Protein AF-0000000087411947 (afdb_homodimer)

Secondary structure (DSSP, 8-state):
-EEEEE-SGGG--GGGTTTSEEEEE-TTTHHHHHHHHHHTT-SEEEEES-HHHHHHT--TTEEEEEEETTEE-TTSSB-S-HHHHHH---TTPEEEEE-SSHHHHHHHTTTSSEEEEE-GGGHHHHHHHHHHTTS-EEEEE--BTTB--HHHHHHHHHHHHHHHHH-TT-EE-HHHHHHHHHHHHHGGGTTGGGGGSHHHHHHHHTT-HHHHHHHT-SS-----EEEETTEEEE---/-EEEEE-SGGG--GGGTTTSEEEEE-TTTHHHHHHHHHHTT-SEEEEES-HHHHHHT--TTEEEEEEETTEE-TTSSB-S-HHHHHH---TTPEEEEE-SSHHHHHHHTTTSSEEEEE-GGGHHHHHHHHHHTTS-EEEEE--BTTB--HHHHHHHHHHHHHHHHH-TT-EE-HHHHHHHHHHHHHGGGTTGGGGGSHHHHHHHHTT-HHHHHHHT-SS-----EEEETTEEEE---

Solvent-accessible surface area (backbone atoms only — not comparable to full-atom values): 23063 Å² total; per-residue (Å²): 91,44,38,40,67,33,56,23,58,82,67,64,49,67,86,60,25,55,72,15,34,29,33,34,22,20,30,93,34,48,26,33,22,53,54,32,34,48,72,27,35,28,57,31,37,34,59,30,72,40,71,68,60,47,62,71,59,62,48,93,60,43,44,42,25,15,26,53,90,86,35,59,40,82,91,36,84,35,44,68,42,33,58,61,24,71,75,47,70,43,72,70,22,34,35,32,38,26,33,74,41,38,28,45,36,48,59,74,39,63,72,18,70,36,34,37,45,24,22,34,35,15,27,64,41,33,40,54,54,47,58,70,67,74,42,34,34,23,42,36,18,20,34,54,95,88,29,58,36,44,62,30,41,34,35,48,6,47,34,46,49,52,42,42,71,77,37,69,78,48,44,64,37,40,58,37,51,38,27,23,30,16,18,74,57,50,51,84,47,52,27,66,50,41,55,71,33,76,65,28,39,56,38,37,73,66,78,29,46,67,44,43,42,57,36,37,37,72,51,78,37,90,49,31,36,27,60,53,95,69,26,29,28,71,51,86,125,91,45,38,40,65,34,56,24,56,84,67,64,50,67,86,60,25,55,72,15,33,30,34,33,22,19,31,93,34,47,25,34,22,53,53,31,34,48,71,28,35,26,58,31,37,34,59,31,72,39,70,66,61,46,61,72,60,64,47,93,59,43,45,42,26,14,26,55,90,87,34,59,40,84,89,37,84,34,44,64,41,31,58,62,25,69,74,45,72,44,70,72,22,35,34,32,37,25,33,74,41,38,27,45,35,47,60,73,37,62,72,18,70,38,35,35,46,26,23,34,36,14,28,63,41,33,42,55,55,46,57,72,66,73,42,34,35,22,42,35,19,21,34,55,96,87,29,58,34,45,64,29,41,34,33,47,4,46,33,45,50,50,42,43,70,77,37,71,79,49,43,65,36,40,58,36,52,40,26,23,30,16,18,73,58,51,52,84,46,52,27,67,50,42,55,72,33,76,66,30,37,56,37,37,74,66,77,30,46,68,46,43,42,57,36,38,37,71,53,78,38,89,49,32,37,26,59,52,97,69,27,29,29,69,53,86,125

InterPro domains:
  IPR005238 ComB-like [PF04029] (8-229)
  IPR005238 ComB-like [PTHR37311] (1-230)
  IPR036702 ComB-like superfamily [G3DSA:3.90.1560.10] (1-232)
  IPR036702 ComB-like superfamily [SSF142823] (1-231)

Foldseek 3Di:
DEEEEAFALPRDDPVQAAQAEEAEEDLVPQLPQQQLQVVLAAQWEFEDADPVVQVVPDDPQEFEEEDEPLHTDPPGPYYRFSVVSVVDRRHPGYYYYYYHFRSSSQVVNVNHPWYWYDAQQALLLQLVVRVVVVGYYYHYYHDDPRDGWLRSLLSLLVNLVNNCVVPVVYHYDPSSVVSVVVNVVCVVVPPVVQCVIPSNVVNVVVVNVVRSRVSRHHHNDSFIFIDDPSITGGPPD/DEEEEAFALPRDDPVQAAQAEEAEEDLVPQLPQQQLQVVLAAQWEFEDADPVVQVVPDDPQEFEEEDEPLHTDPPGPYYRFSVVSVVDRDHPGYYYYYYHFRSSSQVVNVNHPWYWYDAQQALLLQLVVRVVVVGYYYHYYHDDPRDGWLRSLLSLLVNLVNNCVVPVPYHYDPSSVVSVVVNVVCVVVPPVVQCVIPSNVVNVVVVNVVRSRVSRHHHNDSFIFIDDPSITGGDPD

Radius of gyration: 24.02 Å; Cα contacts (8 Å, |Δi|>4): 1181; chains: 2; bounding box: 45×78×51 Å

Structure (mmCIF, N/CA/C/O backbone):
data_AF-0000000087411947-model_v1
#
loop_
_entity.id
_entity.type
_entity.pdbx_description
1 polymer 'Probable 2-phosphosulfolactate phosphatase'
#
loop_
_atom_site.group_PDB
_atom_site.id
_atom_site.type_symbol
_atom_site.label_atom_id
_atom_site.label_alt_id
_atom_site.label_comp_id
_atom_site.label_asym_id
_atom_site.label_entity_id
_atom_site.label_seq_id
_atom_site.pdbx_PDB_ins_code
_atom_site.Cartn_x
_atom_site.Cartn_y
_atom_site.Cartn_z
_atom_site.occupancy
_atom_site.B_iso_or_equiv
_atom_site.auth_seq_id
_atom_site.auth_comp_id
_atom_site.auth_asym_id
_atom_site.auth_atom_id
_atom_site.pdbx_PDB_model_num
ATOM 1 N N . MET A 1 1 ? -20.562 1.077 6.609 1 97.19 1 MET A N 1
ATOM 2 C CA . MET A 1 1 ? -19.594 2.109 6.25 1 97.19 1 MET A CA 1
ATOM 3 C C . MET A 1 1 ? -18.328 1.487 5.68 1 97.19 1 MET A C 1
ATOM 5 O O . MET A 1 1 ? -17.797 0.524 6.238 1 97.19 1 MET A O 1
ATOM 9 N N . ARG A 1 2 ? -17.828 1.986 4.551 1 98.12 2 ARG A N 1
ATOM 10 C CA . ARG A 1 2 ? -16.641 1.466 3.896 1 98.12 2 ARG A CA 1
ATOM 11 C C . ARG A 1 2 ? -15.477 2.441 4.031 1 98.12 2 ARG A C 1
ATOM 13 O O . ARG A 1 2 ? -15.633 3.645 3.82 1 98.12 2 ARG A O 1
ATOM 20 N N . ILE A 1 3 ? -14.344 1.88 4.43 1 98.81 3 ILE A N 1
ATOM 21 C CA . ILE A 1 3 ? -13.117 2.66 4.551 1 98.81 3 ILE A CA 1
ATOM 22 C C . ILE A 1 3 ? -12.109 2.211 3.496 1 98.81 3 ILE A C 1
ATOM 24 O O . ILE A 1 3 ? -11.742 1.036 3.439 1 98.81 3 ILE A O 1
ATOM 28 N N . GLU A 1 4 ? -11.695 3.129 2.674 1 98.5 4 GLU A N 1
ATOM 29 C CA . GLU A 1 4 ? -10.711 2.873 1.625 1 98.5 4 GLU A CA 1
ATOM 30 C C . GLU A 1 4 ? -9.453 3.707 1.834 1 98.5 4 GLU A C 1
ATOM 32 O O . GLU A 1 4 ? -9.492 4.742 2.5 1 98.5 4 GLU A O 1
ATOM 37 N N . ILE A 1 5 ? -8.383 3.18 1.309 1 98.62 5 ILE A N 1
ATOM 38 C CA . ILE A 1 5 ? -7.113 3.891 1.392 1 98.62 5 ILE A CA 1
ATOM 39 C C . ILE A 1 5 ? -6.621 4.234 -0.013 1 98.62 5 ILE A C 1
ATOM 41 O O . ILE A 1 5 ? -6.703 3.412 -0.926 1 98.62 5 ILE A O 1
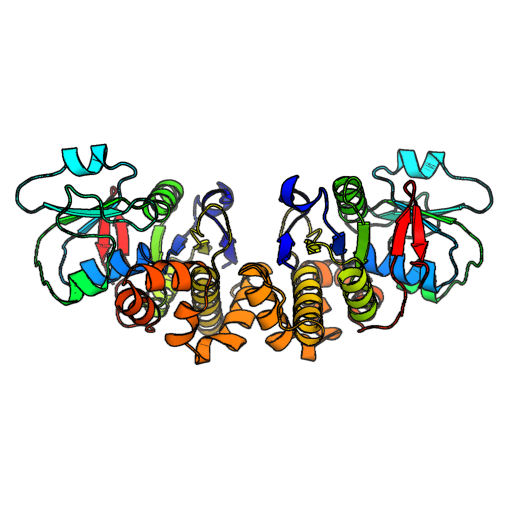ATOM 45 N N . VAL A 1 6 ? -6.199 5.426 -0.214 1 98.12 6 VAL A N 1
ATOM 46 C CA . VAL A 1 6 ? -5.449 5.863 -1.386 1 98.12 6 VAL A CA 1
ATOM 47 C C . VAL A 1 6 ? -4.012 6.191 -0.985 1 98.12 6 VAL A C 1
ATOM 49 O O . VAL A 1 6 ? -3.783 6.984 -0.068 1 98.12 6 VAL A O 1
ATOM 52 N N . GLN A 1 7 ? -3.023 5.766 -1.698 1 96.56 7 GLN A N 1
ATOM 53 C CA . GLN A 1 7 ? -1.661 5.703 -1.178 1 96.56 7 GLN A CA 1
ATOM 54 C C . GLN A 1 7 ? -0.86 6.938 -1.587 1 96.56 7 GLN A C 1
ATOM 56 O O . GLN A 1 7 ? 0.193 7.219 -1.011 1 96.56 7 GLN A O 1
ATOM 61 N N . THR A 1 8 ? -1.223 7.535 -2.715 1 97.06 8 THR A N 1
ATOM 62 C CA . THR A 1 8 ? -0.527 8.727 -3.193 1 97.06 8 THR A CA 1
ATOM 63 C C . THR A 1 8 ? -1.509 9.711 -3.826 1 97.06 8 THR A C 1
ATOM 65 O O . THR A 1 8 ? -2.631 9.336 -4.176 1 97.06 8 THR A O 1
ATOM 68 N N . ILE A 1 9 ? -1.078 10.906 -3.977 1 96.88 9 ILE A N 1
ATOM 69 C CA . ILE A 1 9 ? -1.921 11.992 -4.465 1 96.88 9 ILE A CA 1
ATOM 70 C C . ILE A 1 9 ? -2.424 11.664 -5.867 1 96.88 9 ILE A C 1
ATOM 72 O O . ILE A 1 9 ? -3.547 12.023 -6.23 1 96.88 9 ILE A O 1
ATOM 76 N N . GLU A 1 10 ? -1.729 10.875 -6.66 1 93.94 10 GLU A N 1
ATOM 77 C CA . GLU A 1 10 ? -2.041 10.648 -8.07 1 93.94 10 GLU A CA 1
ATOM 78 C C . GLU A 1 10 ? -3.064 9.531 -8.234 1 93.94 10 GLU A C 1
ATOM 80 O O . GLU A 1 10 ? -3.709 9.422 -9.281 1 93.94 10 GLU A O 1
ATOM 85 N N . GLU A 1 11 ? -3.279 8.781 -7.254 1 93.75 11 GLU A N 1
ATOM 86 C CA . GLU A 1 11 ? -4.004 7.527 -7.438 1 93.75 11 GLU A CA 1
ATOM 87 C C . GLU A 1 11 ? -5.484 7.691 -7.109 1 93.75 11 GLU A C 1
ATOM 89 O O . GLU A 1 11 ? -6.281 6.777 -7.34 1 93.75 11 GLU A O 1
ATOM 94 N N . ILE A 1 12 ? -5.812 8.836 -6.617 1 96.38 12 ILE A N 1
ATOM 95 C CA . ILE A 1 12 ? -7.188 8.992 -6.152 1 96.38 12 ILE A CA 1
ATOM 96 C C . ILE A 1 12 ? -8.133 9.055 -7.348 1 96.38 12 ILE A C 1
ATOM 98 O O . ILE A 1 12 ? -7.812 9.672 -8.367 1 96.38 12 ILE A O 1
ATOM 102 N N . ARG A 1 13 ? -9.242 8.336 -7.191 1 96.25 13 ARG A N 1
ATOM 103 C CA . ARG A 1 13 ? -10.297 8.312 -8.203 1 96.25 13 ARG A CA 1
ATOM 104 C C . ARG A 1 13 ? -11.539 9.055 -7.73 1 96.25 13 ARG A C 1
ATOM 106 O O . ARG A 1 13 ? -11.734 9.242 -6.527 1 96.25 13 ARG A O 1
ATOM 113 N N . GLN A 1 14 ? -12.398 9.43 -8.68 1 97.19 14 GLN A N 1
ATOM 114 C CA . GLN A 1 14 ? -13.594 10.211 -8.375 1 97.19 14 GLN A CA 1
ATOM 115 C C . GLN A 1 14 ? -14.508 9.469 -7.414 1 97.19 14 GLN A C 1
ATOM 117 O O . GLN A 1 14 ? -15.125 10.07 -6.535 1 97.19 14 GLN A O 1
ATOM 122 N N . GLU A 1 15 ? -14.555 8.156 -7.609 1 97.25 15 GLU A N 1
ATOM 123 C CA . GLU A 1 15 ? -15.453 7.344 -6.789 1 97.25 15 GLU A CA 1
ATOM 124 C C . GLU A 1 15 ? -14.969 7.281 -5.344 1 97.25 15 GLU A C 1
ATOM 126 O O . GLU A 1 15 ? -15.727 6.891 -4.449 1 97.25 15 GLU A O 1
ATOM 131 N N . GLN A 1 16 ? -13.734 7.645 -5.113 1 98.12 16 GLN A N 1
ATOM 132 C CA . GLN A 1 16 ? -13.156 7.668 -3.771 1 98.12 16 GLN A CA 1
ATOM 133 C C . GLN A 1 16 ? -13.266 9.062 -3.154 1 98.12 16 GLN A C 1
ATOM 135 O O . GLN A 1 16 ? -12.719 9.312 -2.078 1 98.12 16 GLN A O 1
ATOM 140 N N . ILE A 1 17 ? -13.898 10.008 -3.844 1 98.5 17 ILE A N 1
ATOM 141 C CA . ILE A 1 17 ? -14.039 11.383 -3.387 1 98.5 17 ILE A CA 1
ATOM 142 C C . ILE A 1 17 ? -15.516 11.727 -3.211 1 9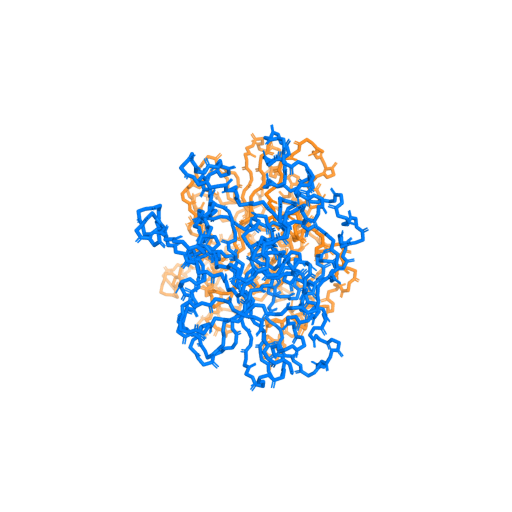8.5 17 ILE A C 1
ATOM 144 O O . ILE A 1 17 ? -15.977 11.969 -2.092 1 98.5 17 ILE A O 1
ATOM 148 N N . VAL A 1 18 ? -16.281 11.672 -4.246 1 98.25 18 VAL A N 1
ATOM 149 C CA . VAL A 1 18 ? -17.641 12.203 -4.312 1 98.25 18 VAL A CA 1
ATOM 150 C C . VAL A 1 18 ? -18.547 11.438 -3.352 1 98.25 18 VAL A C 1
ATOM 152 O O . VAL A 1 18 ? -18.609 10.203 -3.398 1 98.25 18 VAL A O 1
ATOM 155 N N . GLY A 1 19 ? -19.219 12.164 -2.52 1 98.56 19 GLY A N 1
ATOM 156 C CA . GLY A 1 19 ? -20.172 11.578 -1.597 1 98.56 19 GLY A CA 1
ATOM 157 C C . GLY A 1 19 ? -19.516 10.93 -0.389 1 98.56 19 GLY A C 1
ATOM 158 O O . GLY A 1 19 ? -20.188 10.242 0.392 1 98.56 19 GLY A O 1
ATOM 159 N N . ARG A 1 20 ? -18.266 11.148 -0.253 1 98.81 20 ARG A N 1
ATOM 160 C CA . ARG A 1 20 ? -17.516 10.508 0.83 1 98.81 20 ARG A CA 1
ATOM 161 C C . ARG A 1 20 ? -16.922 11.547 1.773 1 98.81 20 ARG A C 1
ATOM 163 O O . ARG A 1 20 ? -16.906 12.742 1.463 1 98.81 20 ARG A O 1
ATOM 170 N N . THR A 1 21 ? -16.594 11.094 2.977 1 98.81 21 THR A N 1
ATOM 171 C CA . THR A 1 21 ? -15.672 11.844 3.828 1 98.81 21 THR A CA 1
ATOM 172 C C . THR A 1 21 ? -14.227 11.477 3.514 1 98.81 21 THR A C 1
ATOM 174 O O . THR A 1 21 ? -13.844 10.312 3.613 1 98.81 21 THR A O 1
ATOM 177 N N . VAL A 1 22 ? -13.477 12.477 3.076 1 98.94 22 VAL A N 1
ATOM 178 C CA . VAL A 1 22 ? -12.078 12.242 2.736 1 98.94 22 VAL A CA 1
ATOM 179 C C . VAL A 1 22 ? -11.18 12.852 3.809 1 98.94 22 VAL A C 1
ATOM 181 O O . VAL A 1 22 ? -11.328 14.023 4.164 1 98.94 22 VAL A O 1
ATOM 184 N N . VAL A 1 23 ? -10.328 12.047 4.414 1 98.94 23 VAL A N 1
ATOM 185 C CA . VAL A 1 23 ? -9.297 12.523 5.332 1 98.94 23 VAL A CA 1
ATOM 186 C C . VAL A 1 23 ? -7.953 12.578 4.613 1 98.94 23 VAL A C 1
ATOM 188 O O . VAL A 1 23 ? -7.355 11.539 4.32 1 98.94 23 VAL A O 1
ATOM 191 N N . VAL A 1 24 ? -7.469 13.781 4.348 1 98.94 24 VAL A N 1
ATOM 192 C CA . VAL A 1 24 ? -6.168 13.961 3.703 1 98.94 24 VAL A CA 1
ATOM 193 C C . VAL A 1 24 ? -5.055 13.805 4.738 1 98.94 24 VAL A C 1
ATOM 195 O O . VAL A 1 24 ? -5.074 14.461 5.781 1 98.94 24 VAL A O 1
ATOM 198 N N . ILE A 1 25 ? -4.113 12.961 4.426 1 98.94 25 ILE A N 1
ATOM 199 C CA . ILE A 1 25 ? -3.035 12.633 5.355 1 98.94 25 ILE A CA 1
ATOM 200 C C . ILE A 1 25 ? -1.69 13 4.734 1 98.94 25 ILE A C 1
ATOM 202 O O . ILE A 1 25 ? -1.319 12.469 3.684 1 98.94 25 ILE A O 1
ATOM 206 N N . ASP A 1 26 ? -1 13.859 5.316 1 98.69 26 ASP A N 1
ATOM 207 C CA . ASP A 1 26 ? 0.389 14.219 5.047 1 98.69 26 ASP A CA 1
ATOM 208 C C . ASP A 1 26 ? 1.147 14.492 6.344 1 98.69 26 ASP A C 1
ATOM 210 O O . ASP A 1 26 ? 1.295 15.648 6.746 1 98.69 26 ASP A O 1
ATOM 214 N N . VAL A 1 27 ? 1.661 13.461 6.945 1 98.88 27 VAL A N 1
ATOM 215 C CA . VAL A 1 27 ? 2.232 13.484 8.289 1 98.88 27 VAL A CA 1
ATOM 216 C C . VAL A 1 27 ? 3.467 14.383 8.305 1 98.88 27 VAL A C 1
ATOM 218 O O . VAL A 1 27 ? 3.619 15.227 9.203 1 98.88 27 VAL A O 1
ATOM 221 N N . LEU A 1 28 ? 4.34 14.273 7.301 1 98.25 28 LEU A N 1
ATOM 222 C CA . LEU A 1 28 ? 5.559 15.062 7.141 1 98.25 28 LEU A CA 1
ATOM 223 C C . LEU A 1 28 ? 5.48 15.938 5.891 1 98.25 28 LEU A C 1
ATOM 225 O O . LEU A 1 28 ? 5.961 15.539 4.824 1 98.25 28 LEU A O 1
ATOM 229 N N . LYS A 1 29 ? 4.723 17.094 5.977 1 97.56 29 LYS A N 1
ATOM 230 C CA . LYS A 1 29 ? 4.391 17.688 7.262 1 97.56 29 LYS A CA 1
ATOM 231 C C . LYS A 1 29 ? 3.076 18.469 7.184 1 97.56 29 LYS A C 1
ATOM 233 O O . LYS A 1 29 ? 2.553 18.922 8.203 1 97.56 29 LYS A O 1
ATOM 238 N N . ALA A 1 30 ? 2.494 18.5 5.965 1 98.44 30 ALA A N 1
ATOM 239 C CA . ALA A 1 30 ? 1.442 19.484 5.707 1 98.44 30 ALA A CA 1
ATOM 240 C C . ALA A 1 30 ? 0.277 19.297 6.68 1 98.44 30 ALA A C 1
ATOM 242 O O . ALA A 1 30 ? -0.203 20.266 7.27 1 98.44 30 ALA A O 1
ATOM 243 N N . ALA A 1 31 ? -0.197 18.125 6.875 1 98.75 31 ALA A N 1
ATOM 244 C CA . ALA A 1 31 ? -1.309 17.891 7.789 1 98.75 31 ALA A CA 1
ATOM 245 C C . ALA A 1 31 ? -0.936 18.281 9.219 1 98.75 31 ALA A C 1
ATOM 247 O O . ALA A 1 31 ? -1.72 18.938 9.914 1 98.75 31 ALA A O 1
ATOM 248 N N . SER A 1 32 ? 0.243 17.891 9.641 1 98.69 32 SER A N 1
ATOM 249 C CA . SER A 1 32 ? 0.715 18.219 10.984 1 98.69 32 SER A CA 1
ATOM 250 C C . SER A 1 32 ? 0.82 19.734 11.172 1 98.69 32 SER A C 1
ATOM 252 O O . SER A 1 32 ? 0.457 20.25 12.227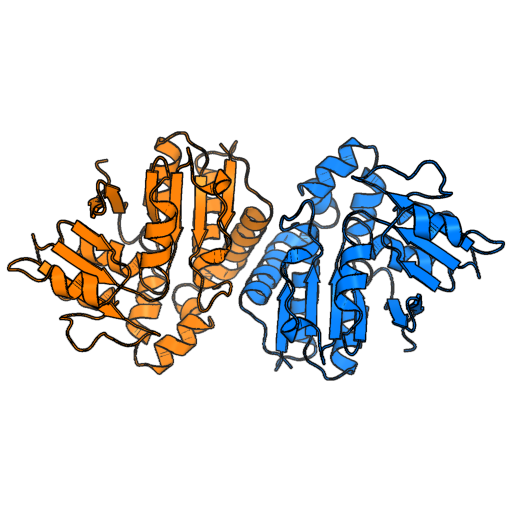 1 98.69 32 SER A O 1
ATOM 254 N N . THR A 1 33 ? 1.278 20.406 10.172 1 98.12 33 THR A N 1
ATOM 255 C CA . THR A 1 33 ? 1.403 21.859 10.227 1 98.12 33 THR A CA 1
ATOM 256 C C . THR A 1 33 ? 0.03 22.516 10.336 1 98.12 33 THR A C 1
ATOM 258 O O . THR A 1 33 ? -0.168 23.422 11.141 1 98.12 33 THR A O 1
ATOM 261 N N . ILE A 1 34 ? -0.887 22.062 9.555 1 98.19 34 ILE A N 1
ATOM 262 C CA . ILE A 1 34 ? -2.242 22.609 9.555 1 98.19 34 ILE A CA 1
ATOM 263 C C . ILE A 1 34 ? -2.873 22.406 10.93 1 98.19 34 ILE A C 1
ATOM 265 O O . ILE A 1 34 ? -3.428 23.344 11.508 1 98.19 34 ILE A O 1
ATOM 269 N N . VAL A 1 35 ? -2.758 21.219 11.477 1 97.81 35 VAL A N 1
ATOM 270 C CA . VAL A 1 35 ? -3.33 20.906 12.781 1 97.81 35 VAL A CA 1
ATOM 271 C C . VAL A 1 35 ? -2.662 21.75 13.859 1 97.81 35 VAL A C 1
ATOM 273 O O . VAL A 1 35 ? -3.342 22.344 14.711 1 97.81 35 VAL A O 1
ATOM 276 N N . ALA A 1 36 ? -1.331 21.859 13.812 1 96.94 36 ALA A N 1
ATOM 277 C CA . ALA A 1 36 ? -0.581 22.656 14.781 1 96.94 36 ALA A CA 1
ATOM 278 C C . ALA A 1 36 ? -0.947 24.125 14.695 1 96.94 36 ALA A C 1
ATOM 280 O O . ALA A 1 36 ? -1.08 24.812 15.719 1 96.94 36 ALA A O 1
ATOM 281 N N . ALA A 1 37 ? -1.099 24.625 13.453 1 96.38 37 ALA A N 1
ATOM 282 C CA . ALA A 1 37 ? -1.445 26.031 13.25 1 96.38 37 ALA A CA 1
ATOM 283 C C . ALA A 1 37 ? -2.801 26.344 13.875 1 96.38 37 ALA A C 1
ATOM 285 O O . ALA A 1 37 ? -2.938 27.328 14.609 1 96.38 37 ALA A O 1
ATOM 286 N N . LEU A 1 38 ? -3.764 25.562 13.586 1 96.12 38 LEU A N 1
ATOM 287 C CA . LEU A 1 38 ? -5.078 25.766 14.18 1 96.12 38 LEU A CA 1
ATOM 288 C C . LEU A 1 38 ? -5.016 25.641 15.695 1 96.12 38 LEU A C 1
ATOM 290 O O . LEU A 1 38 ? -5.68 26.375 16.422 1 96.12 38 LEU A O 1
ATOM 294 N N . GLY A 1 39 ? -4.234 24.688 16.172 1 94.19 39 GLY A N 1
ATOM 295 C CA . GLY A 1 39 ? -4.016 24.547 17.594 1 94.19 39 GLY A CA 1
ATOM 296 C C . GLY A 1 39 ? -3.357 25.766 18.219 1 94.19 39 GLY A C 1
ATOM 297 O O . GLY A 1 39 ? -3.582 26.062 19.391 1 94.19 39 GLY A O 1
ATOM 298 N N . ALA A 1 40 ? -2.553 26.453 17.438 1 93.44 40 ALA A N 1
ATOM 299 C CA . ALA A 1 40 ? -1.822 27.625 17.906 1 93.44 40 ALA A CA 1
ATOM 300 C C . ALA A 1 40 ? -2.695 28.875 17.844 1 93.44 40 ALA A C 1
ATOM 302 O O . ALA A 1 40 ? -2.262 29.969 18.234 1 93.44 40 ALA A O 1
ATOM 303 N N . GLY A 1 41 ? -3.914 28.719 17.312 1 92.69 41 GLY A N 1
ATOM 304 C CA . GLY A 1 41 ? -4.852 29.828 17.406 1 92.69 41 GLY A CA 1
ATOM 305 C C . GLY A 1 41 ? -5.16 30.469 16.078 1 92.69 41 GLY A C 1
ATOM 306 O O . GLY A 1 41 ? -5.969 31.406 16 1 92.69 41 GLY A O 1
ATOM 307 N N . PHE A 1 42 ? -4.539 30.016 15 1 94.88 42 PHE A N 1
ATOM 308 C CA . PHE A 1 42 ? -4.953 30.516 13.695 1 94.88 42 PHE A CA 1
ATOM 309 C C . PHE A 1 42 ? -6.441 30.281 13.469 1 94.88 42 PHE A C 1
ATOM 311 O O . PHE A 1 42 ? -6.969 29.219 13.812 1 94.88 42 PHE A O 1
ATOM 318 N N . THR A 1 43 ? -7.082 31.297 12.898 1 94.56 43 THR A N 1
ATOM 319 C CA . THR A 1 43 ? -8.516 31.203 12.672 1 94.56 43 THR A CA 1
ATOM 320 C C . THR A 1 43 ? -8.828 30.219 11.547 1 94.56 43 THR A C 1
ATOM 322 O O . THR A 1 43 ? -9.859 29.547 11.57 1 94.56 43 THR A O 1
ATOM 325 N N . SER A 1 44 ? -7.938 30.25 10.562 1 96.62 44 SER A N 1
ATOM 326 C CA . SER A 1 44 ? -8.102 29.359 9.414 1 96.62 44 SER A CA 1
ATOM 327 C C . SER A 1 44 ? -6.785 29.156 8.672 1 96.62 44 SER A C 1
ATOM 329 O O . SER A 1 44 ? -5.828 29.906 8.875 1 96.62 44 SER A O 1
ATOM 331 N N . VAL A 1 45 ? -6.746 28.062 7.965 1 97.88 45 VAL A N 1
ATOM 332 C CA . VAL A 1 45 ? -5.652 27.797 7.039 1 97.88 45 VAL A CA 1
ATOM 333 C C . VAL A 1 45 ? -6.188 27.734 5.609 1 97.88 45 VAL A C 1
ATOM 335 O O . VAL A 1 45 ? -7.16 27.016 5.34 1 97.88 45 VAL A O 1
ATOM 338 N N . LEU A 1 46 ? -5.648 28.5 4.746 1 98.56 46 LEU A N 1
ATOM 339 C CA . LEU A 1 46 ? -5.98 28.469 3.328 1 98.56 46 LEU A CA 1
ATOM 340 C C . LEU A 1 46 ? -4.898 27.734 2.537 1 98.56 46 LEU A C 1
ATOM 342 O O . LEU A 1 46 ? -3.832 28.297 2.275 1 98.56 46 LEU A O 1
ATOM 346 N N . PRO A 1 47 ? -5.137 26.469 2.195 1 98.75 47 PRO A N 1
ATOM 347 C CA . PRO A 1 47 ? -4.184 25.781 1.325 1 98.75 47 PRO A CA 1
ATOM 348 C C . PRO A 1 47 ? -4.242 26.266 -0.12 1 98.75 47 PRO A C 1
ATOM 350 O O . PRO A 1 47 ? -5.328 26.391 -0.689 1 98.75 47 PRO A O 1
ATOM 353 N N . VAL A 1 48 ? -3.102 26.562 -0.66 1 98.31 48 VAL A N 1
ATOM 354 C CA . VAL A 1 48 ? -3.041 26.969 -2.059 1 98.31 48 VAL A CA 1
ATOM 355 C C . VAL A 1 48 ? -1.996 26.141 -2.799 1 98.31 48 VAL A C 1
ATOM 357 O O . VAL A 1 48 ? -1.134 25.516 -2.174 1 98.31 48 VAL A O 1
ATOM 360 N N . GLU A 1 49 ? -2.037 26.109 -4.102 1 96.62 49 GLU A N 1
ATOM 361 C CA . GLU A 1 49 ? -1.222 25.188 -4.891 1 96.62 49 GLU A CA 1
ATOM 362 C C . GLU A 1 49 ? 0.129 25.812 -5.238 1 96.62 49 GLU A C 1
ATOM 364 O O . GLU A 1 49 ? 1.132 25.109 -5.352 1 96.62 49 GLU A O 1
ATOM 369 N N . THR A 1 50 ? 0.098 27.188 -5.414 1 96.62 50 THR A N 1
ATOM 370 C CA . THR A 1 50 ? 1.319 27.781 -5.934 1 96.62 50 THR A CA 1
ATOM 371 C C . THR A 1 50 ? 1.807 28.906 -5.008 1 96.62 50 THR A C 1
ATOM 373 O O . THR A 1 50 ? 1.024 29.469 -4.238 1 96.62 50 THR A O 1
ATOM 376 N N . ILE A 1 51 ? 3.119 29.188 -5.129 1 97.31 51 ILE A N 1
ATOM 377 C CA . ILE A 1 51 ? 3.725 30.297 -4.395 1 97.31 51 ILE A CA 1
ATOM 378 C C . ILE A 1 51 ? 3.082 31.609 -4.824 1 97.31 51 ILE A C 1
ATOM 380 O O . ILE A 1 51 ? 2.809 32.469 -3.99 1 97.31 51 ILE A O 1
ATOM 384 N N . GLY A 1 52 ? 2.812 31.672 -6.129 1 96.81 52 GLY A N 1
ATOM 385 C CA . GLY A 1 52 ? 2.17 32.875 -6.656 1 96.81 52 GLY A CA 1
ATOM 386 C C . GLY A 1 52 ? 0.804 33.125 -6.047 1 96.81 52 GLY A C 1
ATOM 387 O O . GLY A 1 52 ? 0.48 34.281 -5.695 1 96.81 52 GLY A O 1
ATOM 388 N N . GLN A 1 53 ? 0.007 32.156 -5.863 1 97.06 53 GLN A N 1
ATOM 389 C CA . GLN A 1 53 ? -1.302 32.281 -5.227 1 97.06 53 GLN A CA 1
ATOM 390 C C . GLN A 1 53 ? -1.172 32.75 -3.785 1 97.06 53 GLN A C 1
ATOM 392 O O . GLN A 1 53 ? -1.935 33.625 -3.344 1 97.06 53 GLN A O 1
ATOM 397 N N . ALA A 1 54 ? -0.236 32.219 -3.092 1 97 54 ALA A N 1
ATOM 398 C CA . ALA A 1 54 ? -0.014 32.594 -1.701 1 97 54 ALA A CA 1
ATOM 399 C C . ALA A 1 54 ? 0.41 34.062 -1.601 1 97 54 ALA A C 1
ATOM 401 O O . ALA A 1 54 ? -0.099 34.812 -0.758 1 97 54 ALA A O 1
ATOM 402 N N . GLN A 1 55 ? 1.276 34.469 -2.459 1 95.31 55 GLN A N 1
ATOM 403 C CA . GLN A 1 55 ? 1.795 35.844 -2.459 1 95.31 55 GLN A CA 1
ATOM 404 C C . GLN A 1 55 ? 0.688 36.844 -2.75 1 95.31 55 GLN A C 1
ATOM 406 O O . GLN A 1 55 ? 0.697 37.938 -2.213 1 95.31 55 GLN A O 1
ATOM 411 N N . GLY A 1 56 ? -0.207 36.406 -3.551 1 95.44 56 GLY A N 1
ATOM 412 C CA . GLY A 1 56 ? -1.309 37.281 -3.92 1 95.44 56 GLY A CA 1
ATOM 413 C C . GLY A 1 56 ? -2.305 37.5 -2.795 1 95.44 56 GLY A C 1
ATOM 414 O O . GLY A 1 56 ? -3.121 38.406 -2.848 1 95.44 56 GLY A O 1
ATOM 415 N N . LEU A 1 57 ? -2.201 36.719 -1.772 1 94.81 57 LEU A N 1
ATOM 416 C CA . LEU A 1 57 ? -3.172 36.75 -0.685 1 94.81 57 LEU A CA 1
ATOM 417 C C . LEU A 1 57 ? -2.594 37.469 0.533 1 94.81 57 LEU A C 1
ATOM 419 O O . LEU A 1 57 ? -3.254 37.562 1.568 1 94.81 57 LEU A O 1
ATOM 423 N N . ARG A 1 58 ? -1.412 37.906 0.363 1 90.81 58 ARG A N 1
ATOM 424 C CA . ARG A 1 58 ? -0.742 38.562 1.48 1 90.81 58 ARG A CA 1
ATOM 425 C C . ARG A 1 58 ? -1.436 39.875 1.844 1 90.81 58 ARG A C 1
ATOM 427 O O . ARG A 1 58 ? -1.645 40.719 0.983 1 90.81 58 ARG A O 1
ATOM 434 N N . THR A 1 59 ? -1.904 40.031 2.934 1 91 59 THR A N 1
ATOM 435 C CA . THR A 1 59 ? -2.51 41.219 3.527 1 91 59 THR A CA 1
ATOM 436 C C . THR A 1 59 ? -2.285 41.219 5.035 1 91 59 THR A C 1
ATOM 438 O O . THR A 1 59 ? -1.667 40.312 5.59 1 91 59 THR A O 1
ATOM 441 N N . GLU A 1 60 ? -2.74 42.344 5.625 1 88.94 60 GLU A N 1
ATOM 442 C CA . GLU A 1 60 ? -2.643 42.406 7.082 1 88.94 60 GLU A CA 1
ATOM 443 C C . GLU A 1 60 ? -3.443 41.281 7.742 1 88.94 60 GLU A C 1
ATOM 445 O O . GLU A 1 60 ? -4.578 41.031 7.348 1 88.94 60 GLU A O 1
ATOM 450 N N . GLY A 1 61 ? -2.879 40.531 8.57 1 91.38 61 GLY A N 1
ATOM 451 C CA . GLY A 1 61 ? -3.566 39.469 9.281 1 91.38 61 GLY A CA 1
ATOM 452 C C . GLY A 1 61 ? -3.357 38.094 8.664 1 91.38 61 GLY A C 1
ATOM 453 O O . GLY A 1 61 ? -3.816 37.094 9.211 1 91.38 61 GLY A O 1
ATOM 454 N N . VAL A 1 62 ? -2.705 38.094 7.516 1 94.81 62 VAL A N 1
ATOM 455 C CA . VAL A 1 62 ? -2.432 36.844 6.82 1 94.81 62 VAL A CA 1
ATOM 456 C 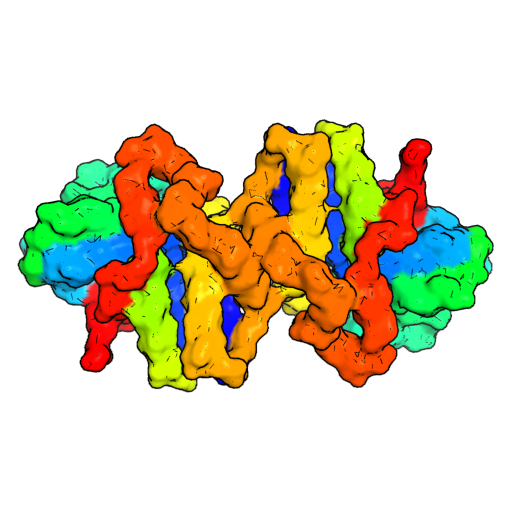C . VAL A 1 62 ? -0.953 36.5 6.965 1 94.81 62 VAL A C 1
ATOM 458 O O . VAL A 1 62 ? -0.081 37.344 6.742 1 94.81 62 VAL A O 1
ATOM 461 N N . ILE A 1 63 ? -0.682 35.344 7.43 1 94.81 63 ILE A N 1
ATOM 462 C CA . ILE A 1 63 ? 0.667 34.812 7.52 1 94.81 63 ILE A CA 1
ATOM 463 C C . ILE A 1 63 ? 0.863 33.719 6.445 1 94.81 63 ILE A C 1
ATOM 465 O O . ILE A 1 63 ? -0.009 32.875 6.238 1 94.81 63 ILE A O 1
ATOM 469 N N . CYS A 1 64 ? 1.949 33.812 5.742 1 96.25 64 CYS A N 1
ATOM 470 C CA . CYS A 1 64 ? 2.238 32.812 4.707 1 96.25 64 CYS A CA 1
ATOM 471 C C . CYS A 1 64 ? 3.285 31.812 5.18 1 96.25 64 CYS A C 1
ATOM 473 O O . CYS A 1 64 ? 4.262 32.188 5.828 1 96.25 64 CYS A O 1
ATOM 475 N N . ALA A 1 65 ? 3.025 30.578 4.914 1 96.75 65 ALA A N 1
ATOM 476 C CA . ALA A 1 65 ? 3.969 29.484 5.145 1 96.75 65 ALA A CA 1
ATOM 477 C C . ALA A 1 65 ? 4.027 28.547 3.945 1 96.75 65 ALA A C 1
ATOM 479 O O . ALA A 1 65 ? 3.057 28.438 3.191 1 96.75 65 ALA A O 1
ATOM 480 N N . GLY A 1 66 ? 5.203 27.922 3.754 1 97.5 66 GLY A N 1
ATOM 481 C CA . GLY A 1 66 ? 5.246 26.969 2.654 1 97.5 66 GLY A CA 1
ATOM 482 C C . GLY A 1 66 ? 6.637 26.406 2.402 1 97.5 66 GLY A C 1
ATOM 483 O O . GLY A 1 66 ? 7.609 26.859 3.012 1 97.5 66 GLY A O 1
ATOM 484 N N . GLU A 1 67 ? 6.668 25.375 1.581 1 97.06 67 GLU A N 1
ATOM 485 C CA . GLU A 1 67 ? 7.91 24.734 1.171 1 97.06 67 GLU A CA 1
ATOM 486 C C . GLU A 1 67 ? 7.801 24.172 -0.242 1 97.06 67 GLU A C 1
ATOM 488 O O . GLU A 1 67 ? 6.695 23.984 -0.757 1 97.06 67 GLU A O 1
ATOM 493 N N . ARG A 1 68 ? 8.914 24.078 -0.869 1 95.44 68 ARG A N 1
ATOM 494 C CA . ARG A 1 68 ? 9.094 23.281 -2.072 1 95.44 68 ARG A CA 1
ATOM 495 C C . ARG A 1 68 ? 10.25 22.297 -1.916 1 95.44 68 ARG A C 1
ATOM 497 O O . ARG A 1 68 ? 11.375 22.703 -1.605 1 95.44 68 ARG A O 1
ATOM 504 N N . HIS A 1 69 ? 9.938 21.016 -2.01 1 90.06 69 HIS A N 1
ATOM 505 C CA . HIS A 1 69 ? 10.93 19.969 -1.872 1 90.06 69 HIS A CA 1
ATOM 506 C C . HIS A 1 69 ? 11.641 20.047 -0.525 1 90.06 69 HIS A C 1
ATOM 508 O O . HIS A 1 69 ? 12.867 19.938 -0.458 1 90.06 69 HIS A O 1
ATOM 514 N N . GLY A 1 70 ? 10.805 20.406 0.455 1 89.38 70 GLY A N 1
ATOM 515 C CA . GLY A 1 70 ? 11.297 20.391 1.824 1 89.38 70 GLY A CA 1
ATOM 516 C C . GLY A 1 70 ? 11.969 21.688 2.236 1 89.38 70 GLY A C 1
ATOM 517 O O . GLY A 1 70 ? 12.32 21.859 3.404 1 89.38 70 GLY A O 1
ATOM 518 N N . LYS A 1 71 ? 12.078 22.641 1.346 1 92.88 71 LYS A N 1
ATOM 519 C CA . LYS A 1 71 ? 12.773 23.891 1.634 1 92.88 71 LYS A CA 1
ATOM 520 C C . LYS A 1 71 ? 11.789 25.047 1.756 1 92.88 71 LYS A C 1
ATOM 522 O O . LYS A 1 71 ? 10.859 25.172 0.953 1 92.88 71 LYS A O 1
ATOM 527 N N . LYS A 1 72 ? 12.078 25.844 2.791 1 95.75 72 LYS A N 1
ATOM 528 C CA . LYS A 1 72 ? 11.211 27 3.025 1 95.75 72 LYS A CA 1
ATOM 529 C C . LYS A 1 72 ? 11.18 27.922 1.812 1 95.75 72 LYS A C 1
ATOM 531 O O . LYS A 1 72 ? 12.219 28.172 1.191 1 95.75 72 LYS A O 1
ATOM 536 N N . VAL A 1 73 ? 9.953 28.375 1.509 1 96.12 73 VAL A N 1
ATOM 537 C CA . VAL A 1 73 ? 9.844 29.438 0.517 1 96.12 73 VAL A CA 1
ATOM 538 C C . VAL A 1 73 ? 10.445 30.719 1.074 1 96.12 73 VAL A C 1
ATOM 540 O O . VAL A 1 73 ? 10.016 31.203 2.125 1 96.12 73 VAL A O 1
ATOM 543 N N . ALA A 1 74 ? 11.312 31.312 0.423 1 95.19 74 ALA A N 1
ATOM 544 C CA . ALA A 1 74 ? 12.133 32.406 0.929 1 95.19 74 ALA A CA 1
ATOM 545 C C . ALA A 1 74 ? 11.273 33.594 1.332 1 95.19 74 ALA A C 1
ATOM 547 O O . ALA A 1 74 ? 11.555 34.25 2.33 1 95.19 74 ALA A O 1
ATOM 548 N N . GLU A 1 75 ? 10.203 33.844 0.649 1 94.25 75 GLU A N 1
ATOM 549 C CA . GLU A 1 75 ? 9.391 35.062 0.813 1 94.25 75 GLU A CA 1
ATOM 550 C C . GLU A 1 75 ? 8.406 34.906 1.965 1 94.25 75 GLU A C 1
ATOM 552 O O . GLU A 1 75 ? 7.785 35.875 2.391 1 94.25 75 GLU A O 1
ATOM 557 N N . PHE A 1 76 ? 8.328 33.75 2.545 1 96.31 76 PHE A N 1
ATOM 558 C CA . PHE A 1 76 ? 7.27 33.469 3.516 1 96.31 76 PHE A CA 1
ATOM 559 C C . PHE A 1 76 ? 7.785 33.656 4.938 1 96.31 76 PHE A C 1
ATOM 561 O O . PHE A 1 76 ? 8.992 33.594 5.18 1 96.31 76 PHE A O 1
ATOM 568 N N . GLU A 1 77 ? 6.922 33.969 5.836 1 93.81 77 GLU A N 1
ATOM 569 C CA . GLU A 1 77 ? 7.262 34.094 7.246 1 93.81 77 GLU A CA 1
ATOM 570 C C . GLU A 1 77 ? 7.711 32.781 7.844 1 93.81 77 GLU A C 1
ATOM 572 O O . GLU A 1 77 ? 8.68 32.719 8.609 1 93.81 77 GLU A O 1
ATOM 577 N N . TYR A 1 78 ? 7.035 31.719 7.449 1 94.12 78 TYR A N 1
ATOM 578 C CA . TYR A 1 78 ? 7.324 30.406 8.039 1 94.12 78 TYR A CA 1
ATOM 579 C C . TYR A 1 78 ? 7.465 29.344 6.957 1 94.12 78 TYR A C 1
ATOM 581 O O . TYR A 1 78 ? 6.988 29.531 5.836 1 94.12 78 TYR A O 1
ATOM 589 N N . SER A 1 79 ? 8.156 28.266 7.355 1 95.56 79 SER A N 1
ATOM 590 C CA . SER A 1 79 ? 8.164 27.047 6.555 1 95.56 79 SER A CA 1
ATOM 591 C C . SER A 1 79 ? 6.957 26.172 6.871 1 95.56 79 SER A C 1
ATOM 593 O O . SER A 1 79 ? 6.09 26.562 7.656 1 95.56 79 SER A O 1
ATOM 595 N N . ASN A 1 80 ? 6.832 25.156 6.16 1 96.69 80 ASN A N 1
ATOM 596 C CA . ASN A 1 80 ? 5.914 24.078 6.52 1 96.69 80 ASN A CA 1
ATOM 597 C C . ASN A 1 80 ? 6.402 23.312 7.746 1 96.69 80 ASN A C 1
ATOM 599 O O . ASN A 1 80 ? 6.914 22.188 7.625 1 96.69 80 ASN A O 1
ATOM 603 N N . SER A 1 81 ? 6.285 24.031 8.93 1 96.56 81 SER A N 1
ATOM 604 C CA . SER A 1 81 ? 6.875 23.516 10.164 1 96.56 81 SER A CA 1
ATOM 605 C C . SER A 1 81 ? 5.879 23.594 11.32 1 96.56 81 SER A C 1
ATOM 607 O O . SER A 1 81 ? 5.594 24.672 11.836 1 96.56 81 SER A O 1
ATOM 609 N N . PRO A 1 82 ? 5.434 22.406 11.734 1 96.81 82 PRO A N 1
ATOM 610 C CA . PRO A 1 82 ? 4.477 22.422 12.844 1 96.81 82 PRO A CA 1
ATOM 611 C C . PRO A 1 82 ? 5.086 22.953 14.141 1 96.81 82 PRO A C 1
ATOM 613 O O . PRO A 1 82 ? 4.402 23.625 14.914 1 96.81 82 PRO A O 1
ATOM 616 N N . THR A 1 83 ? 6.344 22.766 14.383 1 95.81 83 THR A N 1
ATOM 617 C CA . THR A 1 83 ? 6.965 23.172 15.641 1 95.81 83 THR A CA 1
ATOM 618 C C . THR A 1 83 ? 7.125 24.688 15.695 1 95.81 83 THR A C 1
ATOM 620 O O . THR A 1 83 ? 7.117 25.281 16.781 1 95.81 83 THR A O 1
ATOM 623 N N . ALA A 1 84 ? 7.246 25.266 14.492 1 93.38 84 ALA A N 1
ATOM 624 C CA . ALA A 1 84 ? 7.32 26.719 14.453 1 93.38 84 ALA A CA 1
ATOM 625 C C . ALA A 1 84 ? 6.055 27.359 15.039 1 93.38 84 ALA A C 1
ATOM 627 O O . ALA A 1 84 ? 6.117 28.406 15.68 1 93.38 84 ALA A O 1
ATOM 628 N N . PHE A 1 85 ? 4.941 26.75 14.875 1 90.62 85 PHE A N 1
ATOM 629 C CA . PHE A 1 85 ? 3.666 27.312 15.305 1 90.62 85 PHE A CA 1
ATOM 630 C C . PHE A 1 85 ? 3.418 27.016 16.781 1 90.62 85 PHE A C 1
ATOM 632 O O . PHE A 1 85 ? 2.58 27.656 17.422 1 90.62 85 PHE A O 1
ATOM 639 N N . ARG A 1 86 ? 4.039 26.109 17.266 1 83.44 86 ARG A N 1
ATOM 640 C CA . ARG A 1 86 ? 3.967 25.859 18.703 1 83.44 86 ARG A CA 1
ATOM 641 C C . ARG A 1 86 ? 4.602 27 19.484 1 83.44 86 ARG A C 1
ATOM 643 O O . ARG A 1 86 ? 4.121 27.359 20.562 1 83.44 86 ARG A O 1
ATOM 650 N N . ALA A 1 87 ? 5.586 27.547 18.844 1 79.75 87 ALA A N 1
ATOM 651 C CA . ALA A 1 87 ? 6.379 28.562 19.531 1 79.75 87 ALA A CA 1
ATOM 652 C C . ALA A 1 87 ? 5.746 29.938 19.375 1 79.75 87 ALA A C 1
ATOM 654 O O . ALA A 1 87 ? 5.949 30.828 20.219 1 79.75 87 ALA A O 1
ATOM 655 N N . PHE A 1 88 ? 4.941 30.062 18.344 1 75.94 88 PHE A N 1
ATOM 656 C CA . PHE A 1 88 ? 4.422 31.391 18.031 1 75.94 88 PHE A CA 1
ATOM 657 C C . PHE A 1 88 ? 2.9 31.359 17.938 1 75.94 88 PHE A C 1
ATOM 659 O O . PHE A 1 88 ? 2.34 30.859 16.969 1 75.94 88 PHE A O 1
ATOM 666 N N . LYS A 1 89 ? 2.342 31.859 19.016 1 75.62 89 LYS A N 1
ATOM 667 C CA . LYS A 1 89 ? 0.886 31.953 18.984 1 75.62 89 LYS A CA 1
ATOM 668 C C . LYS A 1 89 ? 0.428 33.188 18.234 1 75.62 89 LYS A C 1
ATOM 670 O O . LYS A 1 89 ? 0.975 34.281 18.422 1 75.62 89 LYS A O 1
ATOM 675 N N . GLN A 1 90 ? -0.303 32.969 17.234 1 77.88 90 GLN A N 1
ATOM 676 C CA . GLN A 1 90 ? -0.849 34.031 16.406 1 77.88 90 GLN A CA 1
ATOM 677 C C . GLN A 1 90 ? -2.375 34 16.406 1 77.88 90 GLN A C 1
ATOM 679 O O . GLN A 1 90 ? -2.994 33.812 15.359 1 77.88 90 GLN A O 1
ATOM 684 N N . PRO A 1 91 ? -2.865 34.438 17.547 1 82.38 91 PRO A N 1
ATOM 685 C CA . PRO A 1 91 ? -4.328 34.375 17.594 1 82.38 91 PRO A CA 1
ATOM 686 C C . PRO A 1 91 ? -5.004 35.312 16.609 1 82.38 91 PRO A C 1
ATOM 688 O O . PRO A 1 91 ? -4.559 36.438 16.422 1 82.38 91 PRO A O 1
ATOM 691 N N . GLY A 1 92 ? -5.883 34.688 15.852 1 86.81 92 GLY A N 1
ATOM 692 C CA . GLY A 1 92 ? -6.781 35.469 15.039 1 86.81 92 GLY A CA 1
ATOM 693 C C . GLY A 1 92 ? -6.285 35.688 13.625 1 86.81 92 GLY A C 1
ATOM 694 O O . GLY A 1 92 ? -6.988 36.25 12.789 1 86.81 92 GLY A O 1
ATOM 695 N N . LYS A 1 93 ? -5.141 35.188 13.328 1 92.44 93 LYS A N 1
ATOM 696 C CA . LYS A 1 93 ? -4.582 35.344 11.984 1 92.44 93 LYS A CA 1
ATOM 697 C C . LYS A 1 93 ? -4.973 34.188 11.086 1 92.44 93 LYS A C 1
ATOM 699 O O . LYS A 1 93 ? -5.387 33.125 11.57 1 92.44 93 LYS A O 1
ATOM 704 N N . GLN A 1 94 ? -4.945 34.469 9.836 1 95.69 94 GLN A N 1
ATOM 705 C CA . GLN A 1 94 ? -5.137 33.438 8.82 1 95.69 94 GLN A CA 1
ATOM 706 C C . GLN A 1 94 ? -3.801 32.938 8.281 1 95.69 94 GLN A C 1
ATOM 708 O O . GLN A 1 94 ? -2.883 33.719 8.062 1 95.69 94 GLN A O 1
ATOM 713 N N . LEU A 1 95 ? -3.701 31.703 8.148 1 96.75 95 LEU A N 1
ATOM 714 C CA . LEU A 1 95 ? -2.508 31.109 7.547 1 96.75 95 LEU A CA 1
ATOM 715 C C . LEU A 1 95 ? -2.768 30.719 6.098 1 96.75 95 LEU A C 1
ATOM 717 O O . LEU A 1 95 ? -3.779 30.094 5.793 1 96.75 95 LEU A O 1
ATOM 721 N N . VAL A 1 96 ? -1.917 31.172 5.23 1 98.12 96 VAL A N 1
ATOM 722 C CA . VAL A 1 96 ? -1.875 30.656 3.867 1 98.12 96 VAL A CA 1
ATOM 723 C C . VAL A 1 96 ? -0.719 29.672 3.723 1 98.12 96 VAL A C 1
ATOM 725 O O . VAL A 1 96 ? 0.426 29.984 4.047 1 98.12 96 VAL A O 1
ATOM 728 N N . LEU A 1 97 ? -1.013 28.438 3.301 1 98.44 97 LEU A N 1
ATOM 729 C CA . LEU A 1 97 ? -0.01 27.375 3.252 1 98.44 97 LEU A CA 1
ATOM 730 C C . LEU A 1 97 ? 0.104 26.812 1.845 1 98.44 97 LEU A C 1
ATOM 732 O O . LEU A 1 97 ? -0.909 26.531 1.2 1 98.44 97 LEU A O 1
ATOM 736 N N . THR A 1 98 ? 1.292 26.719 1.299 1 98.5 98 THR A N 1
ATOM 737 C CA . THR A 1 98 ? 1.54 26.016 0.044 1 98.5 98 THR A CA 1
ATOM 738 C C . THR A 1 98 ? 2.68 25.016 0.202 1 98.5 98 THR A C 1
ATOM 740 O O . THR A 1 98 ? 3.717 25.328 0.788 1 98.5 98 THR A O 1
ATOM 743 N N . THR A 1 99 ? 2.443 23.766 -0.135 1 97.69 99 THR A N 1
ATOM 744 C CA . THR A 1 99 ? 3.428 22.703 -0.015 1 97.69 99 THR A CA 1
ATOM 745 C C . THR A 1 99 ? 3.514 21.891 -1.309 1 97.69 99 THR A C 1
ATOM 747 O O . THR A 1 99 ? 2.676 22.047 -2.199 1 97.69 99 THR A O 1
ATOM 750 N N . THR A 1 100 ? 4.504 21.047 -1.42 1 95.88 100 THR A N 1
ATOM 751 C CA . THR A 1 100 ? 4.758 20.234 -2.611 1 95.88 100 THR A CA 1
ATOM 752 C C . THR A 1 100 ? 3.629 19.234 -2.844 1 95.88 100 THR A C 1
ATOM 754 O O . THR A 1 100 ? 3.141 19.094 -3.967 1 95.88 100 THR A O 1
ATOM 757 N N . ASP A 1 101 ? 3.082 18.531 -1.786 1 94.88 101 ASP A N 1
ATOM 758 C CA . ASP A 1 101 ? 2.145 17.438 -1.998 1 94.88 101 ASP A CA 1
ATOM 759 C C . ASP A 1 101 ? 0.851 17.656 -1.217 1 94.88 101 ASP A C 1
ATOM 761 O O . ASP A 1 101 ? -0.243 17.562 -1.777 1 94.88 101 ASP A O 1
ATOM 765 N N . GLY A 1 102 ? 0.968 18.109 -0.001 1 97.56 102 GLY A N 1
ATOM 766 C CA . GLY A 1 102 ? -0.169 18.125 0.904 1 97.56 102 GLY A CA 1
ATOM 767 C C . GLY A 1 102 ? -1.282 19.047 0.438 1 97.56 102 GLY A C 1
ATOM 768 O O . GLY A 1 102 ? -2.455 18.672 0.449 1 97.56 102 GLY A O 1
ATOM 769 N N . THR A 1 103 ? -0.975 20.266 0.063 1 98.06 103 THR A N 1
ATOM 770 C CA . THR A 1 103 ? -2 21.219 -0.347 1 98.06 103 THR A CA 1
ATOM 771 C C . THR A 1 103 ? -2.625 20.812 -1.676 1 98.06 103 THR A C 1
ATOM 773 O O . THR A 1 103 ? -3.803 21.078 -1.925 1 98.06 103 THR A O 1
ATOM 776 N N . ILE A 1 104 ? -1.851 20.141 -2.514 1 97 104 ILE A N 1
ATOM 777 C CA . ILE A 1 104 ? -2.375 19.594 -3.762 1 97 104 ILE A CA 1
ATOM 778 C C . ILE A 1 104 ? -3.391 18.5 -3.457 1 97 104 ILE A C 1
ATOM 780 O O . ILE A 1 104 ? -4.457 18.438 -4.074 1 97 104 ILE A O 1
ATOM 784 N N . ALA A 1 105 ? -3.035 17.625 -2.537 1 98.19 105 ALA A N 1
ATOM 785 C CA . ALA A 1 105 ? -3.941 16.562 -2.131 1 98.19 105 ALA A CA 1
ATOM 786 C C . ALA A 1 105 ? -5.266 17.125 -1.622 1 98.19 105 ALA A C 1
ATOM 788 O O . ALA A 1 105 ? -6.336 16.609 -1.955 1 98.19 105 ALA A O 1
ATOM 789 N N . ILE A 1 106 ? -5.191 18.156 -0.823 1 98.69 106 ILE A N 1
ATOM 790 C CA . ILE A 1 106 ? -6.395 18.781 -0.286 1 98.69 106 ILE A CA 1
ATOM 791 C C . ILE A 1 106 ? -7.25 19.328 -1.43 1 98.69 106 ILE A C 1
ATOM 793 O O . ILE A 1 106 ? -8.469 19.125 -1.449 1 98.69 106 ILE A O 1
ATOM 797 N N . SER A 1 107 ? -6.602 19.984 -2.371 1 97.75 107 SER A N 1
ATOM 798 C CA . SER A 1 107 ? -7.309 20.531 -3.525 1 97.75 107 SER A CA 1
ATOM 799 C C . SER A 1 107 ? -8 19.438 -4.324 1 97.75 107 SER A C 1
ATOM 801 O O . SER A 1 107 ? -9.148 19.594 -4.75 1 97.75 107 SER A O 1
ATOM 803 N N . LYS A 1 108 ? -7.375 18.312 -4.504 1 97.5 108 LYS A N 1
ATOM 804 C CA . LYS A 1 108 ? -7.918 17.203 -5.281 1 97.5 108 LYS A CA 1
ATOM 805 C C . LYS A 1 108 ? -9.125 16.594 -4.582 1 97.5 108 LYS A C 1
ATOM 807 O O . LYS A 1 108 ? -10.008 16.031 -5.234 1 97.5 108 LYS A O 1
ATOM 812 N N . ALA A 1 109 ? -9.172 16.734 -3.26 1 98.25 109 ALA A N 1
ATOM 813 C CA . ALA A 1 109 ? -10.242 16.125 -2.473 1 98.25 109 ALA A CA 1
ATOM 814 C C . ALA A 1 109 ? -11.406 17.094 -2.285 1 98.25 109 ALA A C 1
ATOM 816 O O . ALA A 1 109 ? -12.406 16.766 -1.646 1 98.25 109 ALA A O 1
ATOM 817 N N . ALA A 1 110 ? -11.375 18.25 -2.898 1 97.94 110 ALA A N 1
ATOM 818 C CA . ALA A 1 110 ? -12.242 19.375 -2.545 1 97.94 110 ALA A CA 1
ATOM 819 C C . ALA A 1 110 ? -13.695 19.062 -2.869 1 97.94 110 ALA A C 1
ATOM 821 O O . ALA A 1 110 ? -14.609 19.656 -2.283 1 97.94 110 ALA A O 1
ATOM 822 N N . ARG A 1 111 ? -14.031 18.125 -3.746 1 97.69 111 ARG A N 1
ATOM 823 C CA . ARG A 1 111 ? -15.398 17.812 -4.168 1 97.69 111 ARG A CA 1
ATOM 824 C C . ARG A 1 111 ? -16.031 16.781 -3.242 1 97.69 111 ARG A C 1
ATOM 826 O O . ARG A 1 111 ? -17.188 16.406 -3.441 1 97.69 111 ARG A O 1
ATOM 833 N N . ALA A 1 112 ? -15.273 16.312 -2.232 1 98.75 112 ALA A N 1
ATOM 834 C CA . ALA A 1 112 ? -15.836 15.367 -1.271 1 98.75 112 ALA A CA 1
ATOM 835 C C . ALA A 1 112 ? -16.969 16.016 -0.471 1 98.75 112 ALA A C 1
ATOM 837 O O . ALA A 1 112 ? -17.062 17.234 -0.397 1 98.75 112 ALA A O 1
ATOM 838 N N . ALA A 1 113 ? -17.875 15.156 0.049 1 98.69 113 ALA A N 1
ATOM 839 C CA . ALA A 1 113 ? -18.906 15.672 0.943 1 98.69 113 ALA A CA 1
ATOM 840 C C . ALA A 1 113 ? -18.281 16.391 2.141 1 98.69 113 ALA A C 1
ATOM 842 O O . ALA A 1 113 ? -18.766 17.438 2.555 1 98.69 113 ALA A O 1
ATOM 843 N N . HIS A 1 114 ? -17.281 15.781 2.695 1 98.5 114 HIS A N 1
ATOM 844 C CA . HIS A 1 114 ? -16.453 16.375 3.75 1 98.5 114 HIS A CA 1
ATOM 845 C C . HIS A 1 114 ? -14.977 16.109 3.502 1 98.5 114 HIS A C 1
ATOM 847 O O . HIS A 1 114 ? -14.586 15.023 3.068 1 98.5 114 HIS A O 1
ATOM 853 N N . VAL A 1 115 ? -14.219 17.172 3.705 1 98.88 115 VAL A N 1
ATOM 854 C CA . VAL A 1 115 ? -12.766 17.047 3.633 1 98.88 115 VAL A CA 1
ATOM 855 C C . VAL A 1 115 ? -12.148 17.391 4.984 1 98.88 115 VAL A C 1
ATOM 857 O O . VAL A 1 115 ? -12.336 18.5 5.492 1 98.88 115 VAL A O 1
ATOM 860 N N . PHE A 1 116 ? -11.469 16.438 5.574 1 98.88 116 PHE A N 1
ATOM 861 C CA . PHE A 1 116 ? -10.703 16.625 6.805 1 98.88 116 PHE A CA 1
ATOM 862 C C . PHE A 1 116 ? -9.211 16.5 6.535 1 98.88 116 PHE A C 1
ATOM 864 O O . PHE A 1 116 ? -8.797 15.961 5.508 1 98.88 116 PHE A O 1
ATOM 871 N N . VAL A 1 117 ? -8.438 17.062 7.406 1 98.88 117 VAL A N 1
ATOM 872 C CA . VAL A 1 117 ? -6.988 16.859 7.41 1 98.88 117 VAL A CA 1
ATOM 873 C C . VAL A 1 117 ? -6.574 16.125 8.672 1 98.88 117 VAL A C 1
ATOM 875 O O . VAL A 1 117 ? -6.895 16.547 9.789 1 98.88 117 VAL A O 1
ATOM 878 N N . GLY A 1 118 ? -5.926 14.977 8.461 1 98.69 118 GLY A N 1
ATOM 879 C CA . GLY A 1 118 ? -5.566 14.125 9.586 1 98.69 118 GLY A CA 1
ATOM 880 C C . GLY A 1 118 ? -4.121 13.664 9.539 1 98.69 118 GLY A C 1
ATOM 881 O O . GLY A 1 118 ? -3.502 13.633 8.477 1 98.69 118 GLY A O 1
ATOM 882 N N . CYS A 1 119 ? -3.576 13.359 10.617 1 98.88 119 CYS A N 1
ATOM 883 C CA . CYS A 1 119 ? -2.246 12.828 10.883 1 98.88 119 CYS A CA 1
ATOM 884 C C . CYS A 1 119 ? -2.188 12.164 12.25 1 98.88 119 CYS A C 1
ATOM 886 O O . CYS A 1 119 ? -3.225 11.867 12.844 1 98.88 119 CYS A O 1
ATOM 888 N N . PHE A 1 120 ? -0.992 11.891 12.781 1 98.94 120 PHE A N 1
ATOM 889 C CA . PHE A 1 120 ? -0.872 11.281 14.102 1 98.94 120 PHE A CA 1
ATOM 890 C C . PHE A 1 120 ? -1.365 12.234 15.18 1 98.94 120 PHE A C 1
ATOM 892 O O . PHE A 1 120 ? -1.986 11.805 16.156 1 98.94 120 PHE A O 1
ATOM 899 N N . LEU A 1 121 ? -1.205 13.562 15.055 1 98.75 121 LEU A N 1
ATOM 900 C CA . LEU A 1 121 ? -1.468 14.578 16.078 1 98.75 121 LEU A CA 1
ATOM 901 C C . LEU A 1 121 ? -2.957 14.656 16.391 1 98.75 121 LEU A C 1
ATOM 903 O O . LEU A 1 121 ? -3.344 15.117 17.469 1 98.75 121 LEU A O 1
ATOM 907 N N . ASN A 1 122 ? -3.791 14.195 15.469 1 98.69 122 ASN A N 1
ATOM 908 C CA . ASN A 1 122 ? -5.23 14.336 15.672 1 98.69 122 ASN A CA 1
ATOM 909 C C . ASN A 1 122 ? -5.992 13.141 15.125 1 98.69 122 ASN A C 1
ATOM 911 O O . ASN A 1 122 ? -7.145 13.266 14.711 1 98.69 122 ASN A O 1
ATOM 915 N N . ALA A 1 123 ? -5.387 11.992 15.055 1 98.75 123 ALA A N 1
ATOM 916 C CA . ALA A 1 123 ? -5.949 10.812 14.391 1 98.75 123 ALA A CA 1
ATOM 917 C C . ALA A 1 123 ? -7.285 10.422 15.016 1 98.75 123 ALA A C 1
ATOM 919 O O . ALA A 1 123 ? -8.266 10.195 14.305 1 98.75 123 ALA A O 1
ATOM 920 N N . GLU A 1 124 ? -7.336 10.375 16.281 1 98.12 124 GLU A N 1
ATOM 921 C CA . GLU A 1 124 ? -8.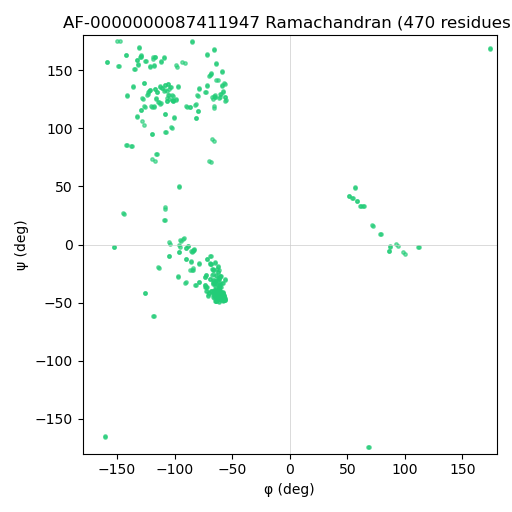547 9.953 16.984 1 98.12 124 GLU A CA 1
ATOM 922 C C . GLU A 1 124 ? -9.695 10.93 16.734 1 98.12 124 GLU A C 1
ATOM 924 O O . GLU A 1 124 ? -10.82 10.523 16.453 1 98.12 124 GLU A O 1
ATOM 929 N N . ALA A 1 125 ? -9.398 12.211 16.906 1 98.31 125 ALA A N 1
ATOM 930 C CA . ALA A 1 125 ? -10.414 13.227 16.672 1 98.31 125 ALA A CA 1
ATOM 931 C C . ALA A 1 125 ? -10.938 13.148 15.234 1 98.31 125 ALA A C 1
ATOM 933 O O . ALA A 1 125 ? -12.148 13.242 15.008 1 98.31 125 ALA A O 1
ATOM 934 N N . CYS A 1 126 ? -10.055 12.945 14.344 1 98.25 126 CYS A N 1
ATOM 935 C CA . CYS A 1 126 ? -10.406 12.906 12.93 1 98.25 126 CYS A CA 1
ATOM 936 C C . CYS A 1 126 ? -11.336 11.742 12.633 1 98.25 126 CYS A C 1
ATOM 938 O O . CYS A 1 126 ? -12.344 11.906 11.945 1 98.25 126 CYS A O 1
ATOM 940 N N . ILE A 1 127 ? -11.062 10.57 13.133 1 98.31 127 ILE A N 1
ATOM 941 C CA . ILE A 1 127 ? -11.836 9.375 12.82 1 98.31 127 ILE A CA 1
ATOM 942 C C . ILE A 1 127 ? -13.195 9.445 13.516 1 98.31 127 ILE A C 1
ATOM 944 O O . ILE A 1 127 ? -14.219 9.055 12.938 1 98.31 127 ILE A O 1
ATOM 948 N N . ARG A 1 128 ? -13.172 9.938 14.75 1 98.12 128 ARG A N 1
ATOM 949 C CA . ARG A 1 128 ? -14.438 10.125 15.445 1 98.12 128 ARG A CA 1
ATOM 950 C C . ARG A 1 128 ? -15.367 11.039 14.648 1 98.12 128 ARG A C 1
ATOM 952 O O . ARG A 1 128 ? -16.547 10.727 14.461 1 98.12 128 ARG A O 1
ATOM 959 N N . GLU A 1 129 ? -14.844 12.125 14.203 1 98.31 129 GLU A N 1
ATOM 960 C CA . GLU A 1 129 ? -15.641 13.078 13.43 1 98.31 129 GLU A CA 1
ATOM 961 C C . GLU A 1 129 ? -16.094 12.469 12.102 1 98.31 129 GLU A C 1
ATOM 963 O O . GLU A 1 129 ? -17.219 12.68 11.672 1 98.31 129 GLU A O 1
ATOM 968 N N . ALA A 1 130 ? -15.195 11.734 11.453 1 98.5 130 ALA A N 1
ATOM 969 C CA . ALA A 1 130 ? -15.516 11.109 10.172 1 98.5 130 ALA A CA 1
ATOM 970 C C . ALA A 1 130 ? -16.672 10.125 10.32 1 98.5 130 ALA A C 1
ATOM 972 O O . ALA A 1 130 ? -17.594 10.102 9.5 1 98.5 130 ALA A O 1
ATOM 973 N N . ILE A 1 131 ? -16.625 9.336 11.352 1 98.19 131 ILE A N 1
ATOM 974 C CA . ILE A 1 131 ? -17.641 8.328 11.594 1 98.19 131 ILE A CA 1
ATOM 975 C C . ILE A 1 131 ? -18.984 9.008 11.844 1 98.19 131 ILE A C 1
ATOM 977 O O . ILE A 1 131 ? -20.031 8.531 11.398 1 98.19 131 ILE A O 1
ATOM 981 N N . LYS A 1 132 ? -18.906 10.141 12.516 1 97.56 132 LYS A N 1
ATOM 982 C CA . LYS A 1 132 ? -20.125 10.891 12.844 1 97.56 132 LYS A CA 1
ATOM 983 C C . LYS A 1 132 ? -20.844 11.352 11.578 1 97.56 132 LYS A C 1
ATOM 985 O O . LYS A 1 132 ? -22.062 11.562 11.586 1 97.56 132 LYS A O 1
ATOM 990 N N . ARG A 1 133 ? -20.156 11.477 10.484 1 97.88 133 ARG A N 1
ATOM 991 C CA . ARG A 1 133 ? -20.766 11.977 9.25 1 97.88 133 ARG A CA 1
ATOM 992 C C . ARG A 1 133 ? -21.578 10.898 8.555 1 97.88 133 ARG A C 1
ATOM 994 O O . ARG A 1 133 ? -22.359 11.188 7.645 1 97.88 133 ARG A O 1
ATOM 1001 N N . GLN A 1 134 ? -21.375 9.641 8.922 1 97.94 134 GLN A N 1
ATOM 1002 C CA . GLN A 1 134 ? -22.156 8.5 8.477 1 97.94 134 GLN A CA 1
ATOM 1003 C C . GLN A 1 134 ? -22.062 8.32 6.961 1 97.94 134 GLN A C 1
ATOM 1005 O O . GLN A 1 134 ? -23.078 8.055 6.301 1 97.94 134 GLN A O 1
ATOM 1010 N N . LEU A 1 135 ? -20.953 8.633 6.367 1 98.62 135 LEU A N 1
ATOM 1011 C CA . LEU A 1 135 ? -20.594 8.375 4.98 1 98.62 135 LEU A CA 1
ATOM 1012 C C . LEU A 1 135 ? -19.391 7.445 4.895 1 98.62 135 LEU A C 1
ATOM 1014 O O . LEU A 1 135 ? -18.672 7.254 5.883 1 98.62 135 LEU A O 1
ATOM 1018 N N . ASP A 1 136 ? -19.203 6.832 3.715 1 98.81 136 ASP A N 1
ATOM 1019 C CA . ASP A 1 136 ? -17.969 6.094 3.484 1 98.81 136 ASP A CA 1
ATOM 1020 C C . ASP A 1 136 ? -16.75 7 3.627 1 98.81 136 ASP A C 1
ATOM 1022 O O . ASP A 1 136 ? -16.828 8.203 3.381 1 98.81 136 ASP A O 1
ATOM 1026 N N . ILE A 1 137 ? -15.672 6.414 4.066 1 98.88 137 ILE A N 1
ATOM 1027 C CA . ILE A 1 137 ? -14.477 7.195 4.383 1 98.88 137 ILE A CA 1
ATOM 1028 C C . ILE A 1 137 ? -13.344 6.816 3.432 1 98.88 137 ILE A C 1
ATOM 1030 O O . ILE A 1 137 ? -13.117 5.633 3.164 1 98.88 137 ILE A O 1
ATOM 1034 N N . THR A 1 138 ? -12.695 7.77 2.846 1 98.94 138 THR A N 1
ATOM 1035 C CA . THR A 1 138 ? -11.43 7.602 2.137 1 98.94 138 THR A CA 1
ATOM 1036 C C . THR A 1 138 ? -10.281 8.219 2.928 1 98.94 138 THR A C 1
ATOM 1038 O O . THR A 1 138 ? -10.273 9.422 3.191 1 98.94 138 THR A O 1
ATOM 1041 N N . LEU A 1 139 ? -9.383 7.379 3.43 1 98.94 139 LEU A N 1
ATOM 1042 C CA . LEU A 1 139 ? -8.109 7.863 3.957 1 98.94 139 LEU A CA 1
ATOM 1043 C C . LEU A 1 139 ? -7.109 8.102 2.832 1 98.94 139 LEU A C 1
ATOM 1045 O O . LEU A 1 139 ? -6.641 7.148 2.203 1 98.94 139 LEU A O 1
ATOM 1049 N N . TYR A 1 140 ? -6.84 9.367 2.568 1 98.88 140 TYR A N 1
ATOM 1050 C CA . TYR A 1 140 ? -6.133 9.82 1.374 1 98.88 140 TYR A CA 1
ATOM 1051 C C . TYR A 1 140 ? -4.723 10.289 1.717 1 98.88 140 TYR A C 1
ATOM 1053 O O . TYR A 1 140 ? -4.52 11.445 2.08 1 98.88 140 TYR A O 1
ATOM 1061 N N . CYS A 1 141 ? -3.762 9.375 1.531 1 98.88 141 CYS A N 1
ATOM 1062 C CA . CYS A 1 141 ? -2.361 9.664 1.816 1 98.88 141 CYS A CA 1
ATOM 1063 C C . CYS A 1 141 ? -1.729 10.469 0.686 1 98.88 141 CYS A C 1
ATOM 1065 O O . CYS A 1 141 ? -1.874 10.117 -0.487 1 98.88 141 CYS A O 1
ATOM 1067 N N . ALA A 1 142 ? -1.011 11.484 1.043 1 98.06 142 ALA A N 1
ATOM 1068 C CA . ALA A 1 142 ? -0.367 12.32 0.036 1 98.06 142 ALA A CA 1
ATOM 1069 C C . ALA A 1 142 ? 0.817 11.602 -0.602 1 98.06 142 ALA A C 1
ATOM 1071 O O . ALA A 1 142 ? 1.027 11.688 -1.814 1 98.06 142 ALA A O 1
ATOM 1072 N N . GLY A 1 143 ? 1.526 10.828 0.212 1 97.44 143 GLY A N 1
ATOM 1073 C CA . GLY A 1 143 ? 2.791 10.297 -0.262 1 97.44 143 GLY A CA 1
ATOM 1074 C C . GLY A 1 143 ? 3.859 11.359 -0.45 1 97.44 143 GLY A C 1
ATOM 1075 O O . GLY A 1 143 ? 3.709 12.484 0.025 1 97.44 143 GLY A O 1
ATOM 1076 N N . THR A 1 144 ? 4.984 10.953 -0.982 1 95 144 THR A N 1
ATOM 1077 C CA . THR A 1 144 ? 6.086 11.859 -1.301 1 95 144 THR A CA 1
ATOM 1078 C C . THR A 1 144 ? 6.746 11.461 -2.619 1 95 144 THR A C 1
ATOM 1080 O O . THR A 1 144 ? 7.09 10.297 -2.82 1 95 144 THR A O 1
ATOM 1083 N N . ARG A 1 145 ? 6.887 12.406 -3.518 1 91.5 145 ARG A N 1
ATOM 1084 C CA . ARG A 1 145 ? 7.535 12.172 -4.805 1 91.5 145 ARG A CA 1
ATOM 1085 C C . ARG A 1 145 ? 6.883 11.008 -5.543 1 91.5 145 ARG A C 1
ATOM 1087 O O . ARG A 1 145 ? 7.574 10.102 -6.016 1 91.5 145 ARG A O 1
ATOM 1094 N N . HIS A 1 146 ? 5.59 10.953 -5.457 1 90.81 146 HIS A N 1
ATOM 1095 C CA . HIS A 1 146 ? 4.762 10.008 -6.195 1 90.81 146 HIS A CA 1
ATOM 1096 C C . HIS A 1 146 ? 4.91 8.594 -5.641 1 90.81 146 HIS A C 1
ATOM 1098 O O . HIS A 1 146 ? 4.586 7.621 -6.324 1 90.81 146 HIS A O 1
ATOM 1104 N N . GLU A 1 147 ? 5.461 8.508 -4.422 1 95.12 147 GLU A N 1
ATOM 1105 C CA . GLU A 1 147 ? 5.641 7.203 -3.793 1 95.12 147 GLU A CA 1
ATOM 1106 C C . GLU A 1 147 ? 4.91 7.129 -2.455 1 95.12 147 GLU A C 1
ATOM 1108 O O . GLU A 1 147 ? 4.672 8.156 -1.815 1 95.12 147 GLU A O 1
ATOM 1113 N N . PHE A 1 148 ? 4.566 5.906 -2.113 1 97.75 148 PHE A N 1
ATOM 1114 C CA . PHE A 1 148 ? 4 5.641 -0.796 1 97.75 148 PHE A CA 1
ATOM 1115 C C . PHE A 1 148 ? 4.961 6.082 0.303 1 97.75 148 PHE A C 1
ATOM 1117 O O . PHE A 1 148 ? 6.168 5.848 0.212 1 97.75 148 PHE A O 1
ATOM 1124 N N . ALA A 1 149 ? 4.449 6.809 1.271 1 98.56 149 ALA A N 1
ATOM 1125 C CA . ALA A 1 149 ? 5.219 7.211 2.445 1 98.56 149 ALA A CA 1
ATOM 1126 C C . ALA A 1 149 ? 4.805 6.402 3.674 1 98.56 149 ALA A C 1
ATOM 1128 O O . ALA A 1 149 ? 3.625 6.371 4.035 1 98.56 149 ALA A O 1
ATOM 1129 N N . LEU A 1 150 ? 5.75 5.832 4.355 1 98.81 150 LEU A N 1
ATOM 1130 C CA . LEU A 1 150 ? 5.473 4.949 5.484 1 98.81 150 LEU A CA 1
ATOM 1131 C C . LEU A 1 150 ? 4.723 5.691 6.586 1 98.81 150 LEU A C 1
ATOM 1133 O O . LEU A 1 150 ? 3.764 5.168 7.152 1 98.81 150 LEU A O 1
ATOM 1137 N N . GLU A 1 151 ? 5.129 6.926 6.887 1 98.88 151 GLU A N 1
ATOM 1138 C CA . GLU A 1 151 ? 4.5 7.699 7.949 1 98.88 151 GLU A CA 1
ATOM 1139 C C . GLU A 1 151 ? 3.023 7.953 7.648 1 98.88 151 GLU A C 1
ATOM 1141 O O . GLU A 1 151 ? 2.182 7.883 8.547 1 98.88 151 GLU A O 1
ATOM 1146 N N . ASP A 1 152 ? 2.725 8.258 6.426 1 98.88 152 ASP A N 1
ATOM 1147 C CA . ASP A 1 152 ? 1.33 8.453 6.043 1 98.88 152 ASP A CA 1
ATOM 1148 C C . ASP A 1 152 ? 0.538 7.152 6.176 1 98.88 152 ASP A C 1
ATOM 1150 O O . ASP A 1 152 ? -0.589 7.156 6.676 1 98.88 152 ASP A O 1
ATOM 1154 N N . GLY A 1 153 ? 1.133 6.082 5.73 1 98.88 153 GLY A N 1
ATOM 1155 C CA . GLY A 1 153 ? 0.491 4.781 5.84 1 98.88 153 GLY A CA 1
ATOM 1156 C C . GLY A 1 153 ? 0.225 4.363 7.273 1 98.88 153 GLY A C 1
ATOM 1157 O O . GLY A 1 153 ? -0.835 3.814 7.578 1 98.88 153 GLY A O 1
ATOM 1158 N N . LEU A 1 154 ? 1.197 4.586 8.109 1 98.94 154 LEU A N 1
ATOM 1159 C CA . LEU A 1 154 ? 1.032 4.23 9.516 1 98.94 154 LEU A CA 1
ATOM 1160 C C . LEU A 1 154 ? -0.067 5.066 10.164 1 98.94 154 LEU A C 1
ATOM 1162 O O . LEU A 1 154 ? -0.839 4.559 10.984 1 98.94 154 LEU A O 1
ATOM 1166 N N . ALA A 1 155 ? -0.136 6.336 9.805 1 98.94 155 ALA A N 1
ATOM 1167 C CA . ALA A 1 155 ? -1.227 7.168 10.305 1 98.94 155 ALA A CA 1
ATOM 1168 C C . ALA A 1 155 ? -2.578 6.648 9.82 1 98.94 155 ALA A C 1
ATOM 1170 O O . ALA A 1 155 ? -3.535 6.578 10.602 1 98.94 155 ALA A O 1
ATOM 1171 N N . ALA A 1 156 ? -2.662 6.316 8.555 1 98.94 156 ALA A N 1
ATOM 1172 C CA . ALA A 1 156 ? -3.879 5.703 8.031 1 98.94 156 ALA A CA 1
ATOM 1173 C C . ALA A 1 156 ? -4.215 4.418 8.781 1 98.94 156 ALA A C 1
ATOM 1175 O O . ALA A 1 156 ? -5.379 4.168 9.102 1 98.94 156 ALA A O 1
ATOM 1176 N N . GLY A 1 157 ? -3.186 3.566 9.023 1 98.94 157 GLY A N 1
ATOM 1177 C CA . GLY A 1 157 ? -3.377 2.342 9.789 1 98.94 157 GLY A CA 1
ATOM 1178 C C . GLY A 1 157 ? -3.928 2.586 11.18 1 98.94 157 GLY A C 1
ATOM 1179 O O . GLY A 1 157 ? -4.824 1.869 11.633 1 98.94 157 GLY A O 1
ATOM 1180 N N . LEU A 1 158 ? -3.383 3.594 11.836 1 98.94 158 LEU A N 1
ATOM 1181 C CA . LEU A 1 158 ? -3.893 3.996 13.141 1 98.94 158 LEU A CA 1
ATOM 1182 C C . LEU A 1 158 ? -5.367 4.379 13.055 1 98.94 158 LEU A C 1
ATOM 1184 O O . LEU A 1 158 ? -6.172 3.967 13.891 1 98.94 158 LEU A O 1
ATOM 1188 N N . MET A 1 159 ? -5.691 5.156 12.094 1 98.94 159 MET A N 1
ATOM 1189 C CA . MET A 1 159 ? -7.066 5.621 11.922 1 98.94 159 MET A CA 1
ATOM 1190 C C . MET A 1 159 ? -8 4.449 11.625 1 98.94 159 MET A C 1
ATOM 1192 O O . MET A 1 159 ? -9.117 4.402 12.141 1 98.94 159 MET A O 1
ATOM 1196 N N . VAL A 1 160 ? -7.559 3.486 10.805 1 98.88 160 VAL A N 1
ATOM 1197 C CA . VAL A 1 160 ? -8.336 2.283 10.531 1 98.88 160 VAL A CA 1
ATOM 1198 C C . VAL A 1 160 ? -8.57 1.513 11.828 1 98.88 160 VAL A C 1
ATOM 1200 O O . VAL A 1 160 ? -9.688 1.071 12.109 1 98.88 160 VAL A O 1
ATOM 1203 N N . HIS A 1 161 ? -7.496 1.357 12.602 1 98.81 161 HIS A N 1
ATOM 1204 C CA . HIS A 1 161 ? -7.59 0.64 13.867 1 98.81 161 HIS A CA 1
ATOM 1205 C C . HIS A 1 161 ? -8.648 1.262 14.781 1 98.81 161 HIS A C 1
ATOM 1207 O O . HIS A 1 161 ? -9.484 0.552 15.344 1 98.81 161 HIS A O 1
ATOM 1213 N N . ARG A 1 162 ? -8.578 2.551 14.875 1 98.69 162 ARG A N 1
ATOM 1214 C CA . ARG A 1 162 ? -9.523 3.268 15.727 1 98.69 162 ARG A CA 1
ATOM 1215 C C . ARG A 1 162 ? -10.938 3.166 15.18 1 98.69 162 ARG A C 1
ATOM 1217 O O . ARG A 1 162 ? -11.898 2.984 15.938 1 98.69 162 ARG A O 1
ATOM 1224 N N . ALA A 1 163 ? -11.086 3.32 13.883 1 98.75 163 ALA A N 1
ATOM 1225 C CA . ALA A 1 163 ? -12.398 3.219 13.25 1 98.75 163 ALA A CA 1
ATOM 1226 C C . ALA A 1 163 ? -13.047 1.872 13.555 1 98.75 163 ALA A C 1
ATOM 1228 O O . ALA 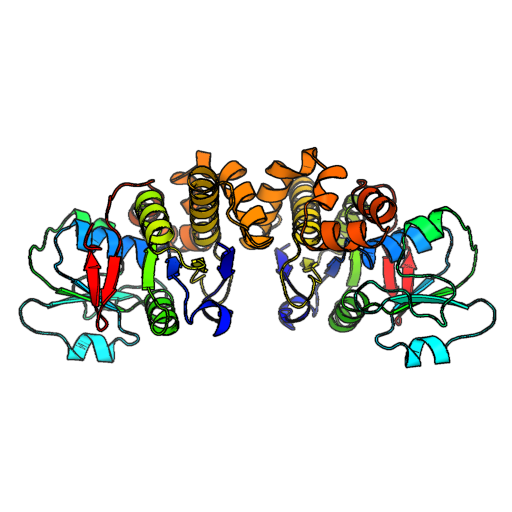A 1 163 ? -14.234 1.808 13.875 1 98.75 163 ALA A O 1
ATOM 1229 N N . ARG A 1 164 ? -12.273 0.809 13.422 1 98 164 ARG A N 1
ATOM 1230 C CA . ARG A 1 164 ? -12.805 -0.534 13.641 1 98 164 ARG A CA 1
ATOM 1231 C C . ARG A 1 164 ? -13.203 -0.738 15.102 1 98 164 ARG A C 1
ATOM 1233 O O . ARG A 1 164 ? -14.141 -1.484 15.391 1 98 164 ARG A O 1
ATOM 1240 N N . GLN A 1 165 ? -12.523 -0.065 16.031 1 98.19 165 GLN A N 1
ATOM 1241 C CA . GLN A 1 165 ? -12.891 -0.117 17.438 1 98.19 165 GLN A CA 1
ATOM 1242 C C . GLN A 1 165 ? -14.211 0.612 17.688 1 98.19 165 GLN A C 1
ATOM 1244 O O . GLN A 1 165 ? -15.047 0.143 18.469 1 98.19 165 GLN A O 1
ATOM 1249 N N . LEU A 1 166 ? -14.352 1.714 17.062 1 97.81 166 LEU A N 1
ATOM 1250 C CA . LEU A 1 166 ? -15.516 2.564 17.297 1 97.81 166 LEU A CA 1
ATOM 1251 C C . LEU A 1 166 ? -16.734 2.031 16.547 1 97.81 166 LEU A C 1
ATOM 1253 O O . LEU A 1 166 ? -17.859 2.211 16.984 1 97.81 166 LEU A O 1
ATOM 1257 N N . LEU A 1 167 ? -16.5 1.436 15.43 1 97.75 167 LEU A N 1
ATOM 1258 C CA . LEU A 1 167 ? -17.547 0.885 14.57 1 97.75 167 LEU A CA 1
ATOM 1259 C C . LEU A 1 167 ? -17.141 -0.479 14.023 1 97.75 167 LEU A C 1
ATOM 1261 O O . LEU A 1 167 ? -16.766 -0.601 12.852 1 97.75 167 LEU A O 1
ATOM 1265 N N . PRO A 1 168 ? -17.359 -1.522 14.766 1 96.44 168 PRO A N 1
ATOM 1266 C CA . PRO A 1 168 ? -16.891 -2.865 14.414 1 96.44 168 PRO A CA 1
ATOM 1267 C C . PRO A 1 168 ? -17.5 -3.381 13.109 1 96.44 168 PRO A C 1
ATOM 1269 O O . PRO A 1 168 ? -16.938 -4.273 12.477 1 96.44 168 PRO A O 1
ATOM 1272 N N . SER A 1 169 ? -18.562 -2.801 12.68 1 96.25 169 SER A N 1
ATOM 1273 C CA . SER A 1 169 ? -19.25 -3.26 11.477 1 96.25 169 SER A CA 1
ATOM 1274 C C . SER A 1 169 ? -18.641 -2.635 10.227 1 96.25 169 SER A C 1
ATOM 1276 O O . SER A 1 169 ? -19 -2.994 9.102 1 96.25 169 SER A O 1
ATOM 1278 N N . SER A 1 170 ? -17.688 -1.71 10.367 1 97.12 170 SER A N 1
ATOM 1279 C CA . SER A 1 170 ? -17.094 -1.05 9.219 1 97.12 170 SER A CA 1
ATOM 1280 C C . SER A 1 170 ? -16.344 -2.047 8.336 1 97.12 170 SER A C 1
ATOM 1282 O O . SER A 1 170 ? -15.773 -3.02 8.828 1 97.12 170 SER A O 1
ATOM 1284 N N . LYS A 1 171 ? -16.422 -1.887 7.059 1 97.5 171 LYS A N 1
ATOM 1285 C CA . LYS A 1 171 ? -15.672 -2.678 6.09 1 97.5 171 LYS A CA 1
ATOM 1286 C C . LYS A 1 171 ? -14.422 -1.936 5.621 1 97.5 171 LYS A C 1
ATOM 1288 O O . LYS A 1 171 ? -14.5 -0.783 5.191 1 97.5 171 LYS A O 1
ATOM 1293 N N . VAL A 1 172 ? -13.328 -2.586 5.766 1 98.38 172 VAL A N 1
ATOM 1294 C CA . VAL A 1 172 ? -12.047 -1.967 5.422 1 98.38 172 VAL A CA 1
ATOM 1295 C C . VAL A 1 172 ? -11.438 -2.676 4.215 1 98.38 172 VAL A C 1
ATOM 1297 O O . VAL A 1 172 ? -11.469 -3.906 4.129 1 98.38 172 VAL A O 1
ATOM 1300 N N . CYS A 1 173 ? -10.922 -1.905 3.271 1 97.62 173 CYS A N 1
ATOM 1301 C CA . CYS A 1 173 ? -10.281 -2.506 2.111 1 97.62 173 CYS A CA 1
ATOM 1302 C C . CYS A 1 173 ? -9.016 -3.256 2.516 1 97.62 173 CYS A C 1
ATOM 1304 O O . CYS A 1 173 ? -8.5 -3.066 3.621 1 97.62 173 CYS A O 1
ATOM 1306 N N . ASP A 1 174 ? -8.453 -4.051 1.641 1 98.31 174 ASP A N 1
ATOM 1307 C CA . ASP A 1 174 ? -7.305 -4.898 1.93 1 98.31 174 ASP A CA 1
ATOM 1308 C C . ASP A 1 174 ? -6.09 -4.059 2.32 1 98.31 174 ASP A C 1
ATOM 1310 O O . ASP A 1 174 ? -5.355 -4.41 3.246 1 98.31 174 ASP A O 1
ATOM 1314 N N . LEU A 1 175 ? -5.863 -2.994 1.579 1 98.44 175 LEU A N 1
ATOM 1315 C CA . LEU A 1 175 ? -4.73 -2.143 1.923 1 98.44 175 LEU A CA 1
ATOM 1316 C C . LEU A 1 175 ? -4.883 -1.573 3.328 1 98.44 175 LEU A C 1
ATOM 1318 O O . LEU A 1 175 ? -3.906 -1.462 4.07 1 98.44 175 LEU A O 1
ATOM 1322 N N . GLY A 1 176 ? -6.125 -1.17 3.682 1 98.75 176 GLY A N 1
ATOM 1323 C CA . GLY A 1 176 ? -6.387 -0.701 5.031 1 98.75 176 GLY A CA 1
ATOM 1324 C C . GLY A 1 176 ? -6.059 -1.73 6.098 1 98.75 176 GLY A C 1
ATOM 1325 O O . GLY A 1 176 ? -5.473 -1.399 7.129 1 98.75 176 GLY A O 1
ATOM 1326 N N . ILE A 1 177 ? -6.395 -2.953 5.824 1 98.81 177 ILE A N 1
ATOM 1327 C CA . ILE A 1 177 ? -6.098 -4.039 6.746 1 98.81 177 ILE A CA 1
ATOM 1328 C C . ILE A 1 177 ? -4.586 -4.199 6.887 1 98.81 177 ILE A C 1
ATOM 1330 O O . ILE A 1 177 ? -4.066 -4.344 7.996 1 98.81 177 ILE A O 1
ATOM 1334 N N . ALA A 1 178 ? -3.898 -4.148 5.801 1 98.81 178 ALA A N 1
ATOM 1335 C CA . ALA A 1 178 ? -2.443 -4.273 5.812 1 98.81 178 ALA A CA 1
ATOM 1336 C C . ALA A 1 178 ? -1.804 -3.145 6.617 1 98.81 178 ALA A C 1
ATOM 1338 O O . ALA A 1 178 ? -0.888 -3.379 7.41 1 98.81 178 ALA A O 1
ATOM 1339 N N . LEU A 1 179 ? -2.277 -1.95 6.406 1 98.88 179 LEU A N 1
ATOM 1340 C CA . LEU A 1 179 ? -1.671 -0.794 7.055 1 98.88 179 LEU A CA 1
ATOM 1341 C C . LEU A 1 179 ? -2.031 -0.754 8.539 1 98.88 179 LEU A C 1
ATOM 1343 O O . LEU A 1 179 ? -1.226 -0.319 9.367 1 98.88 179 LEU A O 1
ATOM 1347 N N . GLU A 1 180 ? -3.279 -1.199 8.898 1 98.94 180 GLU A N 1
ATOM 1348 C CA . GLU A 1 180 ? -3.594 -1.377 10.312 1 98.94 180 GLU A CA 1
ATOM 1349 C C . GLU A 1 180 ? -2.611 -2.332 10.977 1 98.94 180 GLU A C 1
ATOM 1351 O O . GLU A 1 180 ? -2.084 -2.039 12.055 1 98.94 180 GLU A O 1
ATOM 1356 N N . ALA A 1 181 ? -2.375 -3.443 10.336 1 98.94 181 ALA A N 1
ATOM 1357 C CA . ALA A 1 181 ? -1.43 -4.426 10.852 1 98.94 181 ALA A CA 1
ATOM 1358 C C . ALA A 1 181 ? -0.03 -3.83 10.977 1 98.94 181 ALA A C 1
ATOM 1360 O O . ALA A 1 181 ? 0.68 -4.09 11.953 1 98.94 181 ALA A O 1
ATOM 1361 N N . SER A 1 182 ? 0.368 -3.1 9.977 1 98.88 182 SER A N 1
ATOM 1362 C CA . SER A 1 182 ? 1.67 -2.441 10 1 98.88 182 SER A CA 1
ATOM 1363 C C . SER A 1 182 ? 1.789 -1.502 11.195 1 98.88 182 SER A C 1
ATOM 1365 O O . SER A 1 182 ? 2.811 -1.493 11.891 1 98.88 182 SER A O 1
ATOM 1367 N N . TYR A 1 183 ? 0.706 -0.701 11.438 1 98.94 183 TYR A N 1
ATOM 1368 C CA . TYR A 1 183 ? 0.717 0.206 12.578 1 98.94 183 TYR A CA 1
ATOM 1369 C C . TYR A 1 183 ? 0.808 -0.568 13.891 1 98.94 183 TYR A C 1
ATOM 1371 O O . TYR A 1 183 ? 1.56 -0.19 14.789 1 98.94 183 TYR A O 1
ATOM 1379 N N . LEU A 1 184 ? 0.03 -1.619 13.969 1 98.81 184 LEU A N 1
ATOM 1380 C CA . LEU A 1 184 ? 0.026 -2.41 15.195 1 98.81 184 LEU A CA 1
ATOM 1381 C C . LEU A 1 184 ? 1.4 -3.02 15.453 1 98.81 184 LEU A C 1
ATOM 1383 O O . LEU A 1 184 ? 1.792 -3.209 16.609 1 98.81 184 LEU A O 1
ATOM 1387 N N . GLN A 1 185 ? 2.164 -3.287 14.406 1 98.81 185 GLN A N 1
ATOM 1388 C CA . GLN A 1 185 ? 3.498 -3.867 14.516 1 98.81 185 GLN A CA 1
ATOM 1389 C C . GLN A 1 185 ? 4.539 -2.795 14.828 1 98.81 185 GLN A C 1
ATOM 1391 O O . GLN A 1 185 ? 5.477 -3.041 15.594 1 98.81 185 GLN A O 1
ATOM 1396 N N . LEU A 1 186 ? 4.367 -1.575 14.289 1 98.75 186 LEU A N 1
ATOM 1397 C CA . LEU A 1 186 ? 5.457 -0.605 14.289 1 98.75 186 LEU A CA 1
ATOM 1398 C C . LEU A 1 186 ? 5.121 0.591 15.172 1 98.75 186 LEU A C 1
ATOM 1400 O O . LEU A 1 186 ? 6.012 1.349 15.57 1 98.75 186 LEU A O 1
ATOM 1404 N N . GLY A 1 187 ? 3.805 0.786 15.453 1 98.19 187 GLY A N 1
ATOM 1405 C CA . GLY A 1 187 ? 3.326 2.014 16.062 1 98.19 187 GLY A CA 1
ATOM 1406 C C . GLY A 1 187 ? 3.943 2.277 17.422 1 98.19 187 GLY A C 1
ATOM 1407 O O . GLY A 1 187 ? 4.066 3.432 17.844 1 98.19 187 GLY A O 1
ATOM 1408 N N . GLY A 1 188 ? 4.371 1.213 18.156 1 98.12 188 GLY A N 1
ATOM 1409 C CA . GLY A 1 188 ? 4.973 1.364 19.469 1 98.12 188 GLY A CA 1
ATOM 1410 C C . GLY A 1 188 ? 6.301 2.098 19.438 1 98.12 188 GLY A C 1
ATOM 1411 O O . GLY A 1 188 ? 6.762 2.602 20.469 1 98.12 188 GLY A O 1
ATOM 1412 N N . ALA A 1 189 ? 6.953 2.271 18.312 1 98.38 189 ALA A N 1
ATOM 1413 C CA . ALA A 1 189 ? 8.273 2.883 18.172 1 98.38 189 ALA A CA 1
ATOM 1414 C C . ALA A 1 189 ? 8.156 4.363 17.812 1 98.38 189 ALA A C 1
ATOM 1416 O O . ALA A 1 189 ? 9.164 5.051 17.641 1 98.38 189 ALA A O 1
ATOM 1417 N N . LEU A 1 190 ? 6.898 4.906 17.656 1 98.44 190 LEU A N 1
ATOM 1418 C CA . LEU A 1 190 ? 6.703 6.332 17.422 1 98.44 190 LEU A CA 1
ATOM 1419 C C . LEU A 1 190 ? 7.031 7.141 18.672 1 98.44 190 LEU A C 1
ATOM 1421 O O . LEU A 1 190 ? 6.836 6.668 19.797 1 98.44 190 LEU A O 1
ATOM 1425 N N . PRO A 1 191 ? 7.539 8.25 18.625 1 98.25 191 PRO A N 1
ATOM 1426 C CA . PRO A 1 191 ? 7.699 8.977 17.359 1 98.25 191 PRO A CA 1
ATOM 1427 C C . PRO A 1 191 ? 9.031 8.68 16.672 1 98.25 191 PRO A C 1
ATOM 1429 O O . PRO A 1 191 ? 9.211 9.016 15.492 1 98.25 191 PRO A O 1
ATOM 1432 N N . GLY A 1 192 ? 10.023 8.023 17.344 1 98.44 192 GLY A N 1
ATOM 1433 C CA . GLY A 1 192 ? 11.375 7.805 16.859 1 98.44 192 GLY A CA 1
ATOM 1434 C C . GLY A 1 192 ? 11.43 7.086 15.531 1 98.44 192 GLY A C 1
ATOM 1435 O O . GLY A 1 192 ? 12.328 7.332 14.727 1 98.44 192 GLY A O 1
ATOM 1436 N N . LEU A 1 193 ? 10.492 6.262 15.25 1 98.38 193 LEU A N 1
ATOM 1437 C CA . LEU A 1 193 ? 10.414 5.473 14.023 1 98.38 193 LEU A CA 1
ATOM 1438 C C . LEU A 1 193 ? 10.398 6.383 12.797 1 98.38 193 LEU A C 1
ATOM 1440 O O . LEU A 1 193 ? 10.922 6.016 11.742 1 98.38 193 LEU A O 1
ATOM 1444 N N . LEU A 1 194 ? 9.797 7.574 12.906 1 98.69 194 LEU A N 1
ATOM 1445 C CA . LEU A 1 194 ? 9.648 8.453 11.75 1 98.69 194 LEU A CA 1
ATOM 1446 C C . LEU A 1 194 ? 11.008 8.914 11.234 1 98.69 194 LEU A C 1
ATOM 1448 O O . LEU A 1 194 ? 11.156 9.219 10.055 1 98.69 194 LEU A O 1
ATOM 1452 N N . LEU A 1 195 ? 12.016 8.961 12.094 1 98.06 195 LEU A N 1
ATOM 1453 C CA . LEU A 1 195 ? 13.359 9.367 11.695 1 98.06 195 LEU A CA 1
ATOM 1454 C C . LEU A 1 195 ? 13.992 8.312 10.789 1 98.06 195 LEU A C 1
ATOM 1456 O O . LEU A 1 195 ? 15 8.586 10.133 1 98.06 195 LEU A O 1
ATOM 1460 N N . LYS A 1 196 ? 13.359 7.16 10.672 1 96 196 LYS A N 1
ATOM 1461 C CA . LYS A 1 196 ? 13.914 6.066 9.883 1 96 196 LYS A CA 1
ATOM 1462 C C . LYS A 1 196 ? 13.172 5.918 8.555 1 96 196 LYS A C 1
ATOM 1464 O O . LYS A 1 196 ? 13.594 5.145 7.688 1 96 196 LYS A O 1
ATOM 1469 N N . THR A 1 197 ? 12.047 6.621 8.375 1 97.56 197 THR A N 1
ATOM 1470 C CA . THR A 1 197 ? 11.352 6.605 7.094 1 97.56 197 THR A CA 1
ATOM 1471 C C . THR A 1 197 ? 12.141 7.383 6.043 1 97.56 197 THR A C 1
ATOM 1473 O O . THR A 1 197 ? 13.055 8.141 6.379 1 97.56 197 THR A O 1
ATOM 1476 N N . ALA A 1 198 ? 11.805 7.172 4.77 1 96.75 198 ALA A N 1
ATOM 1477 C CA . ALA A 1 198 ? 12.5 7.875 3.695 1 96.75 198 ALA A CA 1
ATOM 1478 C C . ALA A 1 198 ? 12.383 9.391 3.863 1 96.75 198 ALA A C 1
ATOM 1480 O O . ALA A 1 198 ? 13.383 10.109 3.795 1 96.75 198 ALA A O 1
ATOM 1481 N N . THR A 1 199 ? 11.188 9.875 4.133 1 97.12 199 THR A N 1
ATOM 1482 C CA . THR A 1 199 ? 10.938 11.305 4.285 1 97.12 199 THR A CA 1
ATOM 1483 C C . THR A 1 199 ? 11.547 11.828 5.578 1 97.12 199 THR A C 1
ATOM 1485 O O . THR A 1 199 ? 12.156 12.898 5.594 1 97.12 199 THR A O 1
ATOM 1488 N N . GLY A 1 200 ? 11.359 11.062 6.629 1 97.69 200 GLY A N 1
ATOM 1489 C CA . GLY A 1 200 ? 11.914 11.461 7.91 1 97.69 200 GLY A CA 1
ATOM 1490 C C . GLY A 1 200 ? 13.422 11.633 7.887 1 97.69 200 GLY A C 1
ATOM 1491 O O . GLY A 1 200 ? 13.953 12.602 8.43 1 97.69 200 GLY A O 1
ATOM 1492 N N . LYS A 1 201 ? 14.125 10.711 7.242 1 96.75 201 LYS A N 1
ATOM 1493 C CA . LYS A 1 201 ? 15.578 10.789 7.109 1 96.75 201 LYS A CA 1
ATOM 1494 C C . LYS A 1 201 ? 15.992 12.039 6.348 1 96.75 201 LYS A C 1
ATOM 1496 O O . LYS A 1 201 ? 16.922 12.734 6.75 1 96.75 201 LYS A O 1
ATOM 1501 N N . ARG A 1 202 ? 15.312 12.305 5.254 1 95.81 202 ARG A N 1
ATOM 1502 C CA . ARG A 1 202 ? 15.617 13.461 4.43 1 95.81 202 ARG A CA 1
ATOM 1503 C C . ARG A 1 202 ? 15.438 14.758 5.215 1 95.81 202 ARG A C 1
ATOM 1505 O O . ARG A 1 202 ? 16.281 15.648 5.16 1 95.81 202 ARG A O 1
ATOM 1512 N N . LEU A 1 203 ? 14.344 14.844 5.957 1 95.81 203 LEU A N 1
ATOM 1513 C CA . LEU A 1 203 ? 14.047 16.047 6.734 1 95.81 203 LEU A CA 1
ATOM 1514 C C . LEU A 1 203 ? 15.047 16.203 7.875 1 95.81 203 LEU A C 1
ATOM 1516 O O . LEU A 1 203 ? 15.484 17.328 8.164 1 95.81 203 LEU A O 1
ATOM 1520 N N . ALA A 1 204 ? 15.367 15.117 8.469 1 95 204 ALA A N 1
ATOM 1521 C CA . ALA A 1 204 ? 16.328 15.156 9.57 1 95 204 ALA A CA 1
ATOM 1522 C C . ALA A 1 204 ? 17.688 15.672 9.102 1 95 204 ALA A C 1
ATOM 1524 O O . ALA A 1 204 ? 18.375 16.391 9.828 1 95 204 ALA A O 1
ATOM 1525 N N . GLN A 1 205 ? 18.031 15.305 7.906 1 93.56 205 GLN A N 1
ATOM 1526 C CA . GLN A 1 205 ? 19.297 15.742 7.328 1 93.56 205 GLN A CA 1
ATOM 1527 C C . GLN A 1 205 ? 19.297 17.234 7.051 1 93.56 205 GLN A C 1
ATOM 1529 O O . GLN A 1 205 ? 20.344 17.859 6.918 1 93.56 205 GLN A O 1
ATOM 1534 N N . GLN A 1 206 ? 18.125 17.859 7.02 1 91.69 206 GLN A N 1
ATOM 1535 C CA . GLN A 1 206 ? 17.953 19.281 6.773 1 91.69 206 GLN A CA 1
ATOM 1536 C C . GLN A 1 206 ? 17.547 20.016 8.047 1 91.69 206 GLN A C 1
ATOM 1538 O O . GLN A 1 206 ? 16.703 20.922 8 1 91.69 206 GLN A O 1
ATOM 1543 N N . HIS A 1 207 ? 17.984 19.531 9.156 1 89.25 207 HIS A N 1
ATOM 1544 C CA . HIS A 1 207 ? 17.781 20.125 10.469 1 89.25 207 HIS A CA 1
ATOM 1545 C C . HIS A 1 207 ? 16.297 20.125 10.836 1 89.25 207 HIS A C 1
ATOM 1547 O O . HIS A 1 207 ? 15.797 21.078 11.438 1 89.25 207 HIS A O 1
ATOM 1553 N N . GLY A 1 208 ? 15.586 19.141 10.398 1 94.38 208 GLY A N 1
ATOM 1554 C CA . GLY A 1 208 ? 14.148 19.047 10.648 1 94.38 208 GLY A CA 1
ATOM 1555 C C . GLY A 1 208 ? 13.789 17.953 11.641 1 94.38 208 GLY A C 1
ATOM 1556 O O . GLY A 1 208 ? 12.648 17.484 11.664 1 94.38 208 GLY A O 1
ATOM 1557 N N . GLU A 1 209 ? 14.766 17.531 12.477 1 97.19 209 GLU A N 1
ATOM 1558 C CA . GLU A 1 209 ? 14.539 16.422 13.391 1 97.19 209 GLU A CA 1
ATOM 1559 C C . GLU A 1 209 ? 13.414 16.719 14.375 1 97.19 209 GLU A C 1
ATOM 1561 O O . GLU A 1 209 ? 12.578 15.867 14.656 1 97.19 209 GLU A O 1
ATOM 1566 N N . GLU A 1 210 ? 13.414 17.891 14.891 1 97.12 210 GLU A N 1
ATOM 1567 C CA . GLU A 1 210 ? 12.391 18.281 15.859 1 97.12 210 GLU A CA 1
ATOM 1568 C C . GLU A 1 210 ? 10.992 18.188 15.25 1 97.12 210 GLU A C 1
ATOM 1570 O O . GLU A 1 210 ? 10.062 17.688 15.891 1 97.12 210 GLU A O 1
ATOM 1575 N N . ASP A 1 211 ? 10.836 18.672 14.039 1 97.62 211 ASP A N 1
ATOM 1576 C CA . ASP A 1 211 ? 9.562 18.578 13.336 1 97.62 211 ASP A CA 1
ATOM 1577 C C . ASP A 1 211 ? 9.141 17.125 13.164 1 97.62 211 ASP A C 1
ATOM 1579 O O . ASP A 1 211 ? 7.984 16.781 13.406 1 97.62 211 ASP A O 1
ATOM 1583 N N . VAL A 1 212 ? 10.102 16.297 12.742 1 98.56 212 VAL A N 1
ATOM 1584 C CA . VAL A 1 212 ? 9.812 14.898 12.477 1 98.56 212 VAL A CA 1
ATOM 1585 C C . VAL A 1 212 ? 9.312 14.227 13.75 1 98.56 212 VAL A C 1
ATOM 1587 O O . VAL A 1 212 ? 8.281 13.539 13.734 1 98.56 212 VAL A O 1
ATOM 1590 N N . LEU A 1 213 ? 9.969 14.461 14.867 1 98.56 213 LEU A N 1
ATOM 1591 C CA . LEU A 1 213 ? 9.586 13.844 16.141 1 98.56 213 LEU A CA 1
ATOM 1592 C C . LEU A 1 213 ? 8.242 14.383 16.625 1 98.56 213 LEU A C 1
ATOM 1594 O O . LEU A 1 213 ? 7.406 13.617 17.109 1 98.56 213 LEU A O 1
ATOM 1598 N N . TYR A 1 214 ? 8.047 15.625 16.453 1 98.31 214 TYR A N 1
ATOM 1599 C CA . TYR A 1 214 ? 6.781 16.234 16.859 1 98.31 214 TYR A CA 1
ATOM 1600 C C . TYR A 1 214 ? 5.617 15.641 16.078 1 98.31 214 TYR A C 1
ATOM 1602 O O . TYR A 1 214 ? 4.566 15.344 16.656 1 98.31 214 TYR A O 1
ATOM 1610 N N . CYS A 1 215 ? 5.773 15.422 14.781 1 98.69 215 CYS A N 1
ATOM 1611 C CA . CYS A 1 215 ? 4.734 14.898 13.906 1 98.69 215 CYS A CA 1
ATOM 1612 C C . CYS A 1 215 ? 4.332 13.484 14.32 1 98.69 215 CYS A C 1
ATOM 1614 O O . CYS A 1 215 ? 3.248 13.016 13.969 1 98.69 215 CYS A O 1
ATOM 1616 N N . GLY A 1 216 ? 5.18 12.805 15.039 1 98.75 216 GLY A N 1
ATOM 1617 C CA . GLY A 1 216 ? 4.922 11.43 15.406 1 98.75 216 GLY A CA 1
ATOM 1618 C C . GLY A 1 216 ? 4.18 11.289 16.719 1 98.75 216 GLY A C 1
ATOM 1619 O O . GLY A 1 216 ? 3.873 10.18 17.156 1 98.75 216 GLY A O 1
ATOM 1620 N N . GLN A 1 217 ? 3.916 12.43 17.406 1 98.44 217 GLN A N 1
ATOM 1621 C CA . GLN A 1 217 ? 3.137 12.398 18.641 1 98.44 217 GLN A CA 1
ATOM 1622 C C . GLN A 1 217 ? 1.68 12.031 18.359 1 98.44 217 GLN A C 1
ATOM 1624 O O . GLN A 1 217 ? 1.129 12.414 17.328 1 98.44 217 GLN A O 1
ATOM 1629 N N . LEU A 1 218 ? 1.082 11.312 19.328 1 98.62 218 LEU A N 1
ATOM 1630 C CA . LEU A 1 218 ? -0.26 10.797 19.078 1 98.62 218 LEU A CA 1
ATOM 1631 C C . LEU A 1 218 ? -1.31 11.664 19.766 1 98.62 218 LEU A C 1
ATOM 1633 O O . LEU A 1 218 ? -1.199 11.945 20.969 1 98.62 218 LEU A O 1
ATOM 1637 N N . ASN A 1 219 ? -2.225 12.125 19 1 98.31 219 ASN A N 1
ATOM 1638 C CA . ASN A 1 219 ? -3.463 12.719 19.484 1 98.31 219 ASN A CA 1
ATOM 1639 C C . ASN A 1 219 ? -3.188 13.891 20.422 1 98.31 219 ASN A C 1
ATOM 1641 O O . ASN A 1 219 ? -3.742 13.953 21.531 1 98.31 219 ASN A O 1
ATOM 1645 N N . GLU A 1 220 ? -2.365 14.75 20 1 97.19 220 GLU A N 1
ATOM 1646 C CA . GLU A 1 220 ? -2.047 15.969 20.734 1 97.19 220 GLU A CA 1
ATOM 1647 C C . GLU A 1 220 ? -3.201 16.969 20.688 1 97.19 220 GLU A C 1
ATOM 1649 O O . GLU A 1 220 ? -3.348 17.797 21.578 1 97.19 220 GLU A O 1
ATOM 1654 N N . PHE A 1 221 ? -3.969 16.859 19.656 1 96.75 221 PHE A N 1
ATOM 1655 C CA . PHE A 1 221 ? -5.016 17.859 19.438 1 96.75 221 PHE A CA 1
ATOM 1656 C C . PHE A 1 221 ? -6.371 17.172 19.266 1 96.75 221 PHE A C 1
ATOM 1658 O O . PHE A 1 221 ? -6.473 16.125 18.641 1 96.75 221 PHE A O 1
ATOM 1665 N N . ASP A 1 222 ? -7.387 17.719 19.844 1 97.5 222 ASP A N 1
ATOM 1666 C CA . ASP A 1 222 ? -8.773 17.375 19.562 1 97.5 222 ASP A CA 1
ATOM 1667 C C . ASP A 1 222 ? -9.383 18.344 18.547 1 97.5 222 ASP A C 1
ATOM 1669 O O . ASP A 1 222 ? -10.406 18.969 18.812 1 97.5 222 ASP A O 1
ATOM 1673 N N . ILE A 1 223 ? -8.68 18.547 17.453 1 97.19 223 ILE A N 1
ATOM 1674 C CA . ILE A 1 223 ? -9.023 19.453 16.359 1 97.19 223 ILE A CA 1
ATOM 1675 C C . ILE A 1 223 ? -9.133 18.672 15.055 1 97.19 223 ILE A C 1
ATOM 1677 O O . ILE A 1 223 ? -8.305 17.812 14.773 1 97.19 223 ILE A O 1
ATOM 1681 N N . VAL A 1 224 ? -10.211 18.953 14.359 1 98.75 224 VAL A N 1
ATOM 1682 C CA . VAL A 1 224 ? -10.359 18.375 13.031 1 98.75 224 VAL A CA 1
ATOM 1683 C C . VAL A 1 224 ? -10.461 19.484 11.984 1 98.75 224 VAL A C 1
ATOM 1685 O O . VAL A 1 224 ? -11.547 20.016 11.742 1 98.75 224 VAL A O 1
ATOM 1688 N N . PRO A 1 225 ? -9.328 19.812 11.391 1 98.81 225 PRO A N 1
ATOM 1689 C CA . PRO A 1 225 ? -9.43 20.766 10.289 1 98.81 225 PRO A CA 1
ATOM 1690 C C . PRO A 1 225 ? -10.398 20.312 9.195 1 98.81 225 PRO A C 1
ATOM 1692 O O . PRO A 1 225 ? -10.258 19.219 8.656 1 98.81 225 PRO A O 1
ATOM 1695 N N . THR A 1 226 ? -11.359 21.125 8.883 1 98.75 226 THR A N 1
ATOM 1696 C CA . THR A 1 226 ? -12.414 20.844 7.914 1 98.75 226 THR A CA 1
ATOM 1697 C C . THR A 1 226 ? -12.438 21.906 6.816 1 98.75 226 THR A C 1
ATOM 1699 O O . THR A 1 226 ? -12.43 23.094 7.102 1 98.75 226 THR A O 1
ATOM 1702 N N . LEU A 1 227 ? -12.484 21.406 5.57 1 98.62 227 LEU A N 1
ATOM 1703 C CA . LEU A 1 227 ? -12.492 22.328 4.441 1 98.62 227 LEU A CA 1
ATOM 1704 C C . LEU A 1 227 ? -13.891 22.906 4.23 1 98.62 227 LEU A C 1
ATOM 1706 O O . LEU A 1 227 ? -14.836 22.172 3.953 1 98.62 227 LEU A O 1
ATOM 1710 N N . VAL A 1 228 ? -13.961 24.188 4.438 1 97 228 VAL A N 1
ATOM 1711 C CA . VAL A 1 228 ? -15.18 24.953 4.211 1 97 228 VAL A CA 1
ATOM 1712 C C . VAL A 1 228 ? -14.875 26.172 3.344 1 97 228 VAL A C 1
ATOM 1714 O O . VAL A 1 228 ? -14.109 27.047 3.746 1 97 228 VAL A O 1
ATOM 1717 N N . ASN A 1 229 ? -15.445 26.25 2.129 1 94.81 229 ASN A N 1
ATOM 1718 C CA . ASN A 1 229 ? -15.211 27.359 1.203 1 94.81 229 ASN A CA 1
ATOM 1719 C C . ASN A 1 229 ? -13.727 27.625 1.003 1 94.81 229 ASN A C 1
ATOM 1721 O O . ASN A 1 229 ? -13.258 28.75 1.173 1 94.81 229 ASN A O 1
ATOM 1725 N N . LYS A 1 230 ? -12.875 26.656 0.861 1 96 230 LYS A N 1
ATOM 1726 C CA . LYS A 1 230 ? -11.453 26.672 0.529 1 96 230 LYS A CA 1
ATOM 1727 C C . LYS A 1 230 ? -10.594 26.859 1.778 1 96 230 LYS A C 1
ATOM 1729 O O . LYS A 1 230 ? -9.367 26.781 1.714 1 96 230 LYS A O 1
ATOM 1734 N N . TYR A 1 231 ? -11.289 27.094 2.943 1 97.81 231 TYR A N 1
ATOM 1735 C CA . TYR A 1 231 ? -10.57 27.297 4.195 1 97.81 231 TYR A CA 1
ATOM 1736 C C . TYR A 1 231 ? -10.68 26.062 5.094 1 97.81 231 TYR A C 1
ATOM 1738 O O . TYR A 1 231 ? -11.742 25.453 5.188 1 97.81 231 TYR A O 1
ATOM 1746 N N . LEU A 1 232 ? -9.578 25.75 5.672 1 98.62 232 LEU A N 1
ATOM 1747 C CA . LEU A 1 232 ? -9.594 24.766 6.742 1 98.62 232 LEU A CA 1
ATOM 1748 C C . LEU A 1 232 ? -9.828 25.422 8.094 1 98.62 232 LEU A C 1
ATOM 1750 O O . LEU A 1 232 ? -9.07 26.312 8.5 1 98.62 232 LEU A O 1
ATOM 1754 N N . THR A 1 233 ? -10.867 25.078 8.727 1 97.69 233 THR A N 1
ATOM 1755 C CA . THR A 1 233 ? -11.227 25.578 10.047 1 97.69 233 THR A CA 1
ATOM 1756 C C . THR A 1 233 ? -11.547 24.438 11 1 97.69 233 THR A C 1
ATOM 1758 O O . THR A 1 233 ? -11.703 23.297 10.57 1 97.69 233 THR A O 1
ATOM 1761 N N . LYS A 1 234 ? -11.523 24.688 12.32 1 94.25 234 LYS A N 1
ATOM 1762 C CA . LYS A 1 234 ? -11.859 23.656 13.305 1 94.25 234 LYS A CA 1
ATOM 1763 C C . LYS A 1 234 ? -13.297 23.172 13.109 1 94.25 234 LYS A C 1
ATOM 1765 O O . LYS A 1 234 ? -14.211 23.969 12.898 1 94.25 234 LYS A O 1
ATOM 1770 N N . ALA A 1 235 ? -13.359 21.781 13.039 1 80.5 235 ALA A N 1
ATOM 1771 C CA . ALA A 1 235 ? -14.711 21.234 12.945 1 80.5 235 ALA A CA 1
ATOM 1772 C C . ALA A 1 235 ? -15.57 21.703 14.117 1 80.5 235 ALA A C 1
ATOM 1774 O O . ALA A 1 235 ? -15.078 21.875 15.234 1 80.5 235 ALA A O 1
ATOM 1775 N N . THR A 1 236 ? -16.656 22.234 13.797 1 62.69 236 THR A N 1
ATOM 1776 C CA . THR A 1 236 ? -17.594 22.609 14.852 1 62.69 236 THR A CA 1
ATOM 1777 C C . THR A 1 236 ? -18.125 21.375 15.57 1 62.69 236 THR A C 1
ATOM 1779 O O . THR A 1 236 ? -18.703 20.484 14.938 1 62.69 236 THR A O 1
ATOM 1782 N N . ILE A 1 237 ? -17.375 20.906 16.703 1 48.09 237 ILE A N 1
ATOM 1783 C CA . ILE A 1 237 ? -17.875 19.75 17.438 1 48.09 237 ILE A CA 1
ATOM 1784 C C . ILE A 1 237 ? -19.141 20.125 18.203 1 48.09 237 ILE A C 1
ATOM 1786 O O . ILE A 1 237 ? -19.25 21.25 18.703 1 48.09 237 ILE A O 1
ATOM 1790 N N . MET B 1 1 ? 21.719 -3.412 -2.74 1 97.25 1 MET B N 1
ATOM 1791 C CA . MET B 1 1 ? 20.562 -3.957 -3.449 1 97.25 1 MET B CA 1
ATOM 1792 C C . MET B 1 1 ? 19.281 -3.285 -2.988 1 97.25 1 MET B C 1
ATOM 1794 O O . MET B 1 1 ? 19.047 -3.123 -1.788 1 97.25 1 MET B O 1
ATOM 1798 N N . ARG B 1 2 ? 18.438 -2.848 -3.92 1 98.12 2 ARG B N 1
ATOM 1799 C CA . ARG B 1 2 ? 17.188 -2.178 -3.607 1 98.12 2 ARG B CA 1
ATOM 1800 C C . ARG B 1 2 ? 15.992 -3.08 -3.908 1 98.12 2 ARG B C 1
ATOM 1802 O O . ARG B 1 2 ? 15.938 -3.723 -4.957 1 98.12 2 ARG B O 1
ATOM 1809 N N . ILE B 1 3 ? 15.086 -3.135 -2.938 1 98.81 3 ILE B N 1
ATOM 1810 C CA . ILE B 1 3 ? 13.859 -3.902 -3.086 1 98.81 3 ILE B CA 1
ATOM 1811 C C . ILE B 1 3 ? 12.656 -2.955 -3.127 1 98.81 3 ILE B C 1
ATOM 1813 O O . ILE B 1 3 ? 12.445 -2.176 -2.195 1 98.81 3 ILE B O 1
ATOM 1817 N N . GLU B 1 4 ? 11.922 -3.014 -4.191 1 98.56 4 GLU B N 1
ATOM 1818 C CA . GLU B 1 4 ? 10.727 -2.195 -4.375 1 98.56 4 GLU B CA 1
ATOM 1819 C C . GLU B 1 4 ? 9.477 -3.062 -4.512 1 98.56 4 GLU B C 1
ATOM 1821 O O . GLU B 1 4 ? 9.57 -4.234 -4.879 1 98.56 4 GLU B O 1
ATOM 1826 N N . ILE B 1 5 ? 8.383 -2.463 -4.141 1 98.62 5 ILE B N 1
ATOM 1827 C CA . ILE B 1 5 ? 7.102 -3.16 -4.254 1 98.62 5 ILE B CA 1
ATOM 1828 C C . ILE B 1 5 ? 6.199 -2.424 -5.242 1 98.62 5 ILE B C 1
ATOM 1830 O O . ILE B 1 5 ? 6.121 -1.193 -5.223 1 98.62 5 ILE B O 1
ATOM 1834 N N . VAL B 1 6 ? 5.586 -3.127 -6.129 1 98.12 6 VAL B N 1
ATOM 1835 C CA . VAL B 1 6 ? 4.484 -2.656 -6.961 1 98.12 6 VAL B CA 1
ATOM 1836 C C . VAL B 1 6 ? 3.189 -3.354 -6.547 1 98.12 6 VAL B C 1
ATOM 1838 O O . VAL B 1 6 ? 3.131 -4.582 -6.492 1 98.12 6 VAL B O 1
ATOM 1841 N N . GLN B 1 7 ? 2.105 -2.676 -6.398 1 96.62 7 GLN B N 1
ATOM 1842 C CA . GLN B 1 7 ? 0.967 -3.193 -5.645 1 96.62 7 GLN B CA 1
ATOM 1843 C C . GLN B 1 7 ? -0.072 -3.812 -6.578 1 96.62 7 GLN B C 1
ATOM 1845 O O . GLN B 1 7 ? -0.948 -4.555 -6.133 1 96.62 7 GLN B O 1
ATOM 1850 N N . THR B 1 8 ? -0.124 -3.334 -7.816 1 97.06 8 THR B N 1
ATOM 1851 C CA . THR B 1 8 ? -1.073 -3.863 -8.789 1 97.06 8 THR B CA 1
ATOM 1852 C C . THR B 1 8 ? -0.444 -3.934 -10.18 1 97.06 8 THR B C 1
ATOM 1854 O O . THR B 1 8 ? 0.572 -3.283 -10.438 1 97.06 8 THR B O 1
ATOM 1857 N N . ILE B 1 9 ? -1.051 -4.672 -11.023 1 96.88 9 ILE B N 1
ATOM 1858 C CA . ILE B 1 9 ? -0.53 -4.938 -12.367 1 96.88 9 ILE B CA 1
ATOM 1859 C C . ILE B 1 9 ? -0.396 -3.627 -13.133 1 96.88 9 ILE B C 1
ATOM 1861 O O . ILE B 1 9 ? 0.526 -3.463 -13.938 1 96.88 9 ILE B O 1
ATOM 1865 N N . GLU B 1 10 ? -1.181 -2.605 -12.852 1 94 10 GLU B N 1
ATOM 1866 C CA . GLU B 1 10 ? -1.246 -1.384 -13.648 1 94 10 GLU B CA 1
ATOM 1867 C C . GLU B 1 10 ? -0.176 -0.385 -13.219 1 94 10 GLU B C 1
ATOM 1869 O O . GLU B 1 10 ? 0.157 0.537 -13.969 1 94 10 GLU B O 1
ATOM 1874 N N . GLU B 1 11 ? 0.406 -0.578 -12.125 1 93.88 11 GLU B N 1
ATOM 1875 C CA . GLU B 1 11 ? 1.203 0.486 -11.523 1 93.88 11 GLU B CA 1
ATOM 1876 C C . GLU B 1 11 ? 2.684 0.326 -11.859 1 93.88 11 GLU B C 1
ATOM 1878 O O . GLU B 1 11 ? 3.492 1.208 -11.562 1 93.88 11 GLU B O 1
ATOM 1883 N N . ILE B 1 12 ? 2.988 -0.755 -12.484 1 96.44 12 ILE B N 1
ATOM 1884 C CA . ILE B 1 12 ? 4.406 -1.023 -12.703 1 96.44 12 ILE B CA 1
ATOM 1885 C C . ILE B 1 12 ? 4.957 -0.069 -13.758 1 96.44 12 ILE B C 1
ATOM 1887 O O . ILE B 1 12 ? 4.289 0.223 -14.75 1 96.44 12 ILE B O 1
ATOM 1891 N N . ARG B 1 13 ? 6.152 0.44 -13.445 1 96.31 13 ARG B N 1
ATOM 1892 C CA . ARG B 1 13 ? 6.871 1.336 -14.344 1 96.31 13 ARG B CA 1
ATOM 1893 C C . ARG B 1 13 ? 8.086 0.646 -14.945 1 96.31 13 ARG B C 1
ATOM 1895 O O . ARG B 1 13 ? 8.602 -0.328 -14.391 1 96.31 13 ARG B O 1
ATOM 1902 N N . GLN B 1 14 ? 8.594 1.197 -16.062 1 97.25 14 GLN B N 1
ATOM 1903 C CA . GLN B 1 14 ? 9.719 0.604 -16.781 1 97.25 14 GLN B CA 1
ATOM 1904 C C . GLN B 1 14 ? 10.953 0.516 -15.891 1 97.25 14 GLN B C 1
ATOM 1906 O O . GLN B 1 14 ? 11.711 -0.456 -15.961 1 97.25 14 GLN B O 1
ATOM 1911 N N . GLU B 1 15 ? 11.117 1.537 -15.062 1 97.25 15 GLU B N 1
ATOM 1912 C CA . GLU B 1 15 ? 12.297 1.593 -14.211 1 97.25 15 GLU B CA 1
ATOM 1913 C C . GLU B 1 15 ? 12.258 0.511 -13.141 1 97.25 15 GLU B C 1
ATOM 1915 O O . GLU B 1 15 ? 13.273 0.21 -12.508 1 97.25 15 GLU B O 1
ATOM 1920 N N . GLN B 1 16 ? 11.094 -0.058 -12.922 1 98.19 16 GLN B N 1
ATOM 1921 C CA . GLN B 1 16 ? 10.922 -1.132 -11.945 1 98.19 16 GLN B CA 1
ATOM 1922 C C . GLN B 1 16 ? 11.016 -2.5 -12.609 1 98.19 16 GLN B C 1
ATOM 1924 O O . GLN B 1 16 ? 10.766 -3.525 -11.977 1 98.19 16 GLN B O 1
ATOM 1929 N N . ILE B 1 17 ? 11.305 -2.547 -13.906 1 98.5 17 ILE B N 1
ATOM 1930 C CA . ILE B 1 17 ? 11.383 -3.785 -14.672 1 98.5 17 ILE B CA 1
ATOM 1931 C C . ILE B 1 17 ? 12.789 -3.959 -15.227 1 98.5 17 ILE B C 1
ATOM 1933 O O . ILE B 1 17 ? 13.516 -4.879 -14.836 1 98.5 17 ILE B O 1
ATOM 1937 N N . VAL B 1 18 ? 13.25 -3.061 -16.047 1 98.25 18 VAL B N 1
ATOM 1938 C CA . VAL B 1 18 ? 14.461 -3.199 -16.859 1 98.25 18 VAL B CA 1
ATOM 1939 C C . VAL B 1 18 ? 15.688 -3.275 -15.953 1 98.25 18 VAL B C 1
ATOM 1941 O O . VAL B 1 18 ? 15.883 -2.412 -15.094 1 98.25 18 VAL B O 1
ATOM 1944 N N . GLY B 1 19 ? 16.469 -4.293 -16.156 1 98.56 19 GLY B N 1
ATOM 1945 C CA . GLY B 1 19 ? 17.719 -4.449 -15.414 1 98.56 19 GLY B CA 1
ATOM 1946 C C . GLY B 1 19 ? 17.516 -4.988 -14.016 1 98.56 19 GLY B C 1
ATOM 1947 O O . GLY B 1 19 ? 18.453 -5.012 -13.211 1 98.56 19 GLY B O 1
ATOM 1948 N N . ARG B 1 20 ? 16.328 -5.395 -13.734 1 98.81 20 ARG B N 1
ATOM 1949 C CA . ARG B 1 20 ? 16.016 -5.855 -12.391 1 98.81 20 ARG B CA 1
ATOM 1950 C C . ARG B 1 20 ? 15.578 -7.316 -12.398 1 98.81 20 ARG B C 1
ATOM 1952 O O . ARG B 1 20 ? 15.32 -7.887 -13.461 1 98.81 20 ARG B O 1
ATOM 1959 N N . THR B 1 21 ? 15.648 -7.938 -11.227 1 98.88 21 THR B N 1
ATOM 1960 C CA . THR B 1 21 ? 14.922 -9.172 -10.992 1 98.88 21 THR B CA 1
ATOM 1961 C C . THR B 1 21 ? 13.5 -8.883 -10.508 1 98.88 21 THR B C 1
ATOM 1963 O O . THR B 1 21 ? 13.312 -8.219 -9.484 1 98.88 21 THR B O 1
ATOM 1966 N N . VAL B 1 22 ? 12.531 -9.328 -11.305 1 98.94 22 VAL B N 1
ATOM 1967 C CA . VAL B 1 22 ? 11.141 -9.102 -10.945 1 98.94 22 VAL B CA 1
ATOM 1968 C C . VAL B 1 22 ? 10.508 -10.406 -10.477 1 98.94 22 VAL B C 1
ATOM 1970 O O . VAL B 1 22 ? 10.602 -11.43 -11.156 1 98.94 22 VAL B O 1
ATOM 1973 N N . VAL B 1 23 ? 9.969 -10.414 -9.266 1 98.94 23 VAL B N 1
ATOM 1974 C CA . VAL B 1 23 ? 9.188 -11.539 -8.758 1 98.94 23 VAL B CA 1
ATOM 1975 C C . VAL B 1 23 ? 7.699 -11.219 -8.867 1 98.94 23 VAL B C 1
ATOM 1977 O O . VAL B 1 23 ? 7.18 -10.391 -8.117 1 98.94 23 VAL B O 1
ATOM 1980 N N . VAL B 1 24 ? 7.008 -11.898 -9.781 1 98.94 24 VAL B N 1
ATOM 1981 C CA . VAL B 1 24 ? 5.57 -11.703 -9.945 1 98.94 24 VAL B CA 1
ATOM 1982 C C . VAL B 1 24 ? 4.82 -12.508 -8.883 1 98.94 24 VAL B C 1
ATOM 1984 O O . VAL B 1 24 ? 5.051 -13.703 -8.719 1 98.94 24 VAL B O 1
ATOM 1987 N N . ILE B 1 25 ? 3.947 -11.836 -8.195 1 98.94 25 ILE B N 1
ATOM 1988 C CA . ILE B 1 25 ? 3.225 -12.438 -7.078 1 98.94 25 ILE B CA 1
ATOM 1989 C C . ILE B 1 25 ? 1.724 -12.391 -7.352 1 98.94 25 ILE B C 1
ATOM 1991 O O . ILE B 1 25 ? 1.143 -11.32 -7.504 1 98.94 25 ILE B O 1
ATOM 1995 N N . ASP B 1 26 ? 1.111 -13.484 -7.422 1 98.69 26 ASP B N 1
ATOM 1996 C CA . ASP B 1 26 ? -0.332 -13.695 -7.465 1 98.69 26 ASP B CA 1
ATOM 1997 C C . ASP B 1 26 ? -0.727 -14.93 -6.652 1 98.69 26 ASP B C 1
ATOM 1999 O O . ASP B 1 26 ? -0.905 -16.016 -7.207 1 98.69 26 ASP B O 1
ATOM 2003 N N . VAL B 1 27 ? -0.909 -14.742 -5.383 1 98.88 27 VAL B N 1
ATOM 2004 C CA . VAL B 1 27 ? -1.079 -15.82 -4.406 1 98.88 27 VAL B CA 1
ATOM 2005 C C . VAL B 1 27 ? -2.363 -16.594 -4.707 1 98.88 27 VAL B C 1
ATOM 2007 O O . VAL B 1 27 ? -2.363 -17.828 -4.723 1 98.88 27 VAL B O 1
ATOM 2010 N N . LEU B 1 28 ? -3.467 -15.891 -5.008 1 98.25 28 LEU B N 1
ATOM 2011 C CA . LEU B 1 28 ? -4.77 -16.453 -5.34 1 98.25 28 LEU B CA 1
ATOM 2012 C C . LEU B 1 28 ? -5.164 -16.109 -6.773 1 98.25 28 LEU B C 1
ATOM 2014 O O . LEU B 1 28 ? -5.867 -15.133 -7.012 1 98.25 28 LEU B O 1
ATOM 2018 N N . LYS B 1 29 ? -4.559 -16.859 -7.777 1 97.5 29 LYS B N 1
ATOM 2019 C CA . LYS B 1 29 ? -3.959 -18.156 -7.52 1 97.5 29 LYS B CA 1
ATOM 2020 C C . LYS B 1 29 ? -2.832 -18.453 -8.508 1 97.5 29 LYS B C 1
ATOM 2022 O O . LYS B 1 29 ? -2.107 -19.438 -8.352 1 97.5 29 LYS B O 1
ATOM 2027 N N . ALA B 1 30 ? -2.627 -17.5 -9.453 1 98.38 30 ALA B N 1
ATOM 2028 C CA . ALA B 1 30 ? -1.818 -17.828 -10.617 1 98.38 30 ALA B CA 1
ATOM 2029 C C . ALA B 1 30 ? -0.416 -18.281 -10.211 1 98.38 30 ALA B C 1
ATOM 2031 O O . ALA B 1 30 ? 0.085 -19.297 -10.688 1 98.38 30 ALA B O 1
ATOM 2032 N N . ALA B 1 31 ? 0.244 -17.578 -9.367 1 98.75 31 ALA B N 1
ATOM 2033 C CA . ALA B 1 31 ? 1.589 -17.953 -8.938 1 98.75 31 ALA B CA 1
ATOM 2034 C C . ALA B 1 31 ? 1.584 -19.312 -8.234 1 98.75 31 ALA B C 1
ATOM 2036 O O . ALA B 1 31 ? 2.441 -20.156 -8.5 1 98.75 31 ALA B O 1
ATOM 2037 N N . SER B 1 32 ? 0.629 -19.516 -7.355 1 98.62 32 SER B N 1
ATOM 2038 C CA . SER B 1 32 ? 0.516 -20.781 -6.637 1 98.62 32 SER B CA 1
ATOM 2039 C C . SER B 1 32 ? 0.279 -21.938 -7.594 1 98.62 32 SER B C 1
ATOM 2041 O O . SER B 1 32 ? 0.856 -23.016 -7.426 1 98.62 32 SER B O 1
ATOM 2043 N N . THR B 1 33 ? -0.535 -21.703 -8.578 1 98.12 33 THR B N 1
ATOM 2044 C CA . THR B 1 33 ? -0.82 -22.734 -9.57 1 98.12 33 THR B CA 1
ATOM 2045 C C . THR B 1 33 ? 0.432 -23.078 -10.375 1 98.12 33 THR B C 1
ATOM 2047 O O . THR B 1 33 ? 0.733 -24.25 -10.594 1 98.12 33 THR B O 1
ATOM 2050 N N . ILE B 1 34 ? 1.147 -22.078 -10.789 1 98.19 34 ILE B N 1
ATOM 2051 C CA . ILE B 1 34 ? 2.369 -22.281 -11.562 1 98.19 34 ILE B CA 1
ATOM 2052 C C . ILE B 1 34 ? 3.381 -23.078 -10.742 1 98.19 34 ILE B C 1
ATOM 2054 O O . ILE B 1 34 ? 3.949 -24.047 -11.234 1 98.19 34 ILE B O 1
ATOM 2058 N N . VAL B 1 35 ? 3.584 -22.688 -9.492 1 97.81 35 VAL B N 1
ATOM 2059 C CA . VAL B 1 35 ? 4.535 -23.359 -8.617 1 97.81 35 VAL B CA 1
ATOM 2060 C C . VAL B 1 35 ? 4.094 -24.812 -8.383 1 97.81 35 VAL B C 1
ATOM 2062 O O . VAL B 1 35 ? 4.902 -25.734 -8.477 1 97.81 35 VAL B O 1
ATOM 2065 N N . ALA B 1 36 ? 2.797 -25.016 -8.125 1 97 36 ALA B N 1
ATOM 2066 C CA . ALA B 1 36 ? 2.258 -26.344 -7.891 1 97 36 ALA B CA 1
ATOM 2067 C C . ALA B 1 36 ? 2.391 -27.219 -9.133 1 97 36 ALA B C 1
ATOM 2069 O O . ALA B 1 36 ? 2.719 -28.406 -9.031 1 97 36 ALA B O 1
ATOM 2070 N N . ALA B 1 37 ? 2.117 -26.625 -10.305 1 96.5 37 ALA B N 1
ATOM 2071 C CA . ALA B 1 37 ? 2.211 -27.375 -11.555 1 96.5 37 ALA B CA 1
ATOM 2072 C C . ALA B 1 37 ? 3.635 -27.875 -11.789 1 96.5 37 ALA B C 1
ATOM 2074 O O . ALA B 1 37 ? 3.846 -29.047 -12.094 1 96.5 37 ALA B O 1
ATOM 2075 N N . LEU B 1 38 ? 4.582 -27.016 -11.656 1 96.19 38 LEU B N 1
ATOM 2076 C CA . LEU B 1 38 ? 5.973 -27.422 -11.812 1 96.19 38 LEU B CA 1
ATOM 2077 C C . LEU B 1 38 ? 6.352 -28.453 -10.758 1 96.19 38 LEU B C 1
ATOM 2079 O O . LEU B 1 38 ? 7.09 -29.406 -11.047 1 96.19 38 LEU B O 1
ATOM 2083 N N . GLY B 1 39 ? 5.859 -28.266 -9.562 1 94.25 39 GLY B N 1
ATOM 2084 C CA . GLY B 1 39 ? 6.07 -29.25 -8.508 1 94.25 39 GLY B CA 1
ATOM 2085 C C . GLY B 1 39 ? 5.465 -30.594 -8.828 1 94.25 39 GLY B C 1
ATOM 2086 O O . GLY B 1 39 ? 5.973 -31.625 -8.383 1 94.25 39 GLY B O 1
ATOM 2087 N N . ALA B 1 40 ? 4.391 -30.594 -9.586 1 93.5 40 ALA B N 1
ATOM 2088 C CA . ALA B 1 40 ? 3.68 -31.812 -9.953 1 93.5 40 ALA B CA 1
ATOM 2089 C C . ALA B 1 40 ? 4.336 -32.5 -11.148 1 93.5 40 ALA B C 1
ATOM 2091 O O . ALA B 1 40 ? 3.893 -33.562 -11.586 1 93.5 40 ALA B O 1
ATOM 2092 N N . GLY B 1 41 ? 5.371 -31.828 -11.703 1 92.75 41 GLY B N 1
ATOM 2093 C CA . GLY B 1 41 ? 6.152 -32.531 -12.719 1 92.75 41 GLY B CA 1
ATOM 2094 C C . GLY B 1 41 ? 5.988 -31.938 -14.102 1 92.75 41 GLY B C 1
ATOM 2095 O O . GLY B 1 41 ? 6.613 -32.406 -15.055 1 92.75 41 GLY B O 1
ATOM 2096 N N . PHE B 1 42 ? 5.152 -30.922 -14.258 1 95 42 PHE B N 1
ATOM 2097 C CA . PHE B 1 42 ? 5.109 -30.25 -15.555 1 95 42 PHE B CA 1
ATOM 2098 C C . PHE B 1 42 ? 6.492 -29.734 -15.945 1 95 42 PHE B C 1
ATOM 2100 O O . PHE B 1 42 ? 7.227 -29.203 -15.109 1 95 42 PHE B O 1
ATOM 2107 N N . THR B 1 43 ? 6.812 -29.906 -17.219 1 94.62 43 THR B N 1
ATOM 2108 C CA . THR B 1 43 ? 8.133 -29.5 -17.688 1 94.62 43 THR B CA 1
ATOM 2109 C C . THR B 1 43 ? 8.227 -27.984 -17.75 1 94.62 43 THR B C 1
ATOM 2111 O O . THR B 1 43 ? 9.305 -27.406 -17.547 1 94.62 43 THR B O 1
ATOM 2114 N N . SER B 1 44 ? 7.105 -27.391 -18.141 1 96.62 44 SER B N 1
ATOM 2115 C CA . SER B 1 44 ? 7.055 -25.938 -18.25 1 96.62 44 SER B CA 1
ATOM 2116 C C . SER B 1 44 ? 5.621 -25.422 -18.188 1 96.62 44 SER B C 1
ATOM 2118 O O . SER B 1 44 ? 4.672 -26.188 -18.344 1 96.62 44 SER B O 1
ATOM 2120 N N . VAL B 1 45 ? 5.527 -24.172 -17.812 1 97.88 45 VAL B N 1
ATOM 2121 C CA . VAL B 1 45 ? 4.258 -23.453 -17.891 1 97.88 45 VAL B CA 1
ATOM 2122 C C . VAL B 1 45 ? 4.379 -22.297 -18.875 1 97.88 45 VAL B C 1
ATOM 2124 O O . VAL B 1 45 ? 5.316 -21.5 -18.797 1 97.88 45 VAL B O 1
ATOM 2127 N N . LEU B 1 46 ? 3.518 -22.25 -19.812 1 98.56 46 LEU B N 1
ATOM 2128 C CA . LEU B 1 46 ? 3.439 -21.125 -20.75 1 98.56 46 LEU B CA 1
ATOM 2129 C C . LEU B 1 46 ? 2.277 -20.203 -20.406 1 98.56 46 LEU B C 1
ATOM 2131 O O . LEU B 1 46 ? 1.119 -20.531 -20.688 1 98.56 46 LEU B O 1
ATOM 2135 N N . PRO B 1 47 ? 2.57 -19.078 -19.766 1 98.69 47 PRO B N 1
ATOM 2136 C CA . PRO B 1 47 ? 1.509 -18.109 -19.531 1 98.69 47 PRO B CA 1
ATOM 2137 C C . PRO B 1 47 ? 1.092 -17.359 -20.797 1 98.69 47 PRO B C 1
ATOM 2139 O O . PRO B 1 47 ? 1.948 -16.891 -21.547 1 98.69 47 PRO B O 1
ATOM 2142 N N . VAL B 1 48 ? -0.176 -17.297 -21.031 1 98.25 48 VAL B N 1
ATOM 2143 C CA . VAL B 1 48 ? -0.681 -16.562 -22.172 1 98.25 4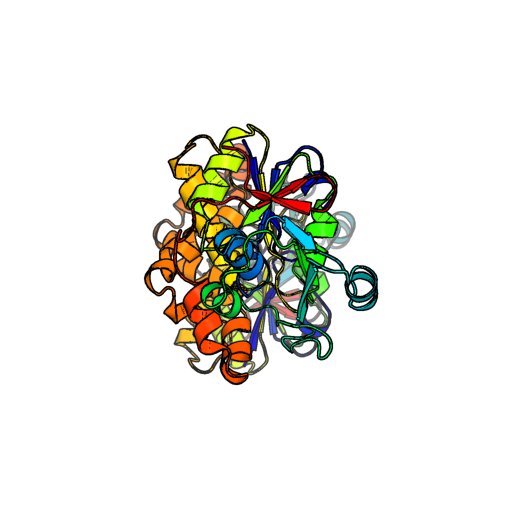8 VAL B CA 1
ATOM 2144 C C . VAL B 1 48 ? -1.777 -15.594 -21.719 1 98.25 48 VAL B C 1
ATOM 2146 O O . VAL B 1 48 ? -2.34 -15.75 -20.641 1 98.25 48 VAL B O 1
ATOM 2149 N N . GLU B 1 49 ? -2.107 -14.625 -22.516 1 96.5 49 GLU B N 1
ATOM 2150 C CA . GLU B 1 49 ? -2.99 -13.539 -22.094 1 96.5 49 GLU B CA 1
ATOM 2151 C C . GLU B 1 49 ? -4.449 -13.875 -22.391 1 96.5 49 GLU B C 1
ATOM 2153 O O . GLU B 1 49 ? -5.348 -13.445 -21.656 1 96.5 49 GLU B O 1
ATOM 2158 N N . THR B 1 50 ? -4.645 -14.641 -23.516 1 96.44 50 THR B N 1
ATOM 2159 C CA . THR B 1 50 ? -6.027 -14.82 -23.938 1 96.44 50 THR B CA 1
ATOM 2160 C C . THR B 1 50 ? -6.371 -16.312 -24.047 1 96.44 50 THR B C 1
ATOM 2162 O O . THR B 1 50 ? -5.484 -17.141 -24.203 1 96.44 50 THR B O 1
ATOM 2165 N N . ILE B 1 51 ? -7.695 -16.578 -23.969 1 97.25 51 ILE B N 1
ATOM 2166 C CA . ILE B 1 51 ? -8.203 -17.938 -24.156 1 97.25 51 ILE B CA 1
ATOM 2167 C C . ILE B 1 51 ? -7.879 -18.422 -25.562 1 97.25 51 ILE B C 1
ATOM 2169 O O . ILE B 1 51 ? -7.492 -19.562 -25.766 1 97.25 51 ILE B O 1
ATOM 2173 N N . GLY B 1 52 ? -8.008 -17.469 -26.5 1 96.75 52 GLY B N 1
ATOM 2174 C CA . GLY B 1 52 ? -7.695 -17.797 -27.875 1 96.75 52 GLY B CA 1
ATOM 2175 C C . GLY B 1 52 ? -6.258 -18.234 -28.078 1 96.75 52 GLY B C 1
ATOM 2176 O O . GLY B 1 52 ? -5.996 -19.219 -28.781 1 96.75 52 GLY B O 1
ATOM 2177 N N . GLN B 1 53 ? -5.32 -17.625 -27.484 1 96.94 53 GLN B N 1
ATOM 2178 C CA . GLN B 1 53 ? -3.912 -18 -27.547 1 96.94 53 GLN B CA 1
ATOM 2179 C C . GLN B 1 53 ? -3.689 -19.391 -26.969 1 96.94 53 GLN B C 1
ATOM 2181 O O . GLN B 1 53 ? -2.949 -20.203 -27.531 1 96.94 53 GLN B O 1
ATOM 2186 N N . ALA B 1 54 ? -4.316 -19.672 -25.859 1 96.88 54 ALA B N 1
ATOM 2187 C CA . ALA B 1 54 ? -4.184 -20.984 -25.219 1 96.88 54 ALA B CA 1
ATOM 2188 C C . ALA B 1 54 ? -4.746 -22.078 -26.109 1 96.88 54 ALA B C 1
ATOM 2190 O O . ALA B 1 54 ? -4.117 -23.125 -26.281 1 96.88 54 ALA B O 1
ATOM 2191 N N . GLN B 1 55 ? -5.859 -21.812 -26.703 1 95.12 55 GLN B N 1
ATOM 2192 C CA . GLN B 1 55 ? -6.527 -22.797 -27.562 1 95.12 55 GLN B CA 1
ATOM 2193 C C . GLN B 1 55 ? -5.688 -23.109 -28.797 1 95.12 55 GLN B C 1
ATOM 2195 O O . GLN B 1 55 ? -5.688 -24.25 -29.266 1 95.12 55 GLN B O 1
ATOM 2200 N N . GLY B 1 56 ? -5.012 -22.125 -29.219 1 95.31 56 GLY B N 1
ATOM 2201 C CA . GLY B 1 56 ? -4.18 -22.297 -30.391 1 95.31 56 GLY B CA 1
ATOM 2202 C C . GLY B 1 56 ? -2.943 -23.141 -30.141 1 95.31 56 GLY B C 1
ATOM 2203 O O . GLY B 1 56 ? -2.303 -23.609 -31.078 1 95.31 56 GLY B O 1
ATOM 2204 N N . LEU B 1 57 ? -2.652 -23.391 -28.906 1 94.56 57 LEU B N 1
ATOM 2205 C CA . LEU B 1 57 ? -1.429 -24.094 -28.547 1 94.56 57 LEU B CA 1
ATOM 2206 C C . LEU B 1 57 ? -1.731 -25.531 -28.141 1 94.56 57 LEU B C 1
ATOM 2208 O O . LEU B 1 57 ? -0.824 -26.281 -27.781 1 94.56 57 LEU B O 1
ATOM 2212 N N . ARG B 1 58 ? -2.965 -25.844 -28.234 1 90.56 58 ARG B N 1
ATOM 2213 C CA . ARG B 1 58 ? -3.373 -27.188 -27.844 1 90.56 58 ARG B CA 1
ATOM 2214 C C . ARG B 1 58 ? -2.779 -28.25 -28.766 1 90.56 58 ARG B C 1
ATOM 2216 O O . ARG B 1 58 ? -2.947 -28.172 -29.984 1 90.56 58 ARG B O 1
ATOM 2223 N N . THR B 1 59 ? -2.031 -29.078 -28.344 1 90.81 59 THR B N 1
ATOM 2224 C CA . THR B 1 59 ? -1.438 -30.234 -29 1 90.81 59 THR B CA 1
ATOM 2225 C C . THR B 1 59 ? -1.235 -31.375 -28.031 1 90.81 59 THR B C 1
ATOM 2227 O O . THR B 1 59 ? -1.554 -31.266 -26.844 1 90.81 59 THR B O 1
ATOM 2230 N N . GLU B 1 60 ? -0.78 -32.5 -28.609 1 88.75 60 GLU B N 1
ATOM 2231 C CA . GLU B 1 60 ? -0.478 -33.625 -27.719 1 88.75 60 GLU B CA 1
ATOM 2232 C C . GLU B 1 60 ? 0.615 -33.281 -26.719 1 88.75 60 GLU B C 1
ATOM 2234 O O . GLU B 1 60 ? 1.622 -32.656 -27.078 1 88.75 60 GLU B O 1
ATOM 2239 N N . GLY B 1 61 ? 0.422 -33.438 -25.5 1 91.38 61 GLY B N 1
ATOM 2240 C CA . GLY B 1 61 ? 1.414 -33.156 -24.469 1 91.38 61 GLY B CA 1
ATOM 2241 C C . GLY B 1 61 ? 1.217 -31.828 -23.781 1 91.38 61 GLY B C 1
ATOM 2242 O O . GLY B 1 61 ? 1.932 -31.5 -22.844 1 91.38 61 GLY B O 1
ATOM 2243 N N . VAL B 1 62 ? 0.285 -31.047 -24.328 1 94.88 62 VAL B N 1
ATOM 2244 C CA . VAL B 1 62 ? -0.011 -29.75 -23.75 1 94.88 62 VAL B CA 1
ATOM 2245 C C . VAL B 1 62 ? -1.333 -29.797 -22.984 1 94.88 62 VAL B C 1
ATOM 2247 O O . VAL B 1 62 ? -2.332 -30.312 -23.5 1 94.88 62 VAL B O 1
ATOM 2250 N N . ILE B 1 63 ? -1.312 -29.422 -21.781 1 94.88 63 ILE B N 1
ATOM 2251 C CA . ILE B 1 63 ? -2.502 -29.281 -20.953 1 94.88 63 ILE B CA 1
ATOM 2252 C C . ILE B 1 63 ? -2.854 -27.812 -20.781 1 94.88 63 ILE B C 1
ATOM 2254 O O . ILE B 1 63 ? -1.975 -26.984 -20.531 1 94.88 63 ILE B O 1
ATOM 2258 N N . CYS B 1 64 ? -4.098 -27.484 -20.953 1 96.38 64 CYS B N 1
ATOM 2259 C CA . CYS B 1 64 ? -4.543 -26.109 -20.797 1 96.38 64 CYS B CA 1
ATOM 2260 C C . CYS B 1 64 ? -5.277 -25.922 -19.469 1 96.38 64 CYS B C 1
ATOM 2262 O O . CYS B 1 64 ? -6.066 -26.781 -19.078 1 96.38 64 CYS B O 1
ATOM 2264 N N . ALA B 1 65 ? -4.945 -24.859 -18.812 1 96.75 65 ALA B N 1
ATOM 2265 C CA . ALA B 1 65 ? -5.641 -24.422 -17.594 1 96.75 65 ALA B CA 1
ATOM 2266 C C . ALA B 1 65 ? -5.91 -22.922 -17.625 1 96.75 65 ALA B C 1
ATOM 2268 O O . ALA B 1 65 ? -5.188 -22.172 -18.281 1 96.75 65 ALA B O 1
ATOM 2269 N N . GLY B 1 66 ? -7.004 -22.5 -16.953 1 97.5 66 GLY B N 1
ATOM 2270 C CA . GLY B 1 66 ? -7.234 -21.078 -16.922 1 97.5 66 GLY B CA 1
ATOM 2271 C C . GLY B 1 66 ? -8.555 -20.688 -16.281 1 97.5 66 GLY B C 1
ATOM 2272 O O . GLY B 1 66 ? -9.367 -21.562 -15.969 1 97.5 66 GLY B O 1
ATOM 2273 N N . GLU B 1 67 ? -8.695 -19.422 -16.031 1 97 67 GLU B N 1
ATOM 2274 C CA . GLU B 1 67 ? -9.914 -18.859 -15.469 1 97 67 GLU B CA 1
ATOM 2275 C C . GLU B 1 67 ? -10.133 -17.422 -15.961 1 97 67 GLU B C 1
ATOM 2277 O O . GLU B 1 67 ? -9.203 -16.781 -16.453 1 97 67 GLU B O 1
ATOM 2282 N N . ARG B 1 68 ? -11.367 -17.047 -15.969 1 95.25 68 ARG B N 1
ATOM 2283 C CA . ARG B 1 68 ? -11.766 -15.656 -16.078 1 95.25 68 ARG B CA 1
ATOM 2284 C C . ARG B 1 68 ? -12.711 -15.273 -14.938 1 95.25 68 ARG B C 1
ATOM 2286 O O . ARG B 1 68 ? -13.734 -15.914 -14.727 1 95.25 68 ARG B O 1
ATOM 2293 N N . HIS B 1 69 ? -12.273 -14.305 -14.141 1 89.94 69 HIS B N 1
ATOM 2294 C CA . HIS B 1 69 ? -13.055 -13.828 -13 1 89.94 69 HIS B CA 1
ATOM 2295 C C . HIS B 1 69 ? -13.352 -14.961 -12.031 1 89.94 69 HIS B C 1
ATOM 2297 O O . HIS B 1 69 ? -14.484 -15.102 -11.555 1 89.94 69 HIS B O 1
ATOM 2303 N N . GLY B 1 70 ? -12.32 -15.805 -11.914 1 89.44 70 GLY B N 1
ATOM 2304 C CA . GLY B 1 70 ? -12.391 -16.859 -10.914 1 89.44 70 GLY B CA 1
ATOM 2305 C C . GLY B 1 70 ? -13.078 -18.109 -11.414 1 89.44 70 GLY B C 1
ATOM 2306 O O . GLY B 1 70 ? -13.109 -19.125 -10.727 1 89.44 70 GLY B O 1
ATOM 2307 N N . LYS B 1 71 ? -13.555 -18.109 -12.641 1 92.81 71 LYS B N 1
ATOM 2308 C CA . LYS B 1 71 ? -14.289 -19.25 -13.188 1 92.81 71 LYS B CA 1
ATOM 2309 C C . LYS B 1 71 ? -13.461 -19.984 -14.234 1 92.81 71 LYS B C 1
ATOM 2311 O O . LYS B 1 71 ? -12.828 -19.359 -15.086 1 92.81 71 LYS B O 1
ATOM 2316 N N . LYS B 1 72 ? -13.547 -21.312 -14.094 1 95.75 72 LYS B N 1
ATOM 2317 C CA . LYS B 1 72 ? -12.797 -22.141 -15.039 1 95.75 72 LYS B CA 1
ATOM 2318 C C . LYS B 1 72 ? -13.227 -21.875 -16.469 1 95.75 72 LYS B C 1
ATOM 2320 O O . LYS B 1 72 ? -14.422 -21.719 -16.75 1 95.75 72 LYS B O 1
ATOM 2325 N N . VAL B 1 73 ? -12.211 -21.781 -17.344 1 96.06 73 VAL B N 1
ATOM 2326 C CA . VAL B 1 73 ? -12.516 -21.75 -18.766 1 96.06 73 VAL B CA 1
ATOM 2327 C C . VAL B 1 73 ? -13.094 -23.094 -19.203 1 96.06 73 VAL B C 1
ATOM 2329 O O . VAL B 1 73 ? -12.453 -24.141 -19.016 1 96.06 73 VAL B O 1
ATOM 2332 N N . ALA B 1 74 ? -14.188 -23.125 -19.781 1 95.19 74 ALA B N 1
ATOM 2333 C CA . ALA B 1 74 ? -14.961 -24.328 -20.047 1 95.19 74 ALA B CA 1
ATOM 2334 C C . ALA B 1 74 ? -14.18 -25.312 -20.922 1 95.19 74 ALA B C 1
ATOM 2336 O O . ALA B 1 74 ? -14.25 -26.531 -20.703 1 95.19 74 ALA B O 1
ATOM 2337 N N . GLU B 1 75 ? -13.391 -24.844 -21.828 1 94.19 75 GLU B N 1
ATOM 2338 C CA . GLU B 1 75 ? -12.734 -25.672 -22.844 1 94.19 75 GLU B CA 1
ATOM 2339 C C . GLU B 1 75 ? -11.445 -26.281 -22.297 1 94.19 75 GLU B C 1
ATOM 2341 O O . GLU B 1 75 ? -10.859 -27.172 -22.922 1 94.19 75 GLU B O 1
ATOM 2346 N N . PHE B 1 76 ? -11.062 -25.922 -21.094 1 96.38 76 PHE B N 1
ATOM 2347 C CA . PHE B 1 76 ? -9.75 -26.312 -20.609 1 96.38 76 PHE B CA 1
ATOM 2348 C C . PHE B 1 76 ? -9.859 -27.547 -19.703 1 96.38 76 PHE B C 1
ATOM 2350 O O . PHE B 1 76 ? -10.93 -27.828 -19.172 1 96.38 76 PHE B O 1
ATOM 2357 N N . GLU B 1 77 ? -8.82 -28.297 -19.609 1 93.81 77 GLU B N 1
ATOM 2358 C CA . GLU B 1 77 ? -8.773 -29.469 -18.75 1 93.81 77 GLU B CA 1
ATOM 2359 C C . GLU B 1 77 ? -8.859 -29.078 -17.281 1 93.81 77 GLU B C 1
ATOM 2361 O O . GLU B 1 77 ? -9.562 -29.719 -16.5 1 93.81 77 GLU B O 1
ATOM 2366 N N . TYR B 1 78 ? -8.195 -28 -16.938 1 94.19 78 TYR B N 1
ATOM 2367 C CA . TYR B 1 78 ? -8.133 -27.594 -15.539 1 94.19 78 TYR B CA 1
ATOM 2368 C C . TYR B 1 78 ? -8.438 -26.109 -15.383 1 94.19 78 TYR B C 1
ATOM 2370 O O . TYR B 1 78 ? -8.336 -25.344 -16.344 1 94.19 78 TYR B O 1
ATOM 2378 N N . SER B 1 79 ? -8.844 -25.766 -14.156 1 95.56 79 SER B N 1
ATOM 2379 C CA . SER B 1 79 ? -8.914 -24.359 -13.758 1 95.56 79 SER B CA 1
ATOM 2380 C C . SER B 1 79 ? -7.57 -23.859 -13.258 1 95.56 79 SER B C 1
ATOM 2382 O O . SER B 1 79 ? -6.574 -24.578 -13.289 1 95.56 79 SER B O 1
ATOM 2384 N N . ASN B 1 80 ? -7.52 -22.625 -13 1 96.62 80 ASN B N 1
ATOM 2385 C CA . ASN B 1 80 ? -6.414 -22.047 -12.242 1 96.62 80 ASN B CA 1
ATOM 2386 C C . ASN B 1 80 ? -6.438 -22.5 -10.781 1 96.62 80 ASN B C 1
ATOM 2388 O O . ASN B 1 80 ? -6.816 -21.734 -9.898 1 96.62 80 ASN B O 1
ATOM 2392 N N . SER B 1 81 ? -6.094 -23.828 -10.609 1 96.5 81 SER B N 1
ATOM 2393 C CA . SER B 1 81 ? -6.246 -24.469 -9.305 1 96.5 81 SER B CA 1
ATOM 2394 C C . SER B 1 81 ? -4.984 -25.25 -8.922 1 96.5 81 SER B C 1
ATOM 2396 O O . SER B 1 81 ? -4.707 -26.312 -9.477 1 96.5 81 SER B O 1
ATOM 2398 N N . PRO B 1 82 ? -4.289 -24.703 -7.91 1 96.81 82 PRO B N 1
ATOM 2399 C CA . PRO B 1 82 ? -3.072 -25.406 -7.5 1 96.81 82 PRO B CA 1
ATOM 2400 C C . PRO B 1 82 ? -3.357 -26.797 -6.926 1 96.81 82 PRO B C 1
ATOM 2402 O O . PRO B 1 82 ? -2.578 -27.734 -7.137 1 96.81 82 PRO B O 1
ATOM 2405 N N . THR B 1 83 ? -4.465 -27.016 -6.285 1 95.75 83 THR B N 1
ATOM 2406 C CA . THR B 1 83 ? -4.762 -28.281 -5.637 1 95.75 83 THR B CA 1
ATOM 2407 C C . THR B 1 83 ? -5.086 -29.359 -6.672 1 95.75 83 THR B C 1
ATOM 2409 O O . THR B 1 83 ? -4.863 -30.547 -6.438 1 95.75 83 THR B O 1
ATOM 2412 N N . ALA B 1 84 ? -5.613 -28.875 -7.816 1 93.25 84 ALA B N 1
ATOM 2413 C CA . ALA B 1 84 ? -5.875 -29.828 -8.898 1 93.25 84 ALA B CA 1
ATOM 2414 C C . ALA B 1 84 ? -4.59 -30.5 -9.352 1 93.25 84 ALA B C 1
ATOM 2416 O O . ALA B 1 84 ? -4.602 -31.672 -9.727 1 93.25 84 ALA B O 1
ATOM 2417 N N . PHE B 1 85 ? -3.49 -29.844 -9.328 1 90.56 85 PHE B N 1
ATOM 2418 C CA . PHE B 1 85 ? -2.225 -30.375 -9.82 1 90.56 85 PHE B CA 1
ATOM 2419 C C . PHE B 1 85 ? -1.532 -31.219 -8.758 1 90.56 85 PHE B C 1
ATOM 2421 O O . PHE B 1 85 ? -0.642 -32 -9.07 1 90.56 85 PHE B O 1
ATOM 2428 N N . ARG B 1 86 ? -1.854 -31 -7.617 1 83.06 86 ARG B N 1
ATOM 2429 C CA . ARG B 1 86 ? -1.336 -31.859 -6.555 1 83.06 86 ARG B CA 1
ATOM 2430 C C . ARG B 1 86 ? -1.87 -33.281 -6.688 1 83.06 86 ARG B C 1
ATOM 2432 O O . ARG B 1 86 ? -1.156 -34.25 -6.41 1 83.06 86 ARG B O 1
ATOM 2439 N N . ALA B 1 87 ? -3.053 -33.312 -7.168 1 78.94 87 ALA B N 1
ATOM 2440 C CA . ALA B 1 87 ? -3.756 -34.594 -7.23 1 78.94 87 ALA B CA 1
ATOM 2441 C C . ALA B 1 87 ? -3.373 -35.344 -8.492 1 78.94 87 ALA B C 1
ATOM 2443 O O . ALA B 1 87 ? -3.449 -36.594 -8.516 1 78.94 87 ALA B O 1
ATOM 2444 N N . PHE B 1 88 ? -2.895 -34.594 -9.469 1 75.75 88 PHE B N 1
ATOM 2445 C CA . PHE B 1 88 ? -2.652 -35.25 -10.758 1 75.75 88 PHE B CA 1
ATOM 2446 C C . PHE B 1 88 ? -1.237 -34.969 -11.242 1 75.75 88 PHE B C 1
ATOM 2448 O O . PHE B 1 88 ? -0.904 -33.812 -11.562 1 75.75 88 PHE B O 1
ATOM 2455 N N . LYS B 1 89 ? -0.46 -36.031 -11.125 1 75.38 89 LYS B N 1
ATOM 2456 C CA . LYS B 1 89 ? 0.894 -35.875 -11.648 1 75.38 89 LYS B CA 1
ATOM 2457 C C . LYS B 1 89 ? 0.92 -36.094 -13.164 1 75.38 89 LYS B C 1
ATOM 2459 O O . LYS B 1 89 ? 0.314 -37.031 -13.688 1 75.38 89 LYS B O 1
ATOM 2464 N N . GLN B 1 90 ? 1.345 -35.062 -13.789 1 78.12 90 GLN B N 1
ATOM 2465 C CA . GLN B 1 90 ? 1.476 -35.094 -15.242 1 78.12 90 GLN B CA 1
ATOM 2466 C C . GLN B 1 90 ? 2.926 -34.906 -15.664 1 78.12 90 GLN B C 1
ATOM 2468 O O . GLN B 1 90 ? 3.238 -33.906 -16.359 1 78.12 90 GLN B O 1
ATOM 2473 N N . PRO B 1 91 ? 3.645 -35.938 -15.406 1 82.81 91 PRO B N 1
ATOM 2474 C CA . PRO B 1 91 ? 5.062 -35.75 -15.727 1 82.81 91 PRO B CA 1
ATOM 2475 C C . PRO B 1 91 ? 5.312 -35.562 -17.219 1 82.81 91 PRO B C 1
ATOM 2477 O O . PRO B 1 91 ? 4.68 -36.219 -18.047 1 82.81 91 PRO B O 1
ATOM 2480 N N . GLY B 1 92 ? 6.035 -34.5 -17.469 1 87.19 92 GLY B N 1
ATOM 2481 C CA . GLY B 1 92 ? 6.574 -34.312 -18.797 1 87.19 92 GLY B CA 1
ATOM 2482 C C . GLY B 1 92 ? 5.688 -33.5 -19.703 1 87.19 92 GLY B C 1
ATOM 2483 O O . GLY B 1 92 ? 6.066 -33.188 -20.844 1 87.19 92 GLY B O 1
ATOM 2484 N N . LYS B 1 93 ? 4.57 -33.062 -19.219 1 92.62 93 LYS B N 1
ATOM 2485 C CA . LYS B 1 93 ? 3.658 -32.281 -20.031 1 92.62 93 LYS B CA 1
ATOM 2486 C C . LYS B 1 93 ? 3.926 -30.781 -19.844 1 92.62 93 LYS B C 1
ATOM 2488 O O . LYS B 1 93 ? 4.594 -30.375 -18.891 1 92.62 93 LYS B O 1
ATOM 2493 N N . GLN B 1 94 ? 3.523 -30.047 -20.828 1 95.81 94 GLN B N 1
ATOM 2494 C CA . GLN B 1 94 ? 3.555 -28.594 -20.766 1 95.81 94 GLN B CA 1
ATOM 2495 C C . GLN B 1 94 ? 2.195 -28.031 -20.359 1 95.81 94 GLN B C 1
ATOM 2497 O O . GLN B 1 94 ? 1.157 -28.516 -20.812 1 95.81 94 GLN B O 1
ATOM 2502 N N . LEU B 1 95 ? 2.217 -27.125 -19.516 1 96.81 95 LEU B N 1
ATOM 2503 C CA . LEU B 1 95 ? 0.987 -26.453 -19.125 1 96.81 95 LEU B CA 1
ATOM 2504 C C . LEU B 1 95 ? 0.877 -25.094 -19.797 1 96.81 95 LEU B C 1
ATOM 2506 O O . LEU B 1 95 ? 1.835 -24.312 -19.812 1 96.81 95 LEU B O 1
ATOM 2510 N N . VAL B 1 96 ? -0.232 -24.859 -20.422 1 98.19 96 VAL B N 1
ATOM 2511 C CA . VAL B 1 96 ? -0.59 -23.516 -20.891 1 98.19 96 VAL B CA 1
ATOM 2512 C C . VAL B 1 96 ? -1.604 -22.906 -19.922 1 98.19 96 VAL B C 1
ATOM 2514 O O . VAL B 1 96 ? -2.641 -23.5 -19.641 1 98.19 96 VAL B O 1
ATOM 2517 N N . LEU B 1 97 ? -1.288 -21.734 -19.375 1 98.44 97 LEU B N 1
ATOM 2518 C CA . LEU B 1 97 ? -2.121 -21.125 -18.344 1 98.44 97 LEU B CA 1
ATOM 2519 C C . LEU B 1 97 ? -2.551 -19.719 -18.75 1 98.44 97 LEU B C 1
ATOM 2521 O O . LEU B 1 97 ? -1.733 -18.922 -19.234 1 98.44 97 LEU B O 1
ATOM 2525 N N . THR B 1 98 ? -3.826 -19.406 -18.703 1 98.5 98 THR B N 1
ATOM 2526 C CA . THR B 1 98 ? -4.328 -18.047 -18.891 1 98.5 98 THR B CA 1
ATOM 2527 C C . THR B 1 98 ? -5.238 -17.641 -17.734 1 98.5 98 THR B C 1
ATOM 2529 O O . THR B 1 98 ? -6.098 -18.422 -17.312 1 98.5 98 THR B O 1
ATOM 2532 N N . THR B 1 99 ? -4.945 -16.547 -17.094 1 97.69 99 THR B N 1
ATOM 2533 C CA . THR B 1 99 ? -5.715 -16.047 -15.961 1 97.69 99 THR B CA 1
ATOM 2534 C C . THR B 1 99 ? -6.055 -14.57 -16.141 1 97.69 99 THR B C 1
ATOM 2536 O O . THR B 1 99 ? -5.527 -13.914 -17.047 1 97.69 99 THR B O 1
ATOM 2539 N N . THR B 1 100 ? -6.914 -14.039 -15.312 1 95.81 100 THR B N 1
ATOM 2540 C CA . THR B 1 100 ? -7.387 -12.656 -15.391 1 95.81 100 THR B CA 1
ATOM 2541 C C . THR B 1 100 ? -6.25 -11.68 -15.109 1 95.81 100 THR B C 1
ATOM 2543 O O . THR B 1 100 ? -6.082 -10.695 -15.828 1 95.81 100 THR B O 1
ATOM 2546 N N . ASP B 1 101 ? -5.348 -11.93 -14.086 1 94.88 101 ASP B N 1
ATOM 2547 C CA . ASP B 1 101 ? -4.379 -10.914 -13.672 1 94.88 101 ASP B CA 1
ATOM 2548 C C . ASP B 1 101 ? -2.957 -11.469 -13.711 1 94.88 101 ASP B C 1
ATOM 2550 O O . ASP B 1 101 ? -2.064 -10.852 -14.297 1 94.88 101 ASP B O 1
ATOM 2554 N N . GLY B 1 102 ? -2.779 -12.672 -13.266 1 97.56 102 GLY B N 1
ATOM 2555 C CA . GLY B 1 102 ? -1.443 -13.203 -13.047 1 97.56 102 GLY B CA 1
ATOM 2556 C C . GLY B 1 102 ? -0.635 -13.328 -14.32 1 97.56 102 GLY B C 1
ATOM 2557 O O . GLY B 1 102 ? 0.532 -12.938 -14.367 1 97.56 102 GLY B O 1
ATOM 2558 N N . THR B 1 103 ? -1.188 -13.906 -15.352 1 98 103 THR B N 1
ATOM 2559 C CA . THR B 1 103 ? -0.452 -14.109 -16.594 1 98 103 THR B CA 1
ATOM 2560 C C . THR B 1 103 ? -0.18 -12.781 -17.297 1 98 103 THR B C 1
ATOM 2562 O O . THR B 1 103 ? 0.835 -12.625 -17.969 1 98 103 THR B O 1
ATOM 2565 N N . ILE B 1 104 ? -1.068 -11.82 -17.094 1 97 104 ILE B N 1
ATOM 2566 C CA . ILE B 1 104 ? -0.853 -10.469 -17.625 1 97 104 ILE B CA 1
ATOM 2567 C C . ILE B 1 104 ? 0.339 -9.828 -16.922 1 97 104 ILE B C 1
ATOM 2569 O O . ILE B 1 104 ? 1.188 -9.203 -17.562 1 97 104 ILE B O 1
ATOM 2573 N N . ALA B 1 105 ? 0.367 -9.977 -15.609 1 98.19 105 ALA B N 1
ATOM 2574 C CA . ALA B 1 105 ? 1.48 -9.445 -14.828 1 98.19 105 ALA B CA 1
ATOM 2575 C C . ALA B 1 105 ? 2.811 -10.023 -15.305 1 98.19 105 ALA B C 1
ATOM 2577 O O . ALA B 1 105 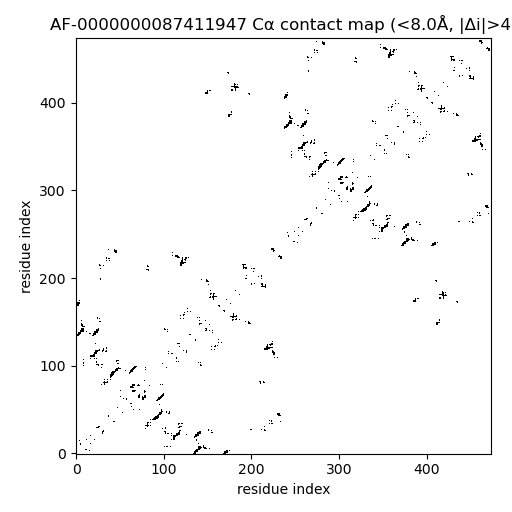? 3.801 -9.305 -15.43 1 98.19 105 ALA B O 1
ATOM 2578 N N . ILE B 1 106 ? 2.834 -11.312 -15.555 1 98.69 106 ILE B N 1
ATOM 2579 C CA . ILE B 1 106 ? 4.047 -11.977 -16.016 1 98.69 106 ILE B CA 1
ATOM 2580 C C . ILE B 1 106 ? 4.469 -11.383 -17.359 1 98.69 106 ILE B C 1
ATOM 2582 O O . ILE B 1 106 ? 5.648 -11.086 -17.578 1 98.69 106 ILE B O 1
ATOM 2586 N N . SER B 1 107 ? 3.51 -11.219 -18.234 1 97.75 107 SER B N 1
ATOM 2587 C CA . SER B 1 107 ? 3.781 -10.648 -19.562 1 97.75 107 SER B CA 1
ATOM 2588 C C . SER B 1 107 ? 4.355 -9.242 -19.438 1 97.75 107 SER B C 1
ATOM 2590 O O . SER B 1 107 ? 5.309 -8.891 -20.141 1 97.75 107 SER B O 1
ATOM 2592 N N . LYS B 1 108 ? 3.848 -8.438 -18.562 1 97.5 108 LYS B N 1
ATOM 2593 C CA . LYS B 1 108 ? 4.293 -7.059 -18.375 1 97.5 108 LYS B CA 1
ATOM 2594 C C . LYS B 1 108 ? 5.715 -7.008 -17.828 1 97.5 108 LYS B C 1
ATOM 2596 O O . LYS B 1 108 ? 6.445 -6.047 -18.078 1 97.5 108 LYS B O 1
ATOM 2601 N N . ALA B 1 109 ? 6.109 -8.062 -17.141 1 98.31 109 ALA B N 1
ATOM 2602 C CA . ALA B 1 109 ? 7.426 -8.102 -16.5 1 98.31 109 ALA B CA 1
ATOM 2603 C C . ALA B 1 109 ? 8.461 -8.742 -17.422 1 98.31 109 ALA B C 1
ATOM 2605 O O . ALA B 1 109 ? 9.641 -8.852 -17.062 1 98.31 109 ALA B O 1
ATOM 2606 N N . ALA B 1 110 ? 8.109 -9.078 -18.641 1 97.94 110 ALA B N 1
ATOM 2607 C CA . ALA B 1 110 ? 8.891 -9.977 -19.484 1 97.94 110 ALA B CA 1
ATOM 2608 C C . ALA B 1 110 ? 10.227 -9.344 -19.859 1 97.94 110 ALA B C 1
ATOM 2610 O O . ALA B 1 110 ? 11.188 -10.047 -20.188 1 97.94 110 ALA B O 1
ATOM 2611 N N . ARG B 1 111 ? 10.422 -8.031 -19.812 1 97.62 111 ARG B N 1
ATOM 2612 C CA . ARG B 1 111 ? 11.641 -7.352 -20.234 1 97.62 111 ARG B CA 1
ATOM 2613 C C . ARG B 1 111 ? 12.648 -7.258 -19.094 1 97.62 111 ARG B C 1
ATOM 2615 O O . ARG B 1 111 ? 13.734 -6.703 -19.25 1 97.62 111 ARG B O 1
ATOM 2622 N N . ALA B 1 112 ? 12.266 -7.773 -17.906 1 98.75 112 ALA B N 1
ATOM 2623 C CA . ALA B 1 112 ? 13.188 -7.77 -16.781 1 98.75 112 ALA B CA 1
ATOM 2624 C C . ALA B 1 112 ? 14.406 -8.641 -17.078 1 98.75 112 ALA B C 1
ATOM 2626 O O . ALA B 1 112 ? 14.367 -9.508 -17.953 1 98.75 112 ALA B O 1
ATOM 2627 N N . ALA B 1 113 ? 15.523 -8.328 -16.375 1 98.69 113 ALA B N 1
ATOM 2628 C CA . ALA B 1 113 ? 16.688 -9.203 -16.5 1 98.69 113 ALA B CA 1
ATOM 2629 C C . ALA B 1 113 ? 16.344 -10.633 -16.109 1 98.69 113 ALA B C 1
ATOM 2631 O O . ALA B 1 113 ? 16.781 -11.586 -16.75 1 98.69 113 ALA B O 1
ATOM 2632 N N . HIS B 1 114 ? 15.617 -10.773 -15.031 1 98.5 114 HIS B N 1
ATOM 2633 C CA . HIS B 1 114 ? 15.055 -12.039 -14.578 1 98.5 114 HIS B CA 1
ATOM 2634 C C . HIS B 1 114 ? 13.609 -11.875 -14.125 1 98.5 114 HIS B C 1
ATOM 2636 O O . HIS B 1 114 ? 13.266 -10.875 -13.492 1 98.5 114 HIS B O 1
ATOM 2642 N N . VAL B 1 115 ? 12.812 -12.828 -14.562 1 98.88 115 VAL B N 1
ATOM 2643 C CA . VAL B 1 115 ? 11.43 -12.867 -14.102 1 98.88 115 VAL B CA 1
ATOM 2644 C C . VAL B 1 115 ? 11.18 -14.172 -13.344 1 98.88 115 VAL B C 1
ATOM 2646 O O . VAL B 1 115 ? 11.359 -15.266 -13.898 1 98.88 115 VAL B O 1
ATOM 2649 N N . PHE B 1 116 ? 10.82 -14.055 -12.078 1 98.88 116 PHE B N 1
ATOM 2650 C CA . PHE B 1 116 ? 10.422 -15.172 -11.242 1 98.88 116 PHE B CA 1
ATOM 2651 C C . PHE B 1 116 ? 8.938 -15.086 -10.898 1 98.88 116 PHE B C 1
ATOM 2653 O O . PHE B 1 116 ? 8.328 -14.023 -11.016 1 98.88 116 PHE B O 1
ATOM 2660 N N . VAL B 1 117 ? 8.375 -16.203 -10.57 1 98.88 117 VAL B N 1
ATOM 2661 C CA . VAL B 1 117 ? 7.023 -16.25 -10.016 1 98.88 117 VAL B CA 1
ATOM 2662 C C . VAL B 1 117 ? 7.074 -16.734 -8.57 1 98.88 117 VAL B C 1
ATOM 2664 O O . VAL B 1 117 ? 7.637 -17.797 -8.281 1 98.88 117 VAL B O 1
ATOM 2667 N N . GLY B 1 118 ? 6.543 -15.898 -7.676 1 98.69 118 GLY B N 1
ATOM 2668 C CA . GLY B 1 118 ? 6.621 -16.203 -6.254 1 98.69 118 GLY B CA 1
ATOM 2669 C C . GLY B 1 118 ? 5.293 -16.047 -5.535 1 98.69 118 GLY B C 1
ATOM 2670 O O . GLY B 1 118 ? 4.41 -15.328 -6.004 1 98.69 118 GLY B O 1
ATOM 2671 N N . CYS B 1 119 ? 5.117 -16.703 -4.5 1 98.88 119 CYS B N 1
ATOM 2672 C CA . CYS B 1 119 ? 3.994 -16.703 -3.57 1 98.88 119 CYS B CA 1
ATOM 2673 C C . CYS B 1 119 ? 4.406 -17.281 -2.219 1 98.88 119 CYS B C 1
ATOM 2675 O O . CYS B 1 119 ? 5.598 -17.375 -1.922 1 98.88 119 CYS B O 1
ATOM 2677 N N . PHE B 1 120 ? 3.457 -17.641 -1.356 1 98.94 120 PHE B N 1
ATOM 2678 C CA . PHE B 1 120 ? 3.791 -18.219 -0.059 1 98.94 120 PHE B CA 1
ATOM 2679 C C . PHE B 1 120 ? 4.445 -19.578 -0.226 1 98.94 120 PHE B C 1
ATOM 2681 O O . PHE B 1 120 ? 5.359 -19.938 0.52 1 98.94 120 PHE B O 1
ATOM 2688 N N . LEU B 1 121 ? 4.074 -20.391 -1.234 1 98.75 121 LEU B N 1
ATOM 2689 C CA . LEU B 1 121 ? 4.48 -21.781 -1.422 1 98.75 121 LEU B CA 1
ATOM 2690 C C . LEU B 1 121 ? 5.977 -21.875 -1.702 1 98.75 121 LEU B C 1
ATOM 2692 O O . LEU B 1 121 ? 6.59 -22.922 -1.479 1 98.75 121 LEU B O 1
ATOM 2696 N N . ASN B 1 122 ? 6.582 -20.797 -2.164 1 98.69 122 ASN B N 1
ATOM 2697 C CA . ASN B 1 122 ? 7.988 -20.859 -2.545 1 98.69 122 ASN B CA 1
ATOM 2698 C C . ASN B 1 122 ? 8.711 -19.547 -2.221 1 98.69 122 ASN B C 1
ATOM 2700 O O . ASN B 1 122 ? 9.68 -19.188 -2.895 1 98.69 122 ASN B O 1
ATOM 2704 N N . ALA B 1 123 ? 8.266 -18.812 -1.26 1 98.75 123 ALA B N 1
ATOM 2705 C CA . ALA B 1 123 ? 8.758 -17.469 -0.964 1 98.75 123 ALA B CA 1
ATOM 2706 C C . ALA B 1 123 ? 10.258 -17.484 -0.661 1 98.75 123 ALA B C 1
ATOM 2708 O O . ALA B 1 123 ? 11.016 -16.688 -1.211 1 98.75 123 ALA B O 1
ATOM 2709 N N . GLU B 1 124 ? 10.664 -18.375 0.141 1 98.12 124 GLU B N 1
ATOM 2710 C CA . GLU B 1 124 ? 12.07 -18.453 0.542 1 98.12 124 GLU B CA 1
ATOM 2711 C C . GLU B 1 124 ? 12.969 -18.781 -0.646 1 98.12 124 GLU B C 1
ATOM 2713 O O . GLU B 1 124 ? 14.008 -18.156 -0.84 1 98.12 124 GLU B O 1
ATOM 2718 N N . ALA B 1 125 ? 12.57 -19.797 -1.393 1 98.38 125 ALA B N 1
ATOM 2719 C CA . ALA B 1 125 ? 13.336 -20.172 -2.576 1 98.38 125 ALA B CA 1
ATOM 2720 C C . ALA B 1 125 ? 13.453 -19 -3.551 1 98.38 125 ALA B C 1
ATOM 2722 O O . ALA B 1 125 ? 14.523 -18.75 -4.098 1 98.38 125 ALA B O 1
ATOM 2723 N N . CYS B 1 126 ? 12.383 -18.328 -3.705 1 98.25 126 CYS B N 1
ATOM 2724 C CA . CYS B 1 126 ? 12.328 -17.219 -4.648 1 98.25 126 CYS B CA 1
ATOM 2725 C C . CYS B 1 126 ? 13.281 -16.109 -4.238 1 98.25 126 CYS B C 1
ATOM 2727 O O . CYS B 1 126 ? 14.031 -15.586 -5.066 1 98.25 126 CYS B O 1
ATOM 2729 N N . ILE B 1 127 ? 13.312 -15.727 -2.988 1 98.38 127 ILE B N 1
ATOM 2730 C CA . ILE B 1 127 ? 14.117 -14.609 -2.523 1 98.38 127 ILE B CA 1
ATOM 2731 C C . ILE B 1 127 ? 15.594 -14.992 -2.529 1 98.38 127 ILE B C 1
ATOM 2733 O O . ILE B 1 127 ? 16.453 -14.18 -2.889 1 98.38 127 ILE B O 1
ATOM 2737 N N . ARG B 1 128 ? 15.852 -16.234 -2.119 1 98.12 128 ARG B N 1
ATOM 2738 C CA . ARG B 1 128 ? 17.234 -16.703 -2.186 1 98.12 128 ARG B CA 1
ATOM 2739 C C . ARG B 1 128 ? 17.766 -16.609 -3.609 1 98.12 128 ARG B C 1
ATOM 2741 O O . ARG B 1 128 ? 18.875 -16.109 -3.83 1 98.12 128 ARG B O 1
ATOM 2748 N N . GLU B 1 129 ? 17 -17.078 -4.543 1 98.38 129 GLU B N 1
ATOM 2749 C CA . GLU B 1 129 ? 17.422 -17.031 -5.941 1 98.38 129 GLU B CA 1
ATOM 2750 C C . GLU B 1 129 ? 17.562 -15.602 -6.441 1 98.38 129 GLU B C 1
ATOM 2752 O O . GLU B 1 129 ? 18.484 -15.289 -7.188 1 98.38 129 GLU B O 1
ATOM 2757 N N . ALA B 1 130 ? 16.625 -14.75 -6.043 1 98.56 130 ALA B N 1
ATOM 2758 C CA . ALA B 1 130 ? 16.641 -13.359 -6.473 1 98.56 130 ALA B CA 1
ATOM 2759 C C . ALA B 1 130 ? 17.906 -12.656 -5.98 1 98.56 130 ALA B C 1
ATOM 2761 O O . ALA B 1 130 ? 18.562 -11.922 -6.734 1 98.56 130 ALA B O 1
ATOM 2762 N N . ILE B 1 131 ? 18.25 -12.898 -4.75 1 98.25 131 ILE B N 1
ATOM 2763 C CA . ILE B 1 131 ? 19.422 -12.266 -4.152 1 98.25 131 ILE B CA 1
ATOM 2764 C C . ILE B 1 131 ? 20.688 -12.742 -4.871 1 98.25 131 ILE B C 1
ATOM 2766 O O . ILE B 1 131 ? 21.609 -11.961 -5.094 1 98.25 131 ILE B O 1
ATOM 2770 N N . LYS B 1 132 ? 20.656 -14 -5.273 1 97.69 132 LYS B N 1
ATOM 2771 C CA . LYS B 1 132 ? 21.797 -14.586 -5.961 1 97.69 132 LYS B CA 1
ATOM 2772 C C . LYS B 1 132 ? 22.078 -13.875 -7.281 1 97.69 132 LYS B C 1
ATOM 2774 O O . LYS B 1 132 ? 23.203 -13.867 -7.77 1 97.69 132 LYS B O 1
ATOM 2779 N N . ARG B 1 133 ? 21.109 -13.242 -7.859 1 97.88 133 ARG B N 1
ATOM 2780 C CA . ARG B 1 133 ? 21.266 -12.594 -9.156 1 97.88 133 ARG B CA 1
ATOM 2781 C C . ARG B 1 133 ? 21.984 -11.258 -9.023 1 97.88 133 ARG B C 1
ATOM 2783 O O . ARG B 1 133 ? 22.422 -10.68 -10.016 1 97.88 133 ARG B O 1
ATOM 2790 N N . GLN B 1 134 ? 22.047 -10.719 -7.82 1 98 134 GLN B N 1
ATOM 2791 C CA . GLN B 1 134 ? 22.812 -9.531 -7.48 1 98 134 GLN B CA 1
ATOM 2792 C C . GLN B 1 134 ? 22.328 -8.312 -8.266 1 98 134 GLN B C 1
ATOM 2794 O O . GLN B 1 134 ? 23.125 -7.52 -8.758 1 98 134 GLN B O 1
ATOM 2799 N N . LEU B 1 135 ? 21.062 -8.227 -8.555 1 98.62 135 LEU B N 1
ATOM 2800 C CA . LEU B 1 135 ? 20.359 -7.078 -9.125 1 98.62 135 LEU B CA 1
ATOM 2801 C C . LEU B 1 135 ? 19.312 -6.543 -8.156 1 98.62 135 LEU B C 1
ATOM 2803 O O . LEU B 1 135 ? 18.938 -7.23 -7.203 1 98.62 135 LEU B O 1
ATOM 2807 N N . ASP B 1 136 ? 18.891 -5.301 -8.383 1 98.81 136 ASP B N 1
ATOM 2808 C CA . ASP B 1 136 ? 17.734 -4.793 -7.629 1 98.81 136 ASP B CA 1
ATOM 2809 C C . ASP B 1 136 ? 16.5 -5.66 -7.863 1 98.81 136 ASP B C 1
ATOM 2811 O O . ASP B 1 136 ? 16.359 -6.27 -8.922 1 98.81 136 ASP B O 1
ATOM 2815 N N . ILE B 1 137 ? 15.68 -5.723 -6.863 1 98.88 137 ILE B N 1
ATOM 2816 C CA . ILE B 1 137 ? 14.531 -6.629 -6.902 1 98.88 137 ILE B CA 1
ATOM 2817 C C . ILE B 1 137 ? 13.234 -5.824 -6.895 1 98.88 137 ILE B C 1
ATOM 2819 O O . ILE B 1 137 ? 13.094 -4.867 -6.129 1 98.88 137 ILE B O 1
ATOM 2823 N N . THR B 1 138 ? 12.328 -6.109 -7.773 1 98.94 138 THR B N 1
ATOM 2824 C CA . THR B 1 138 ? 10.953 -5.637 -7.734 1 98.94 138 THR B CA 1
ATOM 2825 C C . THR B 1 138 ? 10 -6.773 -7.371 1 98.94 138 THR B C 1
ATOM 2827 O O . THR B 1 138 ? 9.914 -7.77 -8.094 1 98.94 138 THR B O 1
ATOM 2830 N N . LEU B 1 139 ? 9.391 -6.703 -6.191 1 98.94 139 LEU B N 1
ATOM 2831 C CA . LEU B 1 139 ? 8.273 -7.574 -5.867 1 98.94 139 LEU B CA 1
ATOM 2832 C C . LEU B 1 139 ? 6.973 -7.035 -6.453 1 98.94 139 LEU B C 1
ATOM 2834 O O . LEU B 1 139 ? 6.473 -5.996 -6.016 1 98.94 139 LEU B O 1
ATOM 2838 N N . TYR B 1 140 ? 6.469 -7.727 -7.469 1 98.88 140 TYR B N 1
ATOM 2839 C CA . TYR B 1 140 ? 5.406 -7.238 -8.344 1 98.88 140 TYR B CA 1
ATOM 2840 C C . TYR B 1 140 ? 4.102 -7.98 -8.078 1 98.88 140 TYR B C 1
ATOM 2842 O O . TYR B 1 140 ? 3.865 -9.047 -8.648 1 98.88 140 TYR B O 1
ATOM 2850 N N . CYS B 1 141 ? 3.25 -7.359 -7.254 1 98.88 141 CYS B N 1
ATOM 2851 C CA . CYS B 1 141 ? 1.96 -7.941 -6.898 1 98.88 141 CYS B CA 1
ATOM 2852 C C . CYS B 1 141 ? 0.941 -7.73 -8.008 1 98.88 141 CYS B C 1
ATOM 2854 O O . CYS B 1 141 ? 0.797 -6.617 -8.523 1 98.88 141 CYS B O 1
ATOM 2856 N N . ALA B 1 142 ? 0.225 -8.75 -8.328 1 98.06 142 ALA B N 1
ATOM 2857 C CA . ALA B 1 142 ? -0.777 -8.648 -9.383 1 98.06 142 ALA B CA 1
ATOM 2858 C C . ALA B 1 142 ? -1.992 -7.852 -8.914 1 98.06 142 ALA B C 1
ATOM 2860 O O . ALA B 1 142 ? -2.541 -7.047 -9.672 1 98.06 142 ALA B O 1
ATOM 2861 N N . GLY B 1 143 ? -2.336 -8.031 -7.652 1 97.44 143 GLY B N 1
ATOM 2862 C CA . GLY B 1 143 ? -3.604 -7.488 -7.195 1 97.44 143 GLY B CA 1
ATOM 2863 C C . GLY B 1 143 ? -4.809 -8.195 -7.793 1 97.44 143 GLY B C 1
ATOM 2864 O O . GLY B 1 143 ? -4.68 -9.273 -8.367 1 97.44 143 GLY B O 1
ATOM 2865 N N . THR B 1 144 ? -5.98 -7.676 -7.516 1 95 144 THR B N 1
ATOM 2866 C CA . THR B 1 144 ? -7.23 -8.18 -8.062 1 95 144 THR B CA 1
ATOM 2867 C C . THR B 1 144 ? -8.18 -7.031 -8.406 1 95 144 THR B C 1
ATOM 2869 O O . THR B 1 144 ? -8.406 -6.148 -7.578 1 95 144 THR B O 1
ATOM 2872 N N . ARG B 1 145 ? -8.68 -7.031 -9.609 1 91.44 145 ARG B N 1
ATOM 2873 C CA . ARG B 1 145 ? -9.617 -6.008 -10.055 1 91.44 145 ARG B CA 1
ATOM 2874 C C . ARG B 1 145 ? -9.055 -4.609 -9.844 1 91.44 145 ARG B C 1
ATOM 2876 O O . ARG B 1 145 ? -9.727 -3.742 -9.281 1 91.44 145 ARG B O 1
ATOM 2883 N N . HIS B 1 146 ? -7.785 -4.477 -10.117 1 90.69 146 HIS B N 1
ATOM 2884 C CA . HIS B 1 146 ? -7.078 -3.201 -10.109 1 90.69 146 HIS B CA 1
ATOM 2885 C C . HIS B 1 146 ? -6.891 -2.682 -8.688 1 90.69 146 HIS B C 1
ATOM 2887 O O . HIS B 1 146 ? -6.652 -1.489 -8.484 1 90.69 146 HIS B O 1
ATOM 2893 N N . GLU B 1 147 ? -7.066 -3.594 -7.719 1 95.12 147 GLU B N 1
ATOM 2894 C CA . GLU B 1 147 ? -6.902 -3.209 -6.316 1 95.12 147 GLU B CA 1
ATOM 2895 C C . GLU B 1 147 ? -5.824 -4.047 -5.637 1 95.12 147 GLU B C 1
ATOM 2897 O O . GLU B 1 147 ? -5.551 -5.176 -6.055 1 95.12 147 GLU B O 1
ATOM 2902 N N . PHE B 1 148 ? -5.242 -3.434 -4.629 1 97.75 148 PHE B N 1
ATOM 2903 C CA . PHE B 1 148 ? -4.305 -4.148 -3.775 1 97.75 148 PHE B CA 1
ATOM 2904 C C . PHE B 1 148 ? -4.965 -5.371 -3.15 1 97.75 148 PHE B C 1
ATOM 2906 O O . PHE B 1 148 ? -6.105 -5.301 -2.688 1 97.75 148 PHE B O 1
ATOM 2913 N N . ALA B 1 149 ? -4.309 -6.496 -3.234 1 98.56 149 ALA B N 1
ATOM 2914 C CA . ALA B 1 149 ? -4.762 -7.723 -2.584 1 98.56 149 ALA B CA 1
ATOM 2915 C C . ALA B 1 149 ? -3.92 -8.031 -1.35 1 98.56 149 ALA B C 1
ATOM 2917 O O . ALA B 1 149 ? -2.693 -8.125 -1.433 1 98.56 149 ALA B O 1
ATOM 2918 N N . LEU B 1 150 ? -4.555 -8.273 -0.239 1 98.81 150 LEU B N 1
ATOM 2919 C CA . LEU B 1 150 ? -3.861 -8.477 1.028 1 98.81 150 LEU B CA 1
ATOM 2920 C C . LEU B 1 150 ? -2.938 -9.688 0.956 1 98.81 150 LEU B C 1
ATOM 2922 O O . LEU B 1 150 ? -1.798 -9.633 1.426 1 98.81 150 LEU B O 1
ATOM 2926 N N . GLU B 1 151 ? -3.393 -10.781 0.352 1 98.88 151 GLU B N 1
ATOM 2927 C CA . GLU B 1 151 ? -2.596 -12 0.262 1 98.88 151 GLU B CA 1
ATOM 2928 C C . GLU B 1 151 ? -1.308 -11.758 -0.522 1 98.88 151 GLU B C 1
ATOM 2930 O O . GLU B 1 151 ? -0.245 -12.258 -0.149 1 98.88 151 GLU B O 1
ATOM 2935 N N . ASP B 1 152 ? -1.4 -11.023 -1.589 1 98.88 152 ASP B N 1
ATOM 2936 C CA . ASP B 1 152 ? -0.205 -10.695 -2.359 1 98.88 152 ASP B CA 1
ATOM 2937 C C . ASP B 1 152 ? 0.75 -9.828 -1.544 1 98.88 152 ASP B C 1
ATOM 2939 O O . ASP B 1 152 ? 1.963 -10.055 -1.552 1 98.88 152 ASP B O 1
ATOM 2943 N N . GLY B 1 153 ? 0.196 -8.867 -0.863 1 98.88 153 GLY B N 1
ATOM 2944 C CA . GLY B 1 153 ? 1 -7.996 -0.022 1 98.88 153 GLY B CA 1
ATOM 2945 C C . GLY B 1 153 ? 1.707 -8.734 1.099 1 98.88 153 GLY B C 1
ATOM 2946 O O . GLY B 1 153 ? 2.871 -8.453 1.396 1 98.88 153 GLY B O 1
ATOM 2947 N N . LEU B 1 154 ? 0.989 -9.617 1.723 1 98.94 154 LEU B N 1
ATOM 2948 C CA . LEU B 1 154 ? 1.585 -10.391 2.809 1 98.94 154 LEU B CA 1
ATOM 2949 C C . LEU B 1 154 ? 2.707 -11.281 2.287 1 98.94 154 LEU B C 1
ATOM 2951 O O . LEU B 1 154 ? 3.736 -11.445 2.949 1 98.94 154 LEU B O 1
ATOM 2955 N N . ALA B 1 155 ? 2.514 -11.859 1.117 1 98.94 155 ALA B N 1
ATOM 2956 C CA . ALA B 1 155 ? 3.586 -12.641 0.51 1 98.94 155 ALA B CA 1
ATOM 2957 C C . ALA B 1 155 ? 4.801 -11.766 0.215 1 98.94 155 ALA B C 1
ATOM 2959 O O . ALA B 1 155 ? 5.938 -12.172 0.476 1 98.94 155 ALA B O 1
ATOM 2960 N N . ALA B 1 156 ? 4.57 -10.609 -0.35 1 98.94 156 ALA B N 1
ATOM 2961 C CA . ALA B 1 156 ? 5.656 -9.656 -0.569 1 98.94 156 ALA B CA 1
ATOM 2962 C C . ALA B 1 156 ? 6.352 -9.305 0.744 1 98.94 156 ALA B C 1
ATOM 2964 O O . ALA B 1 156 ? 7.582 -9.227 0.802 1 98.94 156 ALA B O 1
ATOM 2965 N N . GLY B 1 157 ? 5.551 -9.047 1.81 1 98.94 157 GLY B N 1
ATOM 2966 C CA . GLY B 1 157 ? 6.102 -8.766 3.125 1 98.94 157 GLY B CA 1
ATOM 2967 C C . GLY B 1 157 ? 6.984 -9.883 3.656 1 98.94 157 GLY B C 1
ATOM 2968 O O . GLY B 1 157 ? 8.055 -9.617 4.211 1 98.94 157 GLY B O 1
ATOM 2969 N N . LEU B 1 158 ? 6.52 -11.094 3.477 1 98.94 158 LEU B N 1
ATOM 2970 C CA . LEU B 1 158 ? 7.32 -12.258 3.848 1 98.94 158 LEU B CA 1
ATOM 2971 C C . LEU B 1 158 ? 8.648 -12.266 3.098 1 98.94 158 LEU B C 1
ATOM 2973 O O . LEU B 1 158 ? 9.703 -12.5 3.695 1 98.94 158 LEU B O 1
ATOM 2977 N N . MET B 1 159 ? 8.594 -12.039 1.837 1 98.94 159 MET B N 1
ATOM 2978 C CA . MET B 1 159 ? 9.797 -12.047 1.005 1 98.94 159 MET B CA 1
ATOM 2979 C C . MET B 1 159 ? 10.75 -10.93 1.419 1 98.94 159 MET B C 1
ATOM 2981 O O . MET B 1 159 ? 11.961 -11.133 1.457 1 98.94 159 MET B O 1
ATOM 2985 N N . VAL B 1 160 ? 10.227 -9.742 1.742 1 98.88 160 VAL B N 1
ATOM 2986 C CA . VAL B 1 160 ? 11.039 -8.633 2.238 1 98.88 160 VAL B CA 1
ATOM 2987 C C . VAL B 1 160 ? 11.719 -9.047 3.543 1 98.88 160 VAL B C 1
ATOM 2989 O O . VAL B 1 160 ? 12.922 -8.812 3.725 1 98.88 160 VAL B O 1
ATOM 2992 N N . HIS B 1 161 ? 10.938 -9.648 4.438 1 98.81 161 HIS B N 1
ATOM 2993 C CA . HIS B 1 161 ? 11.477 -10.086 5.719 1 98.81 161 HIS B CA 1
ATOM 2994 C C . HIS B 1 161 ? 12.656 -11.031 5.531 1 98.81 161 HIS B C 1
ATOM 2996 O O . HIS B 1 161 ? 13.695 -10.867 6.164 1 98.81 161 HIS B O 1
ATOM 3002 N N . ARG B 1 162 ? 12.453 -11.977 4.672 1 98.69 162 ARG B N 1
ATOM 3003 C CA . ARG B 1 162 ? 13.5 -12.961 4.406 1 98.69 162 ARG B CA 1
ATOM 3004 C C . ARG B 1 162 ? 14.703 -12.305 3.74 1 98.69 162 ARG B C 1
ATOM 3006 O O . ARG B 1 162 ? 15.852 -12.625 4.074 1 98.69 162 ARG B O 1
ATOM 3013 N N . ALA B 1 163 ? 14.453 -11.438 2.781 1 98.75 163 ALA B N 1
ATOM 3014 C CA . ALA B 1 163 ? 15.539 -10.742 2.096 1 98.75 163 ALA B CA 1
ATOM 3015 C C . ALA B 1 163 ? 16.406 -9.977 3.086 1 98.75 163 ALA B C 1
ATOM 3017 O O . ALA B 1 163 ? 17.641 -10.023 3 1 98.75 163 ALA B O 1
ATOM 3018 N N . ARG B 1 164 ? 15.781 -9.273 4.004 1 98.06 164 ARG B N 1
ATOM 3019 C CA . ARG B 1 164 ? 16.516 -8.469 4.977 1 98.06 164 ARG B CA 1
ATOM 3020 C C . ARG B 1 164 ? 17.328 -9.352 5.918 1 98.06 164 ARG B C 1
ATOM 3022 O O . ARG B 1 164 ? 18.391 -8.953 6.379 1 98.06 164 ARG B O 1
ATOM 3029 N N . GLN B 1 165 ? 16.859 -10.562 6.188 1 98.19 165 GLN B N 1
ATOM 3030 C CA . GLN B 1 165 ? 17.609 -11.516 7 1 98.19 165 GLN B CA 1
ATOM 3031 C C . GLN B 1 165 ? 18.828 -12.023 6.254 1 98.19 165 GLN B C 1
ATOM 3033 O O . GLN B 1 165 ? 19.906 -12.172 6.84 1 98.19 165 GLN B O 1
ATOM 3038 N N . LEU B 1 166 ? 18.656 -12.289 5.02 1 97.88 166 LEU B N 1
ATOM 3039 C CA . LEU B 1 166 ? 19.719 -12.875 4.207 1 97.88 166 LEU B CA 1
ATOM 3040 C C . LEU B 1 166 ? 20.734 -11.812 3.791 1 97.88 166 LEU B C 1
ATOM 3042 O O . LEU B 1 166 ? 21.922 -12.117 3.615 1 97.88 166 LEU B O 1
ATOM 3046 N N . LEU B 1 167 ? 20.281 -10.625 3.6 1 97.75 167 LEU B N 1
ATOM 3047 C CA . LEU B 1 167 ? 21.094 -9.492 3.176 1 97.75 167 LEU B CA 1
ATOM 3048 C C . LEU B 1 167 ? 20.734 -8.234 3.953 1 97.75 167 LEU B C 1
ATOM 3050 O O . LEU B 1 167 ? 20.062 -7.34 3.422 1 97.75 167 LEU B O 1
ATOM 3054 N N . PRO B 1 168 ? 21.297 -8.047 5.117 1 96.5 168 PRO B N 1
ATOM 3055 C CA . PRO B 1 168 ? 20.922 -6.957 6.02 1 96.5 168 PRO B CA 1
ATOM 3056 C C . PRO B 1 168 ? 21.188 -5.578 5.418 1 96.5 168 PRO B C 1
ATOM 3058 O O . PRO B 1 168 ? 20.594 -4.59 5.84 1 96.5 168 PRO B O 1
ATOM 3061 N N . SER B 1 169 ? 22.016 -5.516 4.43 1 96.25 169 SER B N 1
ATOM 3062 C CA . SER B 1 169 ? 22.391 -4.234 3.828 1 96.25 169 SER B CA 1
ATOM 3063 C C . SER B 1 169 ? 21.375 -3.816 2.766 1 96.25 169 SER B C 1
ATOM 3065 O O . SER B 1 169 ? 21.453 -2.707 2.23 1 96.25 169 SER B O 1
ATOM 3067 N N . SER B 1 170 ? 20.406 -4.66 2.438 1 97.25 170 SER B N 1
ATOM 3068 C CA . SER B 1 170 ? 19.422 -4.336 1.409 1 97.25 170 SER B CA 1
ATOM 3069 C C . SER B 1 170 ? 18.594 -3.113 1.802 1 97.25 170 SER B C 1
ATOM 3071 O O . SER B 1 170 ? 18.312 -2.898 2.984 1 97.25 170 SER B O 1
ATOM 3073 N N . LYS B 1 171 ? 18.281 -2.283 0.876 1 97.56 171 LYS B N 1
ATOM 3074 C CA . LYS B 1 171 ? 17.391 -1.135 1.066 1 97.56 171 LYS B CA 1
ATOM 3075 C C . LYS B 1 171 ? 15.984 -1.441 0.582 1 97.56 171 LYS B C 1
ATOM 3077 O O . LYS B 1 171 ? 15.789 -1.874 -0.557 1 97.56 171 LYS B O 1
ATOM 3082 N N . VAL B 1 172 ? 15.062 -1.261 1.455 1 98.38 172 VAL B N 1
ATOM 3083 C CA . VAL B 1 172 ? 13.672 -1.582 1.146 1 98.38 172 VAL B CA 1
ATOM 3084 C C . VAL B 1 172 ? 12.844 -0.3 1.089 1 98.38 172 VAL B C 1
ATOM 3086 O O . VAL B 1 172 ? 13.008 0.591 1.926 1 98.38 172 VAL B O 1
ATOM 3089 N N . CYS B 1 173 ? 11.984 -0.19 0.083 1 97.69 173 CYS B N 1
ATOM 3090 C CA . CYS B 1 173 ? 11.125 0.983 -0.015 1 97.69 173 CYS B CA 1
ATOM 3091 C C . CYS B 1 173 ? 10.133 1.025 1.138 1 97.69 173 CYS B C 1
ATOM 3093 O O . CYS B 1 173 ? 9.93 0.024 1.827 1 97.69 173 CYS B O 1
ATOM 3095 N N . ASP B 1 174 ? 9.461 2.133 1.335 1 98.31 174 ASP B N 1
ATOM 3096 C CA . ASP B 1 174 ? 8.547 2.34 2.457 1 98.31 174 ASP B CA 1
ATOM 3097 C C . ASP B 1 174 ? 7.398 1.337 2.426 1 98.31 174 ASP B C 1
ATOM 3099 O O . ASP B 1 174 ? 7.008 0.799 3.463 1 98.31 174 ASP B O 1
ATOM 3103 N N . LEU B 1 175 ? 6.836 1.142 1.246 1 98.44 175 LEU B N 1
ATOM 3104 C CA . LEU B 1 175 ? 5.75 0.174 1.153 1 98.44 175 LEU B CA 1
ATOM 3105 C C . LEU B 1 175 ? 6.223 -1.217 1.563 1 98.44 175 LEU B C 1
ATOM 3107 O O . LEU B 1 175 ? 5.484 -1.96 2.217 1 98.44 175 LEU B O 1
ATOM 3111 N N . GLY B 1 176 ? 7.449 -1.586 1.146 1 98.75 176 GLY B N 1
ATOM 3112 C CA . GLY B 1 176 ? 8.023 -2.855 1.567 1 98.75 176 GLY B CA 1
ATOM 3113 C C . GLY B 1 176 ? 8.133 -2.988 3.074 1 98.75 176 GLY B C 1
ATOM 3114 O O . GLY B 1 176 ? 7.828 -4.043 3.637 1 98.75 176 GLY B O 1
ATOM 3115 N N . ILE B 1 177 ? 8.531 -1.93 3.707 1 98.81 177 ILE B N 1
ATOM 3116 C CA . ILE B 1 177 ? 8.641 -1.919 5.164 1 98.81 177 ILE B CA 1
ATOM 3117 C C . ILE B 1 177 ? 7.262 -2.107 5.789 1 98.81 177 ILE B C 1
ATOM 3119 O O . ILE B 1 177 ? 7.098 -2.891 6.727 1 98.81 177 ILE B O 1
ATOM 3123 N N . ALA B 1 178 ? 6.297 -1.426 5.266 1 98.81 178 ALA B N 1
ATOM 3124 C CA . ALA B 1 178 ? 4.93 -1.539 5.773 1 98.81 178 ALA B CA 1
ATOM 3125 C C . ALA B 1 178 ? 4.406 -2.963 5.621 1 98.81 178 ALA B C 1
ATOM 3127 O O . ALA B 1 178 ? 3.785 -3.504 6.539 1 98.81 178 ALA B O 1
ATOM 3128 N N . LEU B 1 179 ? 4.648 -3.547 4.484 1 98.88 179 LEU B N 1
ATOM 3129 C CA . LEU B 1 179 ? 4.109 -4.875 4.211 1 98.88 179 LEU B CA 1
ATOM 3130 C C . LEU B 1 179 ? 4.863 -5.941 5 1 98.88 179 LEU B C 1
ATOM 3132 O O . LEU B 1 179 ? 4.273 -6.941 5.418 1 98.88 179 LEU B O 1
ATOM 3136 N N . GLU B 1 180 ? 6.211 -5.75 5.191 1 98.94 180 GLU B N 1
ATOM 3137 C CA . GLU B 1 180 ? 6.93 -6.629 6.113 1 98.94 180 GLU B CA 1
ATOM 3138 C C . GLU B 1 180 ? 6.301 -6.605 7.504 1 98.94 180 GLU B C 1
ATOM 3140 O O . GLU B 1 180 ? 6.062 -7.656 8.102 1 98.94 180 GLU B O 1
ATOM 3145 N N . ALA B 1 181 ? 6.039 -5.414 7.984 1 98.94 181 ALA B N 1
ATOM 3146 C CA . ALA B 1 181 ? 5.406 -5.262 9.297 1 98.94 181 ALA B CA 1
ATOM 3147 C C . ALA B 1 181 ? 4.031 -5.922 9.32 1 98.94 181 ALA B C 1
ATOM 3149 O O . ALA B 1 181 ? 3.662 -6.555 10.312 1 98.94 181 ALA B O 1
ATOM 3150 N N . SER B 1 182 ? 3.281 -5.723 8.273 1 98.88 182 SER B N 1
ATOM 3151 C CA . SER B 1 182 ? 1.967 -6.348 8.172 1 98.88 182 SER B CA 1
ATOM 3152 C C . SER B 1 182 ? 2.066 -7.867 8.258 1 98.88 182 SER B C 1
ATOM 3154 O O . SER B 1 182 ? 1.289 -8.508 8.969 1 98.88 182 SER B O 1
ATOM 3156 N N . TYR B 1 183 ? 3.062 -8.453 7.52 1 98.94 183 TYR B N 1
ATOM 3157 C CA . TYR B 1 183 ? 3.254 -9.898 7.566 1 98.94 183 TYR B CA 1
ATOM 3158 C C . TYR B 1 183 ? 3.635 -10.352 8.969 1 98.94 183 TYR B C 1
ATOM 3160 O O . TYR B 1 183 ? 3.123 -11.359 9.461 1 98.94 183 TYR B O 1
ATOM 3168 N N . LEU B 1 184 ? 4.539 -9.609 9.57 1 98.81 184 LEU B N 1
ATOM 3169 C CA . LEU B 1 184 ? 4.984 -9.977 10.906 1 98.81 184 LEU B CA 1
ATOM 3170 C C . LEU B 1 184 ? 3.828 -9.938 11.898 1 98.81 184 LEU B C 1
ATOM 3172 O O . LEU B 1 184 ? 3.803 -10.703 12.867 1 98.81 184 LEU B O 1
ATOM 3176 N N . GLN B 1 185 ? 2.844 -9.078 11.664 1 98.81 185 GLN B N 1
ATOM 3177 C CA . GLN B 1 185 ? 1.676 -8.945 12.531 1 98.81 185 GLN B CA 1
ATOM 3178 C C . GLN B 1 185 ? 0.642 -10.023 12.234 1 98.81 185 GLN B C 1
ATOM 3180 O O . GLN B 1 185 ? -0.008 -10.539 13.148 1 98.81 185 GLN B O 1
ATOM 3185 N N . LEU B 1 186 ? 0.494 -10.422 10.961 1 98.75 186 LEU B N 1
ATOM 3186 C CA . LEU B 1 186 ? -0.666 -11.211 10.555 1 98.75 186 LEU B CA 1
ATOM 3187 C C . LEU B 1 186 ? -0.247 -12.617 10.125 1 98.75 186 LEU B C 1
ATOM 3189 O O . LEU B 1 186 ? -1.079 -13.523 10.07 1 98.75 186 LEU B O 1
ATOM 3193 N N . GLY B 1 187 ? 1.051 -12.789 9.789 1 98.19 187 GLY B N 1
ATOM 3194 C CA . GLY B 1 187 ? 1.524 -14 9.133 1 98.19 187 GLY B CA 1
ATOM 3195 C C . GLY B 1 187 ? 1.283 -15.25 9.953 1 98.19 187 GLY B C 1
ATOM 3196 O O . GLY B 1 187 ? 1.137 -16.344 9.398 1 98.19 187 GLY B O 1
ATOM 3197 N N . GLY B 1 188 ? 1.218 -15.109 11.305 1 98.12 188 GLY B N 1
ATOM 3198 C CA . GLY B 1 188 ? 0.992 -16.25 12.18 1 98.12 188 GLY B CA 1
ATOM 3199 C C . GLY B 1 188 ? -0.374 -16.891 11.984 1 98.12 188 GLY B C 1
ATOM 3200 O O . GLY B 1 188 ? -0.591 -18.031 12.383 1 98.12 188 GLY B O 1
ATOM 3201 N N . ALA B 1 189 ? -1.332 -16.266 11.344 1 98.38 189 ALA B N 1
ATOM 3202 C CA . ALA B 1 189 ? -2.705 -16.734 11.172 1 98.38 189 ALA B CA 1
ATOM 3203 C C . ALA B 1 189 ? -2.877 -17.453 9.836 1 98.38 189 ALA B C 1
ATOM 3205 O O . ALA B 1 189 ? -3.973 -17.922 9.516 1 98.38 189 ALA B O 1
ATOM 3206 N N . LEU B 1 190 ? -1.801 -17.531 8.992 1 98.44 190 LEU B N 1
ATOM 3207 C CA . LEU B 1 190 ? -1.862 -18.297 7.742 1 98.44 190 LEU B CA 1
ATOM 3208 C C . LEU B 1 190 ? -1.927 -19.797 8.023 1 98.44 190 LEU B C 1
ATOM 3210 O O . LEU B 1 190 ? -1.368 -20.266 9.008 1 98.44 190 LEU B O 1
ATOM 3214 N N . PRO B 1 191 ? -2.568 -20.562 7.312 1 98.25 191 PRO B N 1
ATOM 3215 C CA . PRO B 1 191 ? -3.168 -20.141 6.043 1 98.25 191 PRO B CA 1
ATOM 3216 C C . PRO B 1 191 ? -4.59 -19.609 6.211 1 98.25 191 PRO B C 1
ATOM 3218 O O . PRO B 1 191 ? -5.133 -18.984 5.293 1 98.25 191 PRO B O 1
ATOM 3221 N N . GLY B 1 192 ? -5.262 -19.797 7.387 1 98.44 192 GLY B N 1
ATOM 3222 C CA . GLY B 1 192 ? -6.656 -19.469 7.637 1 98.44 192 GLY B CA 1
ATOM 3223 C C . GLY B 1 192 ? -6.988 -18.016 7.352 1 98.44 192 GLY B C 1
ATOM 3224 O O . GLY B 1 192 ? -8.102 -17.703 6.922 1 98.44 192 GLY B O 1
ATOM 3225 N N . LEU B 1 193 ? -6.074 -17.141 7.523 1 98.38 193 LEU B N 1
ATOM 3226 C CA . LEU B 1 193 ? -6.246 -15.711 7.316 1 98.38 193 LEU B CA 1
ATOM 3227 C C . LEU B 1 193 ? -6.684 -15.414 5.887 1 98.38 193 LEU B C 1
ATOM 3229 O O . LEU B 1 193 ? -7.43 -14.461 5.645 1 98.38 193 LEU B O 1
ATOM 3233 N N . LEU B 1 194 ? -6.23 -16.219 4.914 1 98.69 194 LEU B N 1
ATOM 3234 C CA . LEU B 1 194 ? -6.52 -15.938 3.51 1 98.69 194 LEU B CA 1
ATOM 3235 C C . LEU B 1 194 ? -8.016 -16.031 3.232 1 98.69 194 LEU B C 1
ATOM 3237 O O . LEU B 1 194 ? -8.523 -15.383 2.314 1 98.69 194 LEU B O 1
ATOM 3241 N N . LEU B 1 195 ? -8.742 -16.828 4.004 1 98.06 195 LEU B N 1
ATOM 3242 C CA . LEU B 1 195 ? -10.188 -16.969 3.838 1 98.06 195 LEU B CA 1
ATOM 3243 C C . LEU B 1 195 ? -10.906 -15.68 4.223 1 98.06 195 LEU B C 1
ATOM 3245 O O . LEU B 1 195 ? -12.086 -15.5 3.904 1 98.06 195 LEU B O 1
ATOM 3249 N N . LYS B 1 196 ? -10.188 -14.742 4.82 1 95.94 196 LYS B N 1
ATOM 3250 C CA . LYS B 1 196 ? -10.797 -13.5 5.293 1 95.94 196 LYS B CA 1
ATOM 3251 C C . LYS B 1 196 ? -10.445 -12.336 4.367 1 95.94 196 LYS B C 1
ATOM 3253 O O . LYS B 1 196 ? -10.984 -11.234 4.52 1 95.94 196 LYS B O 1
ATOM 3258 N N . THR B 1 197 ? -9.516 -12.539 3.426 1 97.56 197 THR B N 1
ATOM 3259 C CA . THR B 1 197 ? -9.211 -11.5 2.447 1 97.56 197 THR B CA 1
ATOM 3260 C C . THR B 1 197 ? -10.352 -11.352 1.445 1 97.56 197 THR B C 1
ATOM 3262 O O . THR B 1 197 ? -11.219 -12.219 1.354 1 97.56 197 THR B O 1
ATOM 3265 N N . ALA B 1 198 ? -10.359 -10.227 0.725 1 96.69 198 ALA B N 1
ATOM 3266 C CA . ALA B 1 198 ? -11.414 -10 -0.26 1 96.69 198 ALA B CA 1
ATOM 3267 C C . ALA B 1 198 ? -11.453 -11.117 -1.296 1 96.69 198 ALA B C 1
ATOM 3269 O O . ALA B 1 198 ? -12.508 -11.68 -1.58 1 96.69 198 ALA B O 1
ATOM 3270 N N . THR B 1 199 ? -10.297 -11.492 -1.831 1 97.06 199 THR B N 1
ATOM 3271 C CA . THR B 1 199 ? -10.203 -12.523 -2.854 1 97.06 199 THR B CA 1
ATOM 3272 C C . THR B 1 199 ? -10.492 -13.898 -2.26 1 97.06 199 THR B C 1
ATOM 3274 O O . THR B 1 199 ? -11.203 -14.703 -2.865 1 97.06 199 THR B O 1
ATOM 3277 N N . GLY B 1 200 ? -9.914 -14.133 -1.105 1 97.62 200 GLY B N 1
ATOM 3278 C CA . GLY B 1 200 ? -10.125 -15.414 -0.449 1 97.62 200 GLY B CA 1
ATOM 3279 C C . GLY B 1 200 ? -11.594 -15.695 -0.159 1 97.62 200 GLY B C 1
ATOM 3280 O O . GLY B 1 200 ? -12.07 -16.812 -0.383 1 97.62 200 GLY B O 1
ATOM 3281 N N . LYS B 1 201 ? -12.32 -14.703 0.317 1 96.75 201 LYS B N 1
ATOM 3282 C CA . LYS B 1 201 ? -13.742 -14.836 0.588 1 96.75 201 LYS B CA 1
ATOM 3283 C C . LYS B 1 201 ? -14.516 -15.172 -0.685 1 96.75 201 LYS B C 1
ATOM 3285 O O . LYS B 1 201 ? -15.383 -16.047 -0.682 1 96.75 201 LYS B O 1
ATOM 3290 N N . ARG B 1 202 ? -14.219 -14.453 -1.746 1 95.81 202 ARG B N 1
ATOM 3291 C CA . ARG B 1 202 ? -14.891 -14.664 -3.021 1 95.81 202 ARG B CA 1
ATOM 3292 C C . ARG B 1 202 ? -14.664 -16.078 -3.533 1 95.81 202 ARG B C 1
ATOM 3294 O O . ARG B 1 202 ? -15.609 -16.75 -3.977 1 95.81 202 ARG B O 1
ATOM 3301 N N . LEU B 1 203 ? -13.422 -16.562 -3.453 1 95.81 203 LEU B N 1
ATOM 3302 C CA . LEU B 1 203 ? -13.086 -17.891 -3.934 1 95.81 203 LEU B CA 1
ATOM 3303 C C . LEU B 1 203 ? -13.734 -18.969 -3.066 1 95.81 203 LEU B C 1
ATOM 3305 O O . LEU B 1 203 ? -14.211 -19.984 -3.58 1 95.81 203 LEU B O 1
ATOM 3309 N N . ALA B 1 204 ? -13.719 -18.703 -1.806 1 95.06 204 ALA B N 1
ATOM 3310 C CA . ALA B 1 204 ? -14.328 -19.656 -0.884 1 95.06 204 ALA B CA 1
ATOM 3311 C C . ALA B 1 204 ? -15.812 -19.828 -1.166 1 95.06 204 ALA B C 1
ATOM 3313 O O . ALA B 1 204 ? -16.344 -20.938 -1.05 1 95.06 204 ALA B O 1
ATOM 3314 N N . GLN B 1 205 ? -16.453 -18.75 -1.537 1 93.69 205 GLN B N 1
ATOM 3315 C CA . GLN B 1 205 ? -17.875 -18.781 -1.858 1 93.69 205 GLN B CA 1
ATOM 3316 C C . GLN B 1 205 ? -18.125 -19.578 -3.135 1 93.69 205 GLN B C 1
ATOM 3318 O O . GLN B 1 205 ? -19.25 -20.031 -3.375 1 93.69 205 GLN B O 1
ATOM 3323 N N . GLN B 1 206 ? -17.094 -19.812 -3.934 1 91.75 206 GLN B N 1
ATOM 3324 C CA . GLN B 1 206 ? -17.188 -20.562 -5.184 1 91.75 206 GLN B CA 1
ATOM 3325 C C . GLN B 1 206 ? -16.531 -21.938 -5.059 1 91.75 206 GLN B C 1
ATOM 3327 O O . GLN B 1 206 ? -15.852 -22.391 -5.98 1 91.75 206 GLN B O 1
ATOM 3332 N N . HIS B 1 207 ? -16.594 -22.484 -3.881 1 89.38 207 HIS B N 1
ATOM 3333 C CA . HIS B 1 207 ? -16.094 -23.812 -3.574 1 89.38 207 HIS B CA 1
ATOM 3334 C C . HIS B 1 207 ? -14.586 -23.891 -3.76 1 89.38 207 HIS B C 1
ATOM 3336 O O . HIS B 1 207 ? -14.062 -24.906 -4.238 1 89.38 207 HIS B O 1
ATOM 3342 N N . GLY B 1 208 ? -13.906 -22.828 -3.492 1 94.38 208 GLY B N 1
ATOM 3343 C CA . GLY B 1 208 ? -12.469 -22.766 -3.672 1 94.38 208 GLY B CA 1
ATOM 3344 C C . GLY B 1 208 ? -11.703 -22.719 -2.361 1 94.38 208 GLY B C 1
ATOM 3345 O O . GLY B 1 208 ? -10.555 -22.266 -2.318 1 94.38 208 GLY B O 1
ATOM 3346 N N . GLU B 1 209 ? -12.344 -23.172 -1.261 1 97.19 209 GLU B N 1
ATOM 3347 C CA . GLU B 1 209 ? -11.734 -23.062 0.063 1 97.19 209 GLU B CA 1
ATOM 3348 C C . GLU B 1 209 ? -10.43 -23.859 0.133 1 97.19 209 GLU B C 1
ATOM 3350 O O . GLU B 1 209 ? -9.445 -23.391 0.699 1 97.19 209 GLU B O 1
ATOM 3355 N N . GLU B 1 210 ? -10.438 -25.016 -0.4 1 97.12 210 GLU B N 1
ATOM 3356 C CA . GLU B 1 210 ? -9.25 -25.859 -0.373 1 97.12 210 GLU B CA 1
ATOM 3357 C C . GLU B 1 210 ? -8.078 -25.188 -1.076 1 97.12 210 GLU B C 1
ATOM 3359 O O . GLU B 1 210 ? -6.949 -25.203 -0.575 1 97.12 210 GLU B O 1
ATOM 3364 N N . ASP B 1 211 ? -8.328 -24.609 -2.227 1 97.56 211 ASP B N 1
ATOM 3365 C CA . ASP B 1 211 ? -7.301 -23.875 -2.953 1 97.56 211 ASP B CA 1
ATOM 3366 C C . ASP B 1 211 ? -6.758 -22.719 -2.111 1 97.56 211 ASP B C 1
ATOM 3368 O O . ASP B 1 211 ? -5.543 -22.516 -2.031 1 97.56 211 ASP B O 1
ATOM 3372 N N . VAL B 1 212 ? -7.68 -21.969 -1.501 1 98.56 212 VAL B N 1
ATOM 3373 C CA . VAL B 1 212 ? -7.301 -20.797 -0.718 1 98.56 212 VAL B CA 1
ATOM 3374 C C . VAL B 1 212 ? -6.379 -21.219 0.425 1 98.56 212 VAL B C 1
ATOM 3376 O O . VAL B 1 212 ? -5.32 -20.625 0.626 1 98.56 212 VAL B O 1
ATOM 3379 N N . LEU B 1 213 ? -6.715 -22.266 1.133 1 98.56 213 LEU B N 1
ATOM 3380 C CA . LEU B 1 213 ? -5.922 -22.75 2.262 1 98.56 213 LEU B CA 1
ATOM 3381 C C . LEU B 1 213 ? -4.574 -23.281 1.791 1 98.56 213 LEU B C 1
ATOM 3383 O O . LEU B 1 213 ? -3.545 -23.031 2.418 1 98.56 213 LEU B O 1
ATOM 3387 N N . TYR B 1 214 ? -4.594 -23.969 0.727 1 98.25 214 TYR B N 1
ATOM 3388 C CA . TYR B 1 214 ? -3.357 -24.516 0.172 1 98.25 214 TYR B CA 1
ATOM 3389 C C . TYR B 1 214 ? -2.389 -23.391 -0.198 1 98.25 214 TYR B C 1
ATOM 3391 O O . TYR B 1 214 ? -1.191 -23.484 0.08 1 98.25 214 TYR B O 1
ATOM 3399 N N . CYS B 1 215 ? -2.875 -22.328 -0.805 1 98.69 215 CYS B N 1
ATOM 3400 C CA . CYS B 1 215 ? -2.066 -21.188 -1.254 1 98.69 215 CYS B CA 1
ATOM 3401 C C . CYS B 1 215 ? -1.385 -20.516 -0.076 1 98.69 215 CYS B C 1
ATOM 3403 O O . CYS B 1 215 ? -0.397 -19.797 -0.255 1 98.69 215 CYS B O 1
ATOM 3405 N N . GLY B 1 216 ? -1.9 -20.688 1.101 1 98.75 216 GLY B N 1
ATOM 3406 C CA . GLY B 1 216 ? -1.375 -20 2.273 1 98.75 216 GLY B CA 1
ATOM 3407 C C . GLY B 1 216 ? -0.283 -20.781 2.979 1 98.75 216 GLY B C 1
ATOM 3408 O O . GLY B 1 216 ? 0.275 -20.328 3.975 1 98.75 216 GLY B O 1
ATOM 3409 N N . GLN B 1 217 ? 0.01 -22.016 2.49 1 98.44 217 GLN B N 1
ATOM 3410 C CA . GLN B 1 217 ? 1.102 -22.797 3.062 1 98.44 217 GLN B CA 1
ATOM 3411 C C . GLN B 1 217 ? 2.455 -22.156 2.746 1 98.44 217 GLN B C 1
ATOM 3413 O O . GLN B 1 217 ? 2.635 -21.562 1.679 1 98.44 217 GLN B O 1
ATOM 3418 N N . LEU B 1 218 ? 3.391 -22.328 3.697 1 98.69 218 LEU B N 1
ATOM 3419 C CA . LEU B 1 218 ? 4.664 -21.625 3.551 1 98.69 218 LEU B CA 1
ATOM 3420 C C . LEU B 1 218 ? 5.746 -22.578 3.047 1 98.69 218 LEU B C 1
ATOM 3422 O O . LEU B 1 218 ? 5.941 -23.656 3.605 1 98.69 218 LEU B O 1
ATOM 3426 N N . ASN B 1 219 ? 6.34 -22.203 1.975 1 98.31 219 ASN B N 1
ATOM 3427 C CA . ASN B 1 219 ? 7.582 -22.797 1.497 1 98.31 219 ASN B CA 1
ATOM 3428 C C . ASN B 1 219 ? 7.438 -24.297 1.297 1 98.31 219 ASN B C 1
ATOM 3430 O O . ASN B 1 219 ? 8.266 -25.078 1.772 1 98.31 219 ASN B O 1
ATOM 3434 N N . GLU B 1 220 ? 6.426 -24.656 0.639 1 97.12 220 GLU B N 1
ATOM 3435 C CA . GLU B 1 220 ? 6.176 -26.062 0.293 1 97.12 220 GLU B CA 1
ATOM 3436 C C . GLU B 1 220 ? 7.133 -26.531 -0.794 1 97.12 220 GLU B C 1
ATOM 3438 O O . GLU B 1 220 ? 7.414 -27.734 -0.899 1 97.12 220 GLU B O 1
ATOM 3443 N N . PHE B 1 221 ? 7.594 -25.625 -1.58 1 96.75 221 PHE B N 1
ATOM 3444 C CA . PHE B 1 221 ? 8.406 -26 -2.734 1 96.75 221 PHE B CA 1
ATOM 3445 C C . PHE B 1 221 ? 9.734 -25.25 -2.725 1 96.75 221 PHE B C 1
ATOM 3447 O O . PHE B 1 221 ? 9.781 -24.062 -2.377 1 96.75 221 PHE B O 1
ATOM 3454 N N . ASP B 1 222 ? 10.781 -25.906 -3.051 1 97.56 222 ASP B N 1
ATOM 3455 C CA . ASP B 1 222 ? 12.062 -25.297 -3.371 1 97.56 222 ASP B CA 1
ATOM 3456 C C . ASP B 1 222 ? 12.234 -25.125 -4.879 1 97.56 222 ASP B C 1
ATOM 3458 O O . ASP B 1 222 ? 13.203 -25.594 -5.461 1 97.56 222 ASP B O 1
ATOM 3462 N N . ILE B 1 223 ? 11.227 -24.547 -5.5 1 97.19 223 ILE B N 1
ATOM 3463 C CA . ILE B 1 223 ? 11.141 -24.312 -6.938 1 97.19 223 ILE B CA 1
ATOM 3464 C C . ILE B 1 223 ? 10.969 -22.812 -7.207 1 97.19 223 ILE B C 1
ATOM 3466 O O . ILE B 1 223 ? 10.203 -22.141 -6.516 1 97.19 223 ILE B O 1
ATOM 3470 N N . VAL B 1 224 ? 11.758 -22.344 -8.148 1 98.75 224 VAL B N 1
ATOM 3471 C CA . VAL B 1 224 ? 11.602 -20.969 -8.578 1 98.75 224 VAL B CA 1
ATOM 3472 C C . VAL B 1 224 ? 11.266 -20.922 -10.07 1 98.75 224 VAL B C 1
ATOM 3474 O O . VAL B 1 224 ? 12.156 -20.984 -10.914 1 98.75 224 VAL B O 1
ATOM 3477 N N . PRO B 1 225 ? 9.984 -20.844 -10.359 1 98.81 225 PRO B N 1
ATOM 3478 C CA . PRO B 1 225 ? 9.648 -20.656 -11.773 1 98.81 225 PRO B CA 1
ATOM 3479 C C . PRO B 1 225 ? 10.32 -19.422 -12.391 1 98.81 225 PRO B C 1
ATOM 3481 O O . PRO B 1 225 ? 10.18 -18.312 -11.875 1 98.81 225 PRO B O 1
ATOM 3484 N N . THR B 1 226 ? 11.055 -19.625 -13.445 1 98.75 226 THR B N 1
ATOM 3485 C CA . THR B 1 226 ? 11.812 -18.594 -14.133 1 98.75 226 THR B CA 1
ATOM 3486 C C . THR B 1 226 ? 11.391 -18.484 -15.602 1 98.75 226 THR B C 1
ATOM 3488 O O . THR B 1 226 ? 11.312 -19.5 -16.297 1 98.75 226 THR B O 1
ATOM 3491 N N . LEU B 1 227 ? 11.148 -17.234 -16.016 1 98.62 227 LEU B N 1
ATOM 3492 C CA . LEU B 1 227 ? 10.719 -17.031 -17.391 1 98.62 227 LEU B CA 1
ATOM 3493 C C . LEU B 1 227 ? 11.914 -17.078 -18.344 1 98.62 227 LEU B C 1
ATOM 3495 O O . LEU B 1 227 ? 12.828 -16.266 -18.234 1 98.62 227 LEU B O 1
ATOM 3499 N N . VAL B 1 228 ? 11.883 -18.078 -19.172 1 97 228 VAL B N 1
ATOM 3500 C CA . VAL B 1 228 ? 12.883 -18.266 -20.203 1 97 228 VAL B CA 1
ATOM 3501 C C . VAL B 1 228 ? 12.195 -18.484 -21.547 1 97 228 VAL B C 1
ATOM 3503 O O . VAL B 1 228 ? 11.469 -19.453 -21.734 1 97 228 VAL B O 1
ATOM 3506 N N . ASN B 1 229 ? 12.375 -17.562 -22.531 1 94.81 229 ASN B N 1
ATOM 3507 C CA . ASN B 1 229 ? 11.75 -17.656 -23.859 1 94.81 229 ASN B CA 1
ATOM 3508 C C . ASN B 1 229 ? 10.25 -17.875 -23.75 1 94.81 229 ASN B C 1
ATOM 3510 O O . ASN B 1 229 ? 9.711 -18.828 -24.344 1 94.81 229 ASN B O 1
ATOM 3514 N N . LYS B 1 230 ? 9.531 -17.25 -22.891 1 95.94 230 LYS B N 1
ATOM 3515 C CA . LYS B 1 230 ? 8.086 -17.188 -22.703 1 95.94 230 LYS B CA 1
ATOM 3516 C C . LYS B 1 230 ? 7.598 -18.344 -21.828 1 95.94 230 LYS B C 1
ATOM 3518 O O . LYS B 1 230 ? 6.422 -18.406 -21.469 1 95.94 230 LYS B O 1
ATOM 3523 N N . TYR B 1 231 ? 8.555 -19.266 -21.484 1 97.88 231 TYR B N 1
ATOM 3524 C CA . TYR B 1 231 ? 8.195 -20.406 -20.656 1 97.88 231 TYR B CA 1
ATOM 3525 C C . TYR B 1 231 ? 8.711 -20.234 -19.234 1 97.88 231 TYR B C 1
ATOM 3527 O O . TYR B 1 231 ? 9.82 -19.75 -19.016 1 97.88 231 TYR B O 1
ATOM 3535 N N . LEU B 1 232 ? 7.867 -20.594 -18.328 1 98.62 232 LEU B N 1
ATOM 3536 C CA . LEU B 1 232 ? 8.312 -20.703 -16.938 1 98.62 232 LEU B CA 1
ATOM 3537 C C . LEU B 1 232 ? 8.828 -22.109 -16.656 1 98.62 232 LEU B C 1
ATOM 3539 O O . LEU B 1 232 ? 8.102 -23.094 -16.844 1 98.62 232 LEU B O 1
ATOM 3543 N N . THR B 1 233 ? 10.031 -22.219 -16.297 1 97.69 233 THR B N 1
ATOM 3544 C CA . THR B 1 233 ? 10.672 -23.469 -15.953 1 97.69 233 THR B CA 1
ATOM 3545 C C . THR B 1 233 ? 11.398 -23.359 -14.617 1 97.69 233 THR B C 1
ATOM 3547 O O . THR B 1 233 ? 11.578 -22.266 -14.086 1 97.69 233 THR B O 1
ATOM 3550 N N . LYS B 1 234 ? 11.711 -24.516 -13.969 1 94.19 234 LYS B N 1
ATOM 3551 C CA . LYS B 1 234 ? 12.445 -24.5 -12.703 1 94.19 234 LYS B CA 1
ATOM 3552 C C . LYS B 1 234 ? 13.812 -23.844 -12.867 1 94.19 234 LYS B C 1
ATOM 3554 O O . LYS B 1 234 ? 14.523 -24.125 -13.844 1 94.19 234 LYS B O 1
ATOM 3559 N N . ALA B 1 235 ? 14.031 -22.859 -11.906 1 81.25 235 ALA B N 1
ATOM 3560 C CA . ALA B 1 235 ? 15.367 -22.25 -11.953 1 81.25 235 ALA B CA 1
ATOM 3561 C C . ALA B 1 235 ? 16.453 -23.312 -11.82 1 81.25 235 ALA B C 1
ATOM 3563 O O . ALA B 1 235 ? 16.281 -24.312 -11.109 1 81.25 235 ALA B O 1
ATOM 3564 N N . THR B 1 236 ? 17.328 -23.297 -12.727 1 63.38 236 THR B N 1
ATOM 3565 C CA . THR B 1 236 ? 18.469 -24.219 -12.625 1 63.38 236 THR B CA 1
ATOM 3566 C C . THR B 1 236 ? 19.359 -23.844 -11.453 1 63.38 236 THR B C 1
ATOM 3568 O O . THR B 1 236 ? 19.828 -22.703 -11.367 1 63.38 236 THR B O 1
ATOM 3571 N N . ILE B 1 237 ? 19.078 -24.453 -10.18 1 48.47 237 ILE B N 1
ATOM 3572 C CA . ILE B 1 237 ? 19.938 -24.156 -9.047 1 48.47 237 ILE B CA 1
ATOM 3573 C C . ILE B 1 237 ? 21.328 -24.75 -9.289 1 48.47 237 ILE B C 1
ATOM 3575 O O . ILE B 1 237 ? 21.453 -25.812 -9.906 1 48.47 237 ILE B O 1
#

Sequence (474 aa):
MRIEIVQTIEEIRQEQIVGRTVVVIDVLKAASTIVAALGAGFTSVLPVETIGQAQGLRTEGVICAGERHGKKVAEFEYSNSPTAFRAFKQPGKQLVLTTTDGTIAISKAARAAHVFVGCFLNAEACIREAIKRQLDITLYCAGTRHEFALEDGLAAGLMVHRARQLLPSSKVCDLGIALEASYLQLGGALPGLLLKTATGKRLAQQHGEEDVLYCGQLNEFDIVPTLVNKYLTKATIMRIEIVQTIEEIRQEQIVGRTVVVIDVLKAASTIVAALGAGFTSVLPVETIGQAQGLRTEGVICAGERHGKKVAEFEYSNSPTAFRAFKQPGKQLVLTTTDGTIAISKAARAAHVFVGCFLNAEACIREAIKRQLDITLYCAGTRHEFALEDGLAAGLMVHRARQLLPSSKVCDLGIALEASYLQLGGALPGLLLKTATGKRLAQQHGEEDVLYCGQLNEFDIVPTLVNKYLTKATI

Nearest PDB structures (foldseek):
  1vr0-assembly1_A  TM=9.589E-01  e=1.003E-23  Clostridium acetobutylicum
  2yzo-assembly1_A  TM=9.149E-01  e=3.322E-19  Thermotoga maritima MSB8
  2z0j-assembly4_G  TM=8.498E-01  e=6.169E-18  Thermus thermophilus HB8
  4ak9-assembly1_A  TM=2.718E-01  e=7.723E-02  Physcomitrium patens
  4ak9-assembly1_B  TM=2.715E-01  e=4.795E-01  Physcomitrium patens

Organism: NCBI:txid267746

pLDDT: mean 96.23, std 5.34, range [48.09, 98.94]